Protein AF-0000000086189129 (afdb_homodimer)

InterPro domains:
  IPR004360 Glyoxalase/fosfomycin resistance/dioxygenase domain [PF00903] (143-251)
  IPR029068 Glyoxalase/Bleomycin resistance protein/Dihydroxybiphenyl dioxygenase [G3DSA:3.10.180.10] (2-100)
  IPR029068 Glyoxalase/Bleomycin resistance protein/Dihydroxybiphenyl dioxygenase [G3DSA:3.10.180.10] (140-277)
  IPR029068 Glyoxalase/Bleomycin resistance protein/Dihydroxybiphenyl dioxygenase [SSF54593] (1-83)
  IPR029068 Glyoxalase/Bleomycin resistance protein/Dihydroxybiphenyl dioxygenase [SSF54593] (138-283)
  IPR037523 Vicinal oxygen chelate (VOC), core domain [PS51819] (143-257)

Sequence (612 aa):
MSLHRLSHVIIGVPNVAETQSY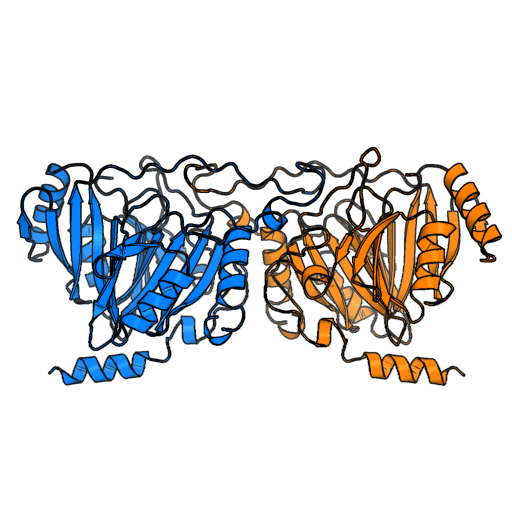YSDFGLSQGTNGGFSTRDGGEQLRVVAAPQRRLVELGVAVDHVDDLARVAANLQRLGIPADLDGDTLVATEPIGGFRARLTVLPRLHQERTPATPYNGPGRIERTGRAPGILRTEPVRPRRLGHAVAGTTDLAATMRFFVEGLGFKVSDYIGDKGAFLRCSNDHHNFLALQSPVNYLHHTSWQVDDIDDVGRGAYAMLEDNPERHVWGLGRHHAGSNFFWYLKDPAGNFSEYFSDMDCIPEEEIWEPEVLDGARGLFNWGPPPPPSFLHPEDLAGLMTGAHSKVMSLHRLSHVIIGVPNVAETQSYYSDFGLSQGTNGGFSTRDGGEQLRVVAAPQRRLVELGVAVDHVDDLARVAANLQRLGIPADLDGDTLVATEPIGGFRARLTVLPRLHQERTPATPYNGPGRIERTGRAPGILRTEPVRPRRLGHAVAGTTDLAATMRFFVEGLGFKVSDYIGDKGAFLRCSNDHHNFLALQSPVNYLHHTSWQVDDIDDVGRGAYAMLEDNPERHVWGLGRHHAGSNFFWYLKDPAGNFSEYFSDMDCIPEEEIWEPEVLDGARGLFNWGPPPPPSFLHPEDLAGLMTGAHSKV

Structure (mmCIF, N/CA/C/O backbone):
data_AF-0000000086189129-model_v1
#
loop_
_entity.id
_entity.type
_entity.pdbx_description
1 polymer Dioxygenase
#
loop_
_atom_site.group_PDB
_atom_site.id
_atom_site.type_symbol
_atom_site.label_atom_id
_atom_site.label_alt_id
_atom_site.label_comp_id
_atom_site.label_asym_id
_atom_site.label_entity_id
_atom_site.label_seq_id
_atom_site.pdbx_PDB_ins_code
_atom_site.Cartn_x
_atom_site.Cartn_y
_atom_site.Cartn_z
_atom_site.occupancy
_atom_site.B_iso_or_equiv
_atom_site.auth_seq_id
_atom_site.auth_comp_id
_atom_site.auth_asym_id
_atom_site.auth_atom_id
_atom_site.pdbx_PDB_model_num
ATOM 1 N N . MET A 1 1 ? 10.508 19.734 23.875 1 66.19 1 MET A N 1
ATOM 2 C CA . MET A 1 1 ? 9.859 20.812 23.156 1 66.19 1 MET A CA 1
ATOM 3 C C . MET A 1 1 ? 8.617 21.297 23.891 1 66.19 1 MET A C 1
ATOM 5 O O . MET A 1 1 ? 7.918 20.5 24.516 1 66.19 1 MET A O 1
ATOM 9 N N . SER A 1 2 ? 8.367 22.688 23.922 1 85.19 2 SER A N 1
ATOM 10 C CA . SER A 1 2 ? 7.242 23.281 24.641 1 85.19 2 SER A CA 1
ATOM 11 C C . SER A 1 2 ? 5.926 23.031 23.922 1 85.19 2 SER A C 1
ATOM 13 O O . SER A 1 2 ? 4.863 22.969 24.547 1 85.19 2 SER A O 1
ATOM 15 N N . LEU A 1 3 ? 5.988 22.859 22.594 1 95.5 3 LEU A N 1
ATOM 16 C CA . LEU A 1 3 ? 4.836 22.438 21.812 1 95.5 3 LEU A CA 1
ATOM 17 C C . LEU A 1 3 ? 4.727 20.922 21.766 1 95.5 3 LEU A C 1
ATOM 19 O O . LEU A 1 3 ? 5.727 20.219 21.953 1 95.5 3 LEU A O 1
ATOM 23 N N . HIS A 1 4 ? 3.48 20.406 21.547 1 96.94 4 HIS A N 1
ATOM 24 C CA . HIS A 1 4 ? 3.51 18.953 21.625 1 96.94 4 HIS A CA 1
ATOM 25 C C . HIS A 1 4 ? 2.467 18.328 20.703 1 96.94 4 HIS A C 1
ATOM 27 O O . HIS A 1 4 ? 2.383 17.109 20.594 1 96.94 4 HIS A O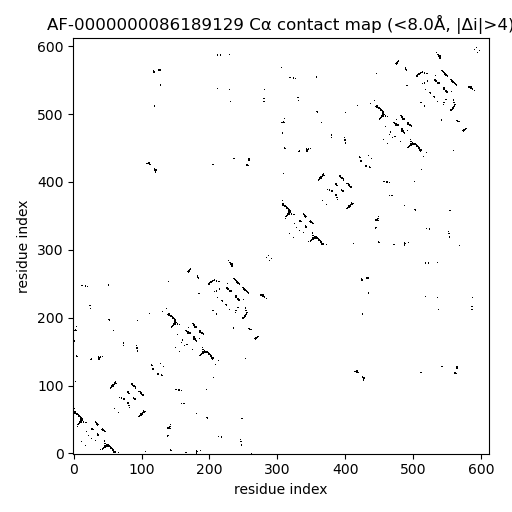 1
ATOM 33 N N . ARG A 1 5 ? 1.646 19.062 19.984 1 97.44 5 ARG A N 1
ATOM 34 C CA . ARG A 1 5 ? 0.773 18.531 18.953 1 97.44 5 ARG A CA 1
ATOM 35 C C . ARG A 1 5 ? 0.01 19.641 18.234 1 97.44 5 ARG A C 1
ATOM 37 O O . ARG A 1 5 ? -0.135 20.734 18.781 1 97.44 5 ARG A O 1
ATOM 44 N N . LEU A 1 6 ? -0.474 19.359 16.984 1 98.56 6 LEU A N 1
ATOM 45 C CA . LEU A 1 6 ? -1.582 20.141 16.453 1 98.56 6 LEU A CA 1
ATOM 46 C C . LEU A 1 6 ? -2.881 19.812 17.188 1 98.56 6 LEU A C 1
ATOM 48 O O . LEU A 1 6 ? -3.223 18.641 17.344 1 98.56 6 LEU A O 1
ATOM 52 N N . SER A 1 7 ? -3.521 20.844 17.625 1 98.62 7 SER A N 1
ATOM 53 C CA . SER A 1 7 ? -4.781 20.594 18.328 1 98.62 7 SER A CA 1
ATOM 54 C C . SER A 1 7 ? -5.953 20.578 17.344 1 98.62 7 SER A C 1
ATOM 56 O O . SER A 1 7 ? -6.902 19.812 17.531 1 98.62 7 SER A O 1
ATOM 58 N N . HIS A 1 8 ? -5.922 21.469 16.328 1 98.69 8 HIS A N 1
ATOM 59 C CA . HIS A 1 8 ? -7.027 21.516 15.383 1 98.69 8 HIS A CA 1
ATOM 60 C C . HIS A 1 8 ? -6.68 22.375 14.172 1 98.69 8 HIS A C 1
ATOM 62 O O . HIS A 1 8 ? -5.652 23.062 14.172 1 98.69 8 HIS A O 1
ATOM 68 N N . VAL A 1 9 ? -7.504 22.172 13.164 1 98.88 9 VAL A N 1
ATOM 69 C CA . VAL A 1 9 ? -7.508 23.094 12.023 1 98.88 9 VAL A CA 1
ATOM 70 C C . VAL A 1 9 ? -8.93 23.609 11.781 1 98.88 9 VAL A C 1
ATOM 72 O O . VAL A 1 9 ? -9.906 22.891 12.016 1 98.88 9 VAL A O 1
ATOM 75 N N . ILE A 1 10 ? -8.992 24.844 11.445 1 98.69 10 ILE A N 1
ATOM 76 C CA . ILE A 1 10 ? -10.219 25.406 10.891 1 98.69 10 ILE A CA 1
ATOM 77 C C . ILE A 1 10 ? -10.008 25.75 9.414 1 98.69 10 ILE A C 1
ATOM 79 O O . ILE A 1 10 ? -9.062 26.453 9.062 1 98.69 10 ILE A O 1
ATOM 83 N N . ILE A 1 11 ? -10.898 25.219 8.578 1 98.38 11 ILE A N 1
ATOM 84 C CA . ILE A 1 11 ? -10.773 25.469 7.145 1 98.38 11 ILE A CA 1
ATOM 85 C C . ILE A 1 11 ? -11.984 26.25 6.648 1 98.38 11 ILE A C 1
ATOM 87 O O . ILE A 1 11 ? -13.109 26.016 7.102 1 98.38 11 ILE A O 1
ATOM 91 N N . GLY A 1 12 ? -11.703 27.203 5.824 1 97.56 12 GLY A N 1
ATOM 92 C CA . GLY A 1 12 ? -12.742 27.984 5.172 1 97.56 12 GLY A CA 1
ATOM 93 C C . GLY A 1 12 ? -13.039 27.516 3.758 1 97.56 12 GLY A C 1
ATOM 94 O O . GLY A 1 12 ? -12.117 27.234 2.986 1 97.56 12 GLY A O 1
ATOM 95 N N . VAL A 1 13 ? -14.32 27.422 3.439 1 97.31 13 VAL A N 1
ATOM 96 C CA . VAL A 1 13 ? -14.703 26.969 2.105 1 97.31 13 VAL A CA 1
ATOM 97 C C . VAL A 1 13 ? -15.992 27.656 1.673 1 97.31 13 VAL A C 1
ATOM 99 O O . VAL A 1 13 ? -16.781 28.078 2.514 1 97.31 13 VAL A O 1
ATOM 102 N N . PRO A 1 14 ? -16.203 27.719 0.353 1 96.88 14 PRO A N 1
ATOM 103 C CA . PRO A 1 14 ? -17.453 28.312 -0.108 1 96.88 14 PRO A CA 1
ATOM 104 C C . PRO A 1 14 ? -18.641 27.359 0.018 1 96.88 14 PRO A C 1
ATOM 106 O O . PRO A 1 14 ? -19.797 27.812 0.117 1 96.88 14 PRO A O 1
ATOM 109 N N . ASN A 1 15 ? -18.469 26.109 -0.001 1 97.5 15 ASN A N 1
ATOM 110 C CA . ASN A 1 15 ? -19.516 25.094 0.033 1 97.5 15 ASN A CA 1
ATOM 111 C C . ASN A 1 15 ? -19.453 24.281 1.32 1 97.5 15 ASN A C 1
ATOM 113 O O . ASN A 1 15 ? -19.234 23.062 1.281 1 97.5 15 ASN A O 1
ATOM 117 N N . VAL A 1 16 ? -19.938 24.875 2.432 1 97.44 16 VAL A N 1
ATOM 118 C CA . VAL A 1 16 ? -19.734 24.359 3.779 1 97.44 16 VAL A CA 1
ATOM 119 C C . VAL A 1 16 ? -20.469 23.031 3.941 1 97.44 16 VAL A C 1
ATOM 121 O O . VAL A 1 16 ? -19.875 22.031 4.355 1 97.44 16 VAL A O 1
ATOM 124 N N . ALA A 1 17 ? -21.703 22.953 3.527 1 97.06 17 ALA A N 1
ATOM 125 C CA . ALA A 1 17 ? -22.531 21.766 3.736 1 97.06 17 ALA A CA 1
ATOM 126 C C . ALA A 1 17 ? -21.953 20.562 2.99 1 97.06 17 ALA A C 1
ATOM 128 O O . ALA A 1 17 ? -21.875 19.469 3.543 1 97.06 17 ALA A O 1
ATOM 129 N N . GLU A 1 18 ? -21.562 20.766 1.756 1 97.88 18 GLU A N 1
ATOM 130 C CA . GLU A 1 18 ? -20.969 19.703 0.952 1 97.88 18 GLU A CA 1
ATOM 131 C C . GLU A 1 18 ? -19.656 19.203 1.56 1 97.88 18 GLU A C 1
ATOM 133 O O . GLU A 1 18 ? -19.406 18 1.59 1 97.88 18 GLU A O 1
ATOM 138 N N . THR A 1 19 ? -18.875 20.125 1.987 1 97.88 19 THR A N 1
ATOM 139 C CA . THR A 1 19 ? -17.578 19.797 2.566 1 97.88 19 THR A CA 1
ATOM 140 C C . THR A 1 19 ? -17.766 19.047 3.885 1 97.88 19 THR A C 1
ATOM 142 O O . THR A 1 19 ? -17.031 18.078 4.164 1 97.88 19 THR A O 1
ATOM 145 N N . GLN A 1 20 ? -18.734 19.469 4.664 1 97.81 20 GLN A N 1
ATOM 146 C CA . GLN A 1 20 ? -19.031 18.766 5.914 1 97.81 20 GLN A CA 1
ATOM 147 C C . GLN A 1 20 ? -19.484 17.344 5.652 1 97.81 20 GLN A C 1
ATOM 149 O O . GLN A 1 20 ? -19.062 16.406 6.348 1 97.81 20 GLN A O 1
ATOM 154 N N . SER A 1 21 ? -20.312 17.156 4.668 1 97.69 21 SER A N 1
ATOM 155 C CA . SER A 1 21 ? -20.75 15.812 4.301 1 97.69 21 SER A CA 1
ATOM 156 C C . SER A 1 21 ? -19.578 14.93 3.908 1 97.69 21 SER A C 1
ATOM 158 O O . SER A 1 21 ? -19.516 13.758 4.277 1 97.69 21 SER A O 1
ATOM 160 N N . TYR A 1 22 ? -18.672 15.484 3.197 1 98.44 22 TYR A N 1
ATOM 161 C CA . TYR A 1 22 ? -17.469 14.773 2.777 1 98.44 22 TYR A CA 1
ATOM 162 C C . TYR A 1 22 ? -16.688 14.266 3.984 1 98.44 22 TYR A C 1
ATOM 164 O O . TYR A 1 22 ? -16.25 13.109 4.016 1 98.44 22 TYR A O 1
ATOM 172 N N . TYR A 1 23 ? -16.438 15.117 4.957 1 98.69 23 TYR A N 1
ATOM 173 C CA . TYR A 1 23 ? -15.586 14.727 6.078 1 98.69 23 TYR A CA 1
ATOM 174 C C . TYR A 1 23 ? -16.312 13.773 7.016 1 98.69 23 TYR A C 1
ATOM 176 O O . TYR A 1 23 ? -15.688 13.016 7.758 1 98.69 23 TYR A O 1
ATOM 184 N N . SER A 1 24 ? -17.656 13.805 6.957 1 98.19 24 SER A N 1
ATOM 185 C CA . SER A 1 24 ? -18.406 12.734 7.609 1 98.19 24 SER A CA 1
ATOM 186 C C . SER A 1 24 ? -18.156 11.391 6.941 1 98.19 24 SER A C 1
ATOM 188 O O . SER A 1 24 ? -17.891 10.398 7.625 1 98.19 24 SER A O 1
ATOM 190 N N . ASP A 1 25 ? -18.219 11.383 5.609 1 98.38 25 ASP A N 1
ATOM 191 C CA . ASP A 1 25 ? -17.891 10.172 4.859 1 98.38 25 ASP A CA 1
ATOM 192 C C . ASP A 1 25 ? -16.453 9.727 5.141 1 98.38 25 ASP A C 1
ATOM 194 O O . ASP A 1 25 ? -16.172 8.523 5.207 1 98.38 25 ASP A O 1
ATOM 198 N N . PHE A 1 26 ? -15.586 10.719 5.297 1 98.75 26 PHE A N 1
ATOM 199 C CA . PHE A 1 26 ? -14.156 10.508 5.512 1 98.75 26 PHE A CA 1
ATOM 200 C C . PHE A 1 26 ? -13.906 9.82 6.848 1 98.75 26 PHE A C 1
ATOM 202 O O . PHE A 1 26 ? -12.844 9.227 7.055 1 98.75 26 PHE A O 1
ATOM 209 N N . GLY A 1 27 ? -14.844 9.867 7.754 1 98.75 27 GLY A N 1
ATOM 210 C CA . GLY A 1 27 ? -14.805 9.078 8.977 1 98.75 27 GLY A CA 1
ATOM 211 C C . GLY A 1 27 ? -14.68 9.922 10.227 1 98.75 27 GLY A C 1
ATOM 212 O O . GLY A 1 27 ? -14.547 9.391 11.336 1 98.75 27 GLY A O 1
ATOM 213 N N . LEU A 1 28 ? -14.664 11.227 10.07 1 98.75 28 LEU A N 1
ATOM 214 C CA . LEU A 1 28 ? -14.672 12.086 11.25 1 98.75 28 LEU A CA 1
ATOM 215 C C . LEU A 1 28 ? -16.078 12.195 11.836 1 98.75 28 LEU A C 1
ATOM 217 O O . LEU A 1 28 ? -17.062 12.109 11.102 1 98.75 28 LEU A O 1
ATOM 221 N N . SER A 1 29 ? -16.078 12.336 13.117 1 98.19 29 SER A N 1
ATOM 222 C CA . SER A 1 29 ? -17.375 12.422 13.789 1 98.19 29 SER A CA 1
ATOM 223 C C . SER A 1 29 ? -17.875 13.859 13.844 1 98.19 29 SER A C 1
ATOM 225 O O . SER A 1 29 ? -17.234 14.719 14.445 1 98.19 29 SER A O 1
ATOM 227 N N . GLN A 1 30 ? -18.984 14.031 13.32 1 95.44 30 GLN A N 1
ATOM 228 C CA . GLN A 1 30 ? -19.547 15.383 13.266 1 95.44 30 GLN A CA 1
ATOM 229 C C . GLN A 1 30 ? -20.141 15.781 14.609 1 95.44 30 GLN A C 1
ATOM 231 O O . GLN A 1 30 ? -20.906 15.016 15.203 1 95.44 30 GLN A O 1
ATOM 236 N N . GLY A 1 31 ? -19.688 16.859 15.07 1 92.31 31 GLY A N 1
ATOM 237 C CA . GLY A 1 31 ? -20.281 17.469 16.266 1 92.31 31 GLY A CA 1
ATOM 238 C C . GLY A 1 31 ? -21.266 18.578 15.945 1 92.31 31 GLY A C 1
ATOM 239 O O . GLY A 1 31 ? -21.906 18.562 14.891 1 92.31 31 GLY A O 1
ATOM 240 N N . THR A 1 32 ? -21.359 19.391 16.984 1 82.12 32 THR A N 1
ATOM 241 C CA . THR A 1 32 ? -22.25 20.531 16.844 1 82.12 32 THR A CA 1
ATOM 242 C C . THR A 1 32 ? -21.547 21.703 16.188 1 82.12 32 THR A C 1
ATOM 244 O O . THR A 1 32 ? -20.312 21.812 16.25 1 82.12 32 THR A O 1
ATOM 247 N N . ASN A 1 33 ? -22.156 22.594 15.398 1 81.5 33 ASN A N 1
ATOM 248 C CA . ASN A 1 33 ? -21.672 23.859 14.867 1 81.5 33 ASN A CA 1
ATOM 249 C C . ASN A 1 33 ? -20.547 23.656 13.859 1 81.5 33 ASN A C 1
ATOM 251 O O . ASN A 1 33 ? -19.547 24.391 13.875 1 81.5 33 ASN A O 1
ATOM 255 N N . GLY A 1 34 ? -20.484 22.531 13.125 1 86.81 34 GLY A N 1
ATOM 256 C CA . GLY A 1 34 ? -19.516 22.328 12.047 1 86.81 34 GLY A CA 1
ATOM 257 C C . GLY A 1 34 ? -18.234 21.688 12.508 1 86.81 34 GLY A C 1
ATOM 258 O O . GLY A 1 34 ? -17.266 21.625 11.758 1 86.81 34 GLY A O 1
ATOM 259 N N . GLY A 1 35 ? -18.172 21.281 13.75 1 96.62 35 GLY A N 1
ATOM 260 C CA . GLY A 1 35 ? -16.984 20.641 14.305 1 96.62 35 GLY A CA 1
ATOM 261 C C . GLY A 1 35 ? -16.938 19.156 14.039 1 96.62 35 GLY A C 1
ATOM 262 O O . GLY A 1 35 ? -17.984 18.5 13.953 1 96.62 35 GLY A O 1
ATOM 263 N N . PHE A 1 36 ? -15.719 18.688 13.797 1 98.62 36 PHE A N 1
ATOM 264 C CA . PHE A 1 36 ? -15.5 17.266 13.586 1 98.62 36 PHE A CA 1
ATOM 265 C C . PHE A 1 36 ? -14.461 16.719 14.562 1 98.62 36 PHE A C 1
ATOM 267 O O . PHE A 1 36 ? -13.445 17.375 14.82 1 98.62 36 PHE A O 1
ATOM 274 N N . SER A 1 37 ? -14.727 15.5 15.102 1 98.62 37 SER A N 1
ATOM 275 C CA . SER A 1 37 ? -13.828 14.883 16.078 1 98.62 37 SER A CA 1
ATOM 276 C C . SER A 1 37 ? -13.188 13.617 15.508 1 98.62 37 SER A C 1
ATOM 278 O O . SER A 1 37 ? -13.781 12.938 14.664 1 98.62 37 SER A O 1
ATOM 280 N N . THR A 1 38 ? -11.984 13.406 15.953 1 98.56 38 THR A N 1
ATOM 281 C CA . THR A 1 38 ? -11.32 12.133 15.703 1 98.56 38 THR A CA 1
ATOM 282 C C . THR A 1 38 ? -11.492 11.188 16.891 1 98.56 38 THR A C 1
ATOM 284 O O . THR A 1 38 ? -12.055 11.57 17.922 1 98.56 38 THR A O 1
ATOM 287 N N . ARG A 1 39 ? -11.016 9.977 16.734 1 98.25 39 ARG A N 1
ATOM 288 C CA . ARG A 1 39 ? -11.203 8.969 17.766 1 98.25 39 ARG A CA 1
ATOM 289 C C . ARG A 1 39 ? -10.438 9.328 19.031 1 98.25 39 ARG A C 1
ATOM 291 O O . ARG A 1 39 ? -10.883 9.031 20.141 1 98.25 39 ARG A O 1
ATOM 298 N N . ASP A 1 40 ? -9.258 9.945 18.797 1 98.38 40 ASP A N 1
ATOM 299 C CA . ASP A 1 40 ? -8.391 10.125 19.953 1 98.38 40 ASP A CA 1
ATOM 300 C C . ASP A 1 40 ? -8.195 11.609 20.266 1 98.38 40 ASP A C 1
ATOM 302 O O . ASP A 1 40 ? -7.828 11.969 21.391 1 98.38 40 ASP A O 1
ATOM 306 N N . GLY A 1 41 ? -8.43 12.531 19.281 1 97.69 41 GLY A N 1
ATOM 307 C CA . GLY A 1 41 ? -7.957 13.898 19.406 1 97.69 41 GLY A CA 1
ATOM 308 C C . GLY A 1 41 ? -9.055 14.875 19.781 1 97.69 41 GLY A C 1
ATOM 309 O O . GLY A 1 41 ? -8.812 16.078 19.906 1 97.69 41 GLY A O 1
ATOM 310 N N . GLY A 1 42 ? -10.336 14.398 20.016 1 96.94 42 GLY A N 1
ATOM 311 C CA . GLY A 1 42 ? -11.445 15.32 20.203 1 96.94 42 GLY A CA 1
ATOM 312 C C . GLY A 1 42 ? -11.797 16.094 18.953 1 96.94 42 GLY A C 1
ATOM 313 O O . GLY A 1 42 ? -11.688 15.562 17.844 1 96.94 42 GLY A O 1
ATOM 314 N N . GLU A 1 43 ? -12.422 17.297 19.125 1 97.88 43 GLU A N 1
ATOM 315 C CA . GLU A 1 43 ? -12.703 18.125 17.969 1 97.88 43 GLU A CA 1
ATOM 316 C C . GLU A 1 43 ? -11.422 18.688 17.375 1 97.88 43 GLU A C 1
ATOM 318 O O . GLU A 1 43 ? -10.734 19.484 18.016 1 97.88 43 GLU A O 1
ATOM 323 N N . GLN A 1 44 ? -11.141 18.312 16.094 1 98.62 44 GLN A N 1
ATOM 324 C CA . GLN A 1 44 ? -9.867 18.734 15.508 1 98.62 44 GLN A CA 1
ATOM 325 C C . GLN A 1 44 ? -10.062 19.391 14.148 1 98.62 44 GLN A C 1
ATOM 327 O O . GLN A 1 44 ? -9.109 19.859 13.539 1 98.62 44 GLN A O 1
ATOM 332 N N . LEU A 1 45 ? -11.258 19.375 13.648 1 98.81 45 LEU A N 1
ATOM 333 C CA . LEU A 1 45 ? -11.57 20.047 12.391 1 98.81 45 LEU A CA 1
ATOM 334 C C . LEU A 1 45 ? -12.852 20.859 12.516 1 98.81 45 LEU A C 1
ATOM 336 O O . LEU A 1 45 ? -13.844 20.391 13.07 1 98.81 45 LEU A O 1
ATOM 340 N N . ARG A 1 46 ? -12.812 22.078 12.094 1 98.44 46 ARG A N 1
ATOM 341 C CA . ARG A 1 46 ? -14.016 22.875 11.867 1 98.44 46 ARG A CA 1
ATOM 342 C C . ARG A 1 46 ? -14.047 23.438 10.445 1 98.44 46 ARG A C 1
ATOM 344 O O . ARG A 1 46 ? -13.023 23.875 9.922 1 98.44 46 ARG A O 1
ATOM 351 N N . VAL A 1 47 ? -15.164 23.281 9.844 1 98.06 47 VAL A N 1
ATOM 352 C CA . VAL A 1 47 ? -15.391 23.812 8.5 1 98.06 47 VAL A CA 1
ATOM 353 C C . VAL A 1 47 ? -16.297 25.047 8.578 1 98.06 47 VAL A C 1
ATOM 355 O O . VAL A 1 47 ? -17.406 24.969 9.078 1 98.06 47 VAL A O 1
ATOM 358 N N . VAL A 1 48 ? -15.797 26.141 8.086 1 97.69 48 VAL A N 1
ATOM 359 C CA . VAL A 1 48 ? -16.547 27.391 8.18 1 97.69 48 VAL A CA 1
ATOM 360 C C . VAL A 1 48 ? -16.672 28.016 6.793 1 97.69 48 VAL A C 1
ATOM 362 O O . VAL A 1 48 ? -15.992 27.594 5.852 1 97.69 48 VAL A O 1
ATOM 365 N N . ALA A 1 49 ? -17.547 29.016 6.719 1 97.75 49 ALA A N 1
ATOM 366 C CA . ALA A 1 49 ? -17.797 29.688 5.441 1 97.75 49 ALA A CA 1
ATOM 367 C C . ALA A 1 49 ? -16.656 30.641 5.102 1 97.75 49 ALA A C 1
ATOM 369 O O . ALA A 1 49 ? -16.172 31.375 5.973 1 97.75 49 ALA A O 1
ATOM 370 N N . ALA A 1 50 ? -16.172 30.609 3.873 1 96.56 50 ALA A N 1
ATOM 371 C CA . ALA A 1 50 ? -15.227 31.547 3.275 1 96.56 50 ALA A CA 1
ATOM 372 C C . ALA A 1 50 ? -15.43 31.641 1.767 1 96.56 50 ALA A C 1
ATOM 374 O O . ALA A 1 50 ? -15.969 30.734 1.145 1 96.56 50 ALA A O 1
ATOM 375 N N . PRO A 1 51 ? -15.102 32.844 1.183 1 94.19 51 PRO A N 1
ATOM 376 C CA . PRO A 1 51 ? -15.305 33 -0.259 1 94.19 51 PRO A CA 1
ATOM 377 C C . PRO A 1 51 ? -14.469 32.031 -1.084 1 94.19 51 PRO A C 1
ATOM 379 O O . PRO A 1 51 ? -14.875 31.641 -2.186 1 94.19 51 PRO A O 1
ATOM 382 N N . GLN A 1 52 ? -13.297 31.625 -0.575 1 93.69 52 GLN A N 1
ATOM 383 C CA . GLN A 1 52 ? -12.406 30.656 -1.201 1 93.69 52 GLN A CA 1
ATOM 384 C C . GLN A 1 52 ? -11.812 29.719 -0.165 1 93.69 52 GLN A C 1
ATOM 386 O O . GLN A 1 52 ? -11.742 30.047 1.021 1 93.69 52 GLN A O 1
ATOM 391 N N . ARG A 1 53 ? -11.453 28.516 -0.677 1 95.94 53 ARG A N 1
ATOM 392 C CA . ARG A 1 53 ? -10.852 27.562 0.26 1 95.94 53 ARG A CA 1
ATOM 393 C C . ARG A 1 53 ? -9.555 28.125 0.843 1 95.94 53 ARG A C 1
ATOM 395 O O . ARG A 1 53 ? -8.742 28.703 0.121 1 95.94 53 ARG A O 1
ATOM 402 N N . ARG A 1 54 ? -9.367 27.953 2.125 1 96.62 54 ARG A N 1
ATOM 403 C CA . ARG A 1 54 ? -8.195 28.5 2.803 1 96.62 54 ARG A CA 1
ATOM 404 C C . ARG A 1 54 ? -8.039 27.891 4.191 1 96.62 54 ARG A C 1
ATOM 406 O O . ARG A 1 54 ? -9 27.359 4.758 1 96.62 54 ARG A O 1
ATOM 413 N N . LEU A 1 55 ? -6.84 27.953 4.699 1 98.5 55 LEU A N 1
ATOM 414 C CA . LEU A 1 55 ? -6.613 27.719 6.121 1 98.5 55 LEU A CA 1
ATOM 415 C C . LEU A 1 55 ? -7.02 28.938 6.945 1 98.5 55 LEU A C 1
ATOM 417 O O . LEU A 1 55 ? -6.57 30.047 6.684 1 98.5 55 LEU A O 1
ATOM 421 N N . VAL A 1 56 ? -7.871 28.719 7.875 1 98.56 56 VAL A N 1
ATOM 422 C CA . VAL A 1 56 ? -8.359 29.828 8.695 1 98.56 56 VAL A CA 1
ATOM 423 C C . VAL A 1 56 ? -7.594 29.859 10.023 1 98.56 56 VAL A C 1
ATOM 425 O O . VAL A 1 56 ? -7.238 30.938 10.508 1 98.56 56 VAL A O 1
ATOM 428 N N . GLU A 1 57 ? -7.355 28.75 10.555 1 98.88 57 GLU A N 1
ATOM 429 C CA . GLU A 1 57 ? -6.688 28.672 11.852 1 98.88 57 GLU A CA 1
ATOM 430 C C . GLU A 1 57 ? -5.945 27.344 12.016 1 98.88 57 GLU A C 1
ATOM 432 O O . GLU A 1 57 ? -6.438 26.297 11.594 1 98.88 57 GLU A O 1
ATOM 437 N N . LEU A 1 58 ? -4.785 27.422 12.555 1 98.88 58 LEU A N 1
ATOM 438 C CA . LEU A 1 58 ? -3.98 26.281 12.977 1 98.88 58 LEU A CA 1
ATOM 439 C C . LEU A 1 58 ? -3.82 26.266 14.492 1 98.88 58 LEU A C 1
ATOM 441 O O . LEU A 1 58 ? -3.283 27.203 15.078 1 98.88 58 LEU A O 1
ATOM 445 N N . GLY A 1 59 ? -4.328 25.219 15.078 1 98.88 59 GLY A N 1
ATOM 446 C CA . GLY A 1 59 ? -4.203 25.078 16.516 1 98.88 59 GLY A CA 1
ATOM 447 C C . GLY A 1 59 ? -2.979 24.281 16.938 1 98.88 59 GLY A C 1
ATOM 448 O O . GLY A 1 59 ? -2.684 23.234 16.344 1 98.88 59 GLY A O 1
ATOM 449 N N . VAL A 1 60 ? -2.279 24.766 17.938 1 98.81 60 VAL A N 1
ATOM 450 C CA . VAL A 1 60 ? -1.098 24.109 18.484 1 98.81 60 VAL A CA 1
ATOM 451 C C . VAL A 1 60 ? -1.223 24 20 1 98.81 60 VAL A C 1
ATOM 453 O O . VAL A 1 60 ? -1.616 24.969 20.672 1 98.81 60 VAL A O 1
ATOM 456 N N . ALA A 1 61 ? -0.881 22.859 20.516 1 98.69 61 ALA A N 1
ATOM 457 C CA . ALA A 1 61 ? -0.964 22.656 21.953 1 98.69 61 ALA A CA 1
ATOM 458 C C . ALA A 1 61 ? 0.403 22.828 22.609 1 98.69 61 ALA A C 1
ATOM 460 O O . ALA A 1 61 ? 1.421 22.406 22.062 1 98.69 61 ALA A O 1
ATOM 461 N N . VAL A 1 62 ? 0.376 23.438 23.812 1 98.19 62 VAL A N 1
ATOM 462 C CA . VAL A 1 62 ? 1.588 23.641 24.594 1 98.19 62 VAL A CA 1
ATOM 463 C C . VAL A 1 62 ? 1.38 23.078 26 1 98.19 62 VAL A C 1
ATOM 465 O O . VAL A 1 62 ? 0.247 22.812 26.422 1 98.19 62 VAL A O 1
ATOM 468 N N . ASP A 1 63 ? 2.475 22.922 26.75 1 96.81 63 ASP A N 1
ATOM 469 C CA . ASP A 1 63 ? 2.422 22.281 28.062 1 96.81 63 ASP A CA 1
ATOM 470 C C . ASP A 1 63 ? 2.039 23.281 29.156 1 96.81 63 ASP A C 1
ATOM 472 O O . ASP A 1 63 ? 1.321 22.938 30.094 1 96.81 63 ASP A O 1
ATOM 476 N N . HIS A 1 64 ? 2.59 24.516 29.047 1 96.44 64 HIS A N 1
ATOM 477 C CA . HIS A 1 64 ? 2.49 25.438 30.172 1 96.44 64 HIS A CA 1
ATOM 478 C C . HIS A 1 64 ? 2.314 26.875 29.703 1 96.44 64 HIS A C 1
ATOM 480 O O . HIS A 1 64 ? 2.729 27.219 28.594 1 96.44 64 HIS A O 1
ATOM 486 N N . VAL A 1 65 ? 1.736 27.703 30.594 1 97.06 65 VAL A N 1
ATOM 487 C CA . VAL A 1 65 ? 1.546 29.109 30.281 1 97.06 65 VAL A CA 1
ATOM 488 C C . VAL A 1 65 ? 2.9 29.781 30.047 1 97.06 65 VAL A C 1
ATOM 490 O O . VAL A 1 65 ? 3.008 30.734 29.281 1 97.06 65 VAL A O 1
ATOM 493 N N . ASP A 1 66 ? 3.951 29.219 30.703 1 97.06 66 ASP A N 1
ATOM 494 C CA . ASP A 1 66 ? 5.293 29.75 30.484 1 97.06 66 ASP A CA 1
ATOM 495 C C . ASP A 1 66 ? 5.723 29.578 29.031 1 97.06 66 ASP A C 1
ATOM 497 O O . ASP A 1 66 ? 6.492 30.391 28.516 1 97.06 66 ASP A O 1
ATOM 501 N N . ASP A 1 67 ? 5.285 28.547 28.406 1 97.56 67 ASP A N 1
ATOM 502 C CA . ASP A 1 67 ? 5.57 28.344 26.984 1 97.56 67 ASP A CA 1
ATOM 503 C C . ASP A 1 67 ? 4.922 29.438 26.125 1 97.56 67 ASP A C 1
ATOM 505 O O . ASP A 1 67 ? 5.52 29.906 25.156 1 97.56 67 ASP A O 1
ATOM 509 N N . LEU A 1 68 ? 3.701 29.812 26.453 1 98.19 68 LEU A N 1
ATOM 510 C CA . LEU A 1 68 ? 3 30.875 25.734 1 98.19 68 LEU A CA 1
ATOM 511 C C . LEU A 1 68 ? 3.738 32.188 25.891 1 98.19 68 LEU A C 1
ATOM 513 O O . LEU A 1 68 ? 3.848 32.969 24.922 1 98.19 68 LEU A O 1
ATOM 517 N N . ALA A 1 69 ? 4.207 32.438 27.094 1 97.5 69 ALA A N 1
ATOM 518 C CA . ALA A 1 69 ? 4.961 33.656 27.344 1 97.5 69 ALA A CA 1
ATOM 519 C C . ALA A 1 69 ? 6.227 33.688 26.5 1 97.5 69 ALA A C 1
ATOM 521 O O . ALA A 1 69 ? 6.59 34.75 25.969 1 97.5 69 ALA A O 1
ATOM 522 N N . ARG A 1 70 ? 6.879 32.625 26.469 1 97.44 70 ARG A N 1
ATOM 523 C CA . ARG A 1 70 ? 8.078 32.531 25.641 1 97.44 70 ARG A CA 1
ATOM 524 C C . ARG A 1 70 ? 7.762 32.781 24.172 1 97.44 70 ARG A C 1
ATOM 526 O O . ARG A 1 70 ? 8.492 33.5 23.5 1 97.44 70 ARG A O 1
ATOM 533 N N . VAL A 1 71 ? 6.699 32.188 23.641 1 98.31 71 VAL A N 1
ATOM 534 C CA . VAL A 1 71 ? 6.285 32.406 22.25 1 98.31 71 VAL A CA 1
ATOM 535 C C . VAL A 1 71 ? 5.938 33.875 22.031 1 98.31 71 VAL A C 1
ATOM 537 O O . VAL A 1 71 ? 6.309 34.438 21 1 98.31 71 VAL A O 1
ATOM 540 N N . ALA A 1 72 ? 5.227 34.438 22.969 1 98.19 72 ALA A N 1
ATOM 541 C CA . ALA A 1 72 ? 4.875 35.844 22.859 1 98.19 72 ALA A CA 1
ATOM 542 C C . ALA A 1 72 ? 6.125 36.719 22.734 1 98.19 72 ALA A C 1
ATOM 544 O O . ALA A 1 72 ? 6.164 37.625 21.922 1 98.19 72 ALA A O 1
ATOM 545 N N . ALA A 1 73 ? 7.074 36.438 23.578 1 98.12 73 ALA A N 1
ATOM 546 C CA . ALA A 1 73 ? 8.328 37.188 23.547 1 98.12 73 ALA A CA 1
ATOM 547 C C . ALA A 1 73 ? 9.031 37.031 22.203 1 98.12 73 ALA A C 1
ATOM 549 O O . ALA A 1 73 ? 9.578 37.969 21.641 1 98.12 73 ALA A O 1
ATOM 550 N N . ASN A 1 74 ? 9.109 35.812 21.688 1 98.38 74 ASN A N 1
ATOM 551 C CA . ASN A 1 74 ? 9.711 35.531 20.391 1 98.38 74 ASN A CA 1
ATOM 552 C C . ASN A 1 74 ? 9.031 36.344 19.281 1 98.38 74 ASN A C 1
ATOM 554 O O . ASN A 1 74 ? 9.703 36.938 18.438 1 98.38 74 ASN A O 1
ATOM 558 N N . LEU A 1 75 ? 7.656 36.25 19.266 1 98.62 75 LEU A N 1
ATOM 559 C CA . LEU A 1 75 ? 6.883 36.969 18.25 1 98.62 75 LEU A CA 1
ATOM 560 C C . LEU A 1 75 ? 7.09 38.469 18.328 1 98.62 75 LEU A C 1
ATOM 562 O O . LEU A 1 75 ? 7.168 39.156 17.312 1 98.62 75 LEU A O 1
ATOM 566 N N . GLN A 1 76 ? 7.164 38.938 19.516 1 98.25 76 GLN A N 1
ATOM 567 C CA . GLN A 1 76 ? 7.441 40.375 19.719 1 98.25 76 GLN A CA 1
ATOM 568 C C . GLN A 1 76 ? 8.781 40.75 19.094 1 98.25 76 GLN A C 1
ATOM 570 O O . GLN A 1 76 ? 8.883 41.812 18.438 1 98.25 76 GLN A O 1
ATOM 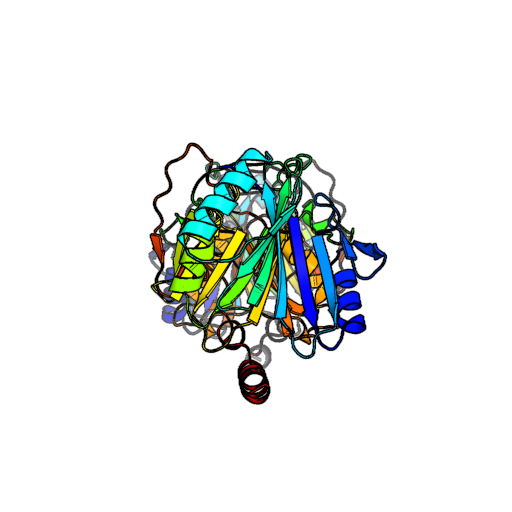575 N N . ARG A 1 77 ? 9.773 40 19.328 1 98.19 77 ARG A N 1
ATOM 576 C CA . ARG A 1 77 ? 11.102 40.25 18.766 1 98.19 77 ARG A CA 1
ATOM 577 C C . ARG A 1 77 ? 11.055 40.281 17.25 1 98.19 77 ARG A C 1
ATOM 579 O O . ARG A 1 77 ? 11.836 41 16.609 1 98.19 77 ARG A O 1
ATOM 586 N N . LEU A 1 78 ? 10.148 39.531 16.672 1 98.12 78 LEU A N 1
ATOM 587 C CA . LEU A 1 78 ? 10.016 39.469 15.219 1 98.12 78 LEU A CA 1
ATOM 588 C C . LEU A 1 78 ? 9.109 40.562 14.703 1 98.12 78 LEU A C 1
ATOM 590 O O . LEU A 1 78 ? 8.898 40.688 13.492 1 98.12 78 LEU A O 1
ATOM 594 N N . GLY A 1 79 ? 8.508 41.281 15.617 1 98.06 79 GLY A N 1
ATOM 595 C CA . GLY A 1 79 ? 7.586 42.344 15.234 1 98.06 79 GLY A CA 1
ATOM 596 C C . GLY A 1 79 ? 6.211 41.812 14.844 1 98.06 79 GLY A C 1
ATOM 597 O O . GLY A 1 79 ? 5.484 42.469 14.094 1 98.06 79 GLY A O 1
ATOM 598 N N . ILE A 1 80 ? 5.875 40.656 15.266 1 97.94 80 ILE A N 1
ATOM 599 C CA . ILE A 1 80 ? 4.582 40.031 14.953 1 97.94 80 ILE A CA 1
ATOM 600 C C . ILE A 1 80 ? 3.648 40.188 16.156 1 97.94 80 ILE A C 1
ATOM 602 O O . ILE A 1 80 ? 3.93 39.625 17.234 1 97.94 80 ILE A O 1
ATOM 606 N N . PRO A 1 81 ? 2.535 40.875 15.961 1 97.69 81 PRO A N 1
ATOM 607 C CA . PRO A 1 81 ? 1.595 41.031 17.078 1 97.69 81 PRO A CA 1
ATOM 608 C C . PRO A 1 81 ? 1.005 39.688 17.516 1 97.69 81 PRO A C 1
ATOM 610 O O . PRO A 1 81 ? 0.719 38.844 16.688 1 97.69 81 PRO A O 1
ATOM 613 N N . ALA A 1 82 ? 0.913 39.531 18.812 1 98.19 82 ALA A N 1
ATOM 614 C CA . ALA A 1 82 ? 0.301 38.344 19.438 1 98.19 82 ALA A CA 1
ATOM 615 C C . ALA A 1 82 ? -0.595 38.75 20.609 1 98.19 82 ALA A C 1
ATOM 617 O O . ALA A 1 82 ? -0.284 39.688 21.344 1 98.19 82 ALA A O 1
ATOM 618 N N . ASP A 1 83 ? -1.697 38.125 20.703 1 98.38 83 ASP A N 1
ATOM 619 C CA . ASP A 1 83 ? -2.625 38.312 21.812 1 98.38 83 ASP A CA 1
ATOM 620 C C . ASP A 1 83 ? -2.57 37.156 22.797 1 98.38 83 ASP A C 1
ATOM 622 O O . ASP A 1 83 ? -2.975 36.031 22.469 1 98.38 83 ASP A O 1
ATOM 626 N N . LEU A 1 84 ? -2.068 37.406 23.953 1 97.88 84 LEU A N 1
ATOM 627 C CA . LEU A 1 84 ? -2.004 36.406 25.031 1 97.88 84 LEU A CA 1
ATOM 628 C C . LEU A 1 84 ? -3.133 36.625 26.031 1 97.88 84 LEU A C 1
ATOM 630 O O . LEU A 1 84 ? -3.26 37.688 26.609 1 97.88 84 LEU A O 1
ATOM 634 N N . ASP A 1 85 ? -3.984 35.688 26.109 1 97.06 85 ASP A N 1
ATOM 635 C CA . ASP A 1 85 ? -5.105 35.719 27.047 1 97.06 85 ASP A CA 1
ATOM 636 C C . ASP A 1 85 ? -5.199 34.438 27.859 1 97.06 85 ASP A C 1
ATOM 638 O O . ASP A 1 85 ? -5.855 33.469 27.438 1 97.06 85 ASP A O 1
ATOM 642 N N . GLY A 1 86 ? -4.633 34.531 29.078 1 96.38 86 GLY A N 1
ATOM 643 C CA . GLY A 1 86 ? -4.66 33.344 29.938 1 96.38 86 GLY A CA 1
ATOM 644 C C . GLY A 1 86 ? -3.865 32.188 29.359 1 96.38 86 GLY A C 1
ATOM 645 O O . GLY A 1 86 ? -2.637 32.25 29.266 1 96.38 86 GLY A O 1
ATOM 646 N N . ASP A 1 87 ? -4.633 31.203 28.984 1 98.06 87 ASP A N 1
ATOM 647 C CA . ASP A 1 87 ? -3.994 29.969 28.531 1 98.06 87 ASP A CA 1
ATOM 648 C C . ASP A 1 87 ? -4.027 29.859 27.016 1 98.06 87 ASP A C 1
ATOM 650 O O . ASP A 1 87 ? -3.949 28.766 26.469 1 98.06 87 ASP A O 1
ATOM 654 N N . THR A 1 88 ? -4.18 30.984 26.359 1 98.62 88 THR A N 1
ATOM 655 C CA . THR A 1 88 ? -4.254 31 24.906 1 98.62 88 THR A CA 1
ATOM 656 C C . THR A 1 88 ? -3.453 32.156 24.344 1 98.62 88 THR A C 1
ATOM 658 O O . THR A 1 88 ? -3.484 33.281 24.875 1 98.62 88 THR A O 1
ATOM 661 N N . LEU A 1 89 ? -2.719 31.906 23.312 1 98.69 89 LEU A N 1
ATOM 662 C CA . LEU A 1 89 ? -2.027 32.938 22.531 1 98.69 89 LEU A CA 1
ATOM 663 C C . LEU A 1 89 ? -2.434 32.844 21.062 1 98.69 89 LEU A C 1
ATOM 665 O O . LEU A 1 89 ? -2.482 31.75 20.484 1 98.69 89 LEU A O 1
ATOM 669 N N . VAL A 1 90 ? -2.828 33.938 20.469 1 98.81 90 VAL A N 1
ATOM 670 C CA . VAL A 1 90 ? -3.211 33.938 19.062 1 98.81 90 VAL A CA 1
ATOM 671 C C . VAL A 1 90 ? -2.332 34.938 18.312 1 98.81 90 VAL A C 1
ATOM 673 O O . VAL A 1 90 ? -2.088 36.062 18.781 1 98.81 90 VAL A O 1
ATOM 676 N N . ALA A 1 91 ? -1.82 34.531 17.234 1 98.75 91 ALA A N 1
ATOM 677 C CA . ALA A 1 91 ? -1.086 35.406 16.312 1 98.75 91 ALA A CA 1
ATOM 678 C C . ALA A 1 91 ? -1.461 35.094 14.867 1 98.75 91 ALA A C 1
ATOM 680 O O . ALA A 1 91 ? -1.931 33.969 14.562 1 98.75 91 ALA A O 1
ATOM 681 N N . THR A 1 92 ? -1.337 36 14.016 1 98.69 92 THR A N 1
ATOM 682 C CA . THR A 1 92 ? -1.631 35.812 12.602 1 98.69 92 THR A CA 1
ATOM 683 C C . THR A 1 92 ? -0.348 35.562 11.812 1 98.69 92 THR A C 1
ATOM 685 O O . THR A 1 92 ? 0.618 36.344 11.938 1 98.69 92 THR A O 1
ATOM 688 N N . GLU A 1 93 ? -0.277 34.469 11.094 1 98.25 93 GLU A N 1
ATOM 689 C CA . GLU A 1 93 ? 0.828 34.25 10.164 1 98.25 93 GLU A CA 1
ATOM 690 C C . GLU A 1 93 ? 0.889 35.375 9.117 1 98.25 93 GLU A C 1
ATOM 692 O O . GLU A 1 93 ? -0.117 35.656 8.477 1 98.25 93 GLU A O 1
ATOM 697 N N . PRO A 1 94 ? 1.993 35.969 8.891 1 97.25 94 PRO A N 1
ATOM 698 C CA . PRO A 1 94 ? 2.033 37.25 8.211 1 97.25 94 PRO A CA 1
ATOM 699 C C . PRO A 1 94 ? 1.85 37.125 6.699 1 97.25 94 PRO A C 1
ATOM 701 O O . PRO A 1 94 ? 1.598 38.125 6.023 1 97.25 94 PRO A O 1
ATOM 704 N N . ILE A 1 95 ? 2.027 36.031 6.094 1 97.12 95 ILE A N 1
ATOM 705 C CA . ILE A 1 95 ? 1.981 35.875 4.645 1 97.12 95 ILE A CA 1
ATOM 706 C C . ILE A 1 95 ? 0.647 35.25 4.23 1 97.12 95 ILE A C 1
ATOM 708 O O . ILE A 1 95 ? -0.107 35.844 3.455 1 97.12 95 ILE A O 1
ATOM 712 N N . GLY A 1 96 ? 0.322 34.125 4.82 1 95 96 GLY A N 1
ATOM 713 C CA . GLY A 1 96 ? -0.896 33.406 4.484 1 95 96 GLY A CA 1
ATOM 714 C C . GLY A 1 96 ? -2.127 33.969 5.172 1 95 96 GLY A C 1
ATOM 715 O O . GLY A 1 96 ? -3.256 33.688 4.754 1 95 96 GLY A O 1
ATOM 716 N N . GLY A 1 97 ? -1.957 34.625 6.273 1 97 97 GLY A N 1
ATOM 717 C CA . GLY A 1 97 ? -3.037 35.344 6.93 1 97 97 GLY A CA 1
ATOM 718 C C . GLY A 1 97 ? -3.873 34.469 7.844 1 97 97 GLY A C 1
ATOM 719 O O . GLY A 1 97 ? -4.898 34.906 8.367 1 97 97 GLY A O 1
ATOM 720 N N . PHE A 1 98 ? -3.51 33.219 8.031 1 98.19 98 PHE A N 1
ATOM 721 C CA . PHE A 1 98 ? -4.27 32.375 8.945 1 98.19 98 PHE A CA 1
ATOM 722 C C . PHE A 1 98 ? -3.828 32.594 10.383 1 98.19 98 PHE A C 1
ATOM 724 O O . PHE A 1 98 ? -2.709 33.062 10.633 1 98.19 98 PHE A O 1
ATOM 731 N N . ARG A 1 99 ? -4.723 32.281 11.32 1 98.69 99 ARG A N 1
ATOM 732 C CA . ARG A 1 99 ? -4.418 32.406 12.742 1 98.69 99 ARG A CA 1
ATOM 733 C C . ARG A 1 99 ? -3.709 31.172 13.258 1 98.69 99 ARG A C 1
ATOM 735 O O . ARG A 1 99 ? -4.074 30.047 12.906 1 98.69 99 ARG A O 1
ATOM 742 N N . ALA A 1 100 ? -2.678 31.375 14.023 1 98.8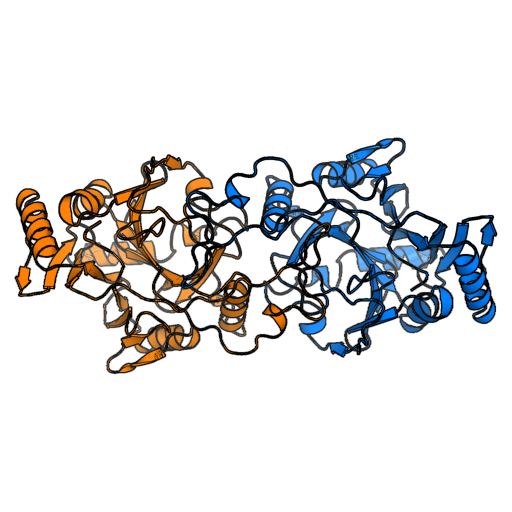1 100 ALA A N 1
ATOM 743 C CA . ALA A 1 100 ? -2.109 30.328 14.875 1 98.81 100 ALA A CA 1
ATOM 744 C C . ALA A 1 100 ? -2.598 30.469 16.312 1 98.81 100 ALA A C 1
ATOM 746 O O . ALA A 1 100 ? -2.379 31.516 16.953 1 98.81 100 ALA A O 1
ATOM 747 N N . ARG A 1 101 ? -3.299 29.531 16.75 1 98.88 101 ARG A N 1
ATOM 748 C CA . ARG A 1 101 ? -3.812 29.531 18.125 1 98.88 101 ARG A CA 1
ATOM 749 C C . ARG A 1 101 ? -3.084 28.516 18.984 1 98.88 101 ARG A C 1
ATOM 751 O O . ARG A 1 101 ? -3.248 27.297 18.797 1 98.88 101 ARG A O 1
ATOM 758 N N . LEU A 1 102 ? -2.254 28.969 19.906 1 98.81 102 LEU A N 1
ATOM 759 C CA . LEU A 1 102 ? -1.568 28.109 20.859 1 98.81 102 LEU A CA 1
ATOM 760 C C . LEU A 1 102 ? -2.334 28.047 22.172 1 98.81 102 LEU A C 1
ATOM 762 O O . LEU A 1 102 ? -2.719 29.078 22.719 1 98.81 102 LEU A O 1
ATOM 766 N N . THR A 1 103 ? -2.633 26.906 22.625 1 98.75 103 THR A N 1
ATOM 767 C CA . THR A 1 103 ? -3.42 26.734 23.828 1 98.75 103 THR A CA 1
ATOM 768 C C . THR A 1 103 ? -2.771 25.688 24.75 1 98.75 103 THR A C 1
ATOM 770 O O . THR A 1 103 ? -2.24 24.688 24.281 1 98.75 103 THR A O 1
ATOM 773 N N . VAL A 1 104 ? -2.797 25.938 26.078 1 98.44 104 VAL A N 1
ATOM 774 C CA . VAL A 1 104 ? -2.395 24.922 27.047 1 98.44 104 VAL A CA 1
ATOM 775 C C . VAL A 1 104 ? -3.408 23.781 27.047 1 98.44 104 VAL A C 1
ATOM 777 O O . VAL A 1 104 ? -4.566 23.969 27.406 1 98.44 104 VAL A O 1
ATOM 780 N N . LEU A 1 105 ? -2.959 22.641 26.562 1 97.88 105 LEU A N 1
ATOM 781 C CA . LEU A 1 105 ? -3.779 21.438 26.5 1 97.88 105 LEU A CA 1
ATOM 782 C C . LEU A 1 105 ? -2.994 20.219 27 1 97.88 105 LEU A C 1
ATOM 784 O O . LEU A 1 105 ? -1.766 20.188 26.891 1 97.88 105 LEU A O 1
ATOM 788 N N . PRO A 1 106 ? -3.727 19.266 27.594 1 96 106 PRO A N 1
ATOM 789 C CA . PRO A 1 106 ? -3.012 18.016 27.922 1 96 106 PRO A CA 1
ATOM 790 C C . PRO A 1 106 ? -2.406 17.344 26.688 1 96 106 PRO A C 1
ATOM 792 O O . PRO A 1 106 ? -2.957 17.453 25.594 1 96 106 PRO A O 1
ATOM 795 N N . ARG A 1 107 ? -1.298 16.719 26.891 1 95.88 107 ARG A N 1
ATOM 796 C CA . ARG A 1 107 ? -0.722 15.914 25.828 1 95.88 107 ARG A CA 1
ATOM 797 C C . ARG A 1 107 ? -1.675 14.797 25.391 1 95.88 107 ARG A C 1
ATOM 799 O O . ARG A 1 107 ? -2.416 14.258 26.219 1 95.88 107 ARG A O 1
ATOM 806 N N . LEU A 1 108 ? -1.634 14.516 24.094 1 95.56 108 LEU A N 1
ATOM 807 C CA . LEU A 1 108 ? -2.521 13.492 23.547 1 95.56 108 LEU A CA 1
ATOM 808 C C . LEU A 1 108 ? -2.104 12.109 24.016 1 95.56 108 LEU A C 1
ATOM 810 O O . LEU A 1 108 ? -0.93 11.742 23.906 1 95.56 108 LEU A O 1
ATOM 814 N N . HIS A 1 109 ? -3.021 11.414 24.594 1 94.44 109 HIS A N 1
ATOM 815 C CA . HIS A 1 109 ? -2.826 10.008 24.938 1 94.44 109 HIS A CA 1
ATOM 816 C C . HIS A 1 109 ? -3.619 9.094 24.016 1 94.44 109 HIS A C 1
ATOM 818 O O . HIS A 1 109 ? -4.852 9.164 23.969 1 94.44 109 HIS A O 1
ATOM 824 N N . GLN A 1 110 ? -2.908 8.297 23.234 1 97 110 GLN A N 1
ATOM 825 C CA . GLN A 1 110 ? -3.559 7.301 22.406 1 97 110 GLN A CA 1
ATOM 826 C C . GLN A 1 110 ? -3.406 5.902 22.984 1 97 110 GLN A C 1
ATOM 828 O O . GLN A 1 110 ? -2.297 5.48 23.328 1 97 110 GLN A O 1
ATOM 833 N N . GLU A 1 111 ? -4.543 5.227 23.109 1 96.62 111 GLU A N 1
ATOM 834 C CA . GLU A 1 111 ? -4.445 3.818 23.484 1 96.62 111 GLU A CA 1
ATOM 835 C C . GLU A 1 111 ? -3.645 3.027 22.453 1 96.62 111 GLU A C 1
ATOM 837 O O . GLU A 1 111 ? -3.846 3.188 21.25 1 96.62 111 GLU A O 1
ATOM 842 N N . ARG A 1 112 ? -2.762 2.199 23.031 1 96.25 112 ARG A N 1
ATOM 843 C CA . ARG A 1 112 ? -1.905 1.408 22.156 1 96.25 112 ARG A CA 1
ATOM 844 C C . ARG A 1 112 ? -2.734 0.506 21.25 1 96.25 112 ARG A C 1
ATOM 846 O O . ARG A 1 112 ? -3.531 -0.302 21.719 1 96.25 112 ARG A O 1
ATOM 853 N N . THR A 1 113 ? -2.574 0.629 19.953 1 95.06 113 THR A N 1
ATOM 854 C CA . THR A 1 113 ? -3.109 -0.31 18.969 1 95.06 113 THR A CA 1
ATOM 855 C C . THR A 1 113 ? -2.07 -1.368 18.609 1 95.06 113 THR A C 1
ATOM 857 O O . THR A 1 113 ? -0.96 -1.036 18.188 1 95.06 113 THR A O 1
ATOM 860 N N . PRO A 1 114 ? -2.377 -2.65 18.828 1 94.81 114 PRO A N 1
ATOM 861 C CA . PRO A 1 114 ? -1.399 -3.682 18.469 1 94.81 114 PRO A CA 1
ATOM 862 C C . PRO A 1 114 ? -1.014 -3.645 16.984 1 94.81 114 PRO A C 1
ATOM 864 O O . PRO A 1 114 ? -1.851 -3.34 16.141 1 94.81 114 PRO A O 1
ATOM 867 N N . ALA A 1 115 ? 0.261 -3.941 16.719 1 95.19 115 ALA A N 1
ATOM 868 C CA . ALA A 1 115 ? 0.708 -4.035 15.336 1 95.19 115 ALA A CA 1
ATOM 869 C C . ALA A 1 115 ? -0.02 -5.152 14.594 1 95.19 115 ALA A C 1
ATOM 871 O O . ALA A 1 115 ? -0.243 -6.23 15.156 1 95.19 115 ALA A O 1
ATOM 872 N N . THR A 1 116 ? -0.412 -4.914 13.367 1 94.38 116 THR A N 1
ATOM 873 C CA . THR A 1 116 ? -0.996 -5.961 12.539 1 94.38 116 THR A CA 1
ATOM 874 C C . THR A 1 116 ? 0.048 -7.016 12.18 1 94.38 116 THR A C 1
ATOM 876 O O . THR A 1 116 ? 1.14 -6.684 11.719 1 94.38 116 THR A O 1
ATOM 879 N N . PRO A 1 117 ? -0.235 -8.273 12.406 1 95.94 117 PRO A N 1
ATOM 880 C CA . PRO A 1 117 ? 0.717 -9.305 11.984 1 95.94 117 PRO A CA 1
ATOM 881 C C . PRO A 1 117 ? 0.695 -9.555 10.477 1 95.94 117 PRO A C 1
ATOM 883 O O . PRO A 1 117 ? -0.38 -9.68 9.883 1 95.94 117 PRO A O 1
ATOM 886 N N . TYR A 1 118 ? 1.809 -9.562 9.844 1 96.62 118 TYR A N 1
ATOM 887 C CA . TYR A 1 118 ? 1.997 -9.922 8.445 1 96.62 118 TYR A CA 1
ATOM 888 C C . TYR A 1 118 ? 2.939 -11.109 8.312 1 96.62 118 TYR A C 1
ATOM 890 O O . TYR A 1 118 ? 3.969 -11.18 8.984 1 96.62 118 TYR A O 1
ATOM 898 N N . ASN A 1 119 ? 2.564 -12.062 7.457 1 97.94 119 ASN A N 1
ATOM 899 C CA . ASN A 1 119 ? 3.475 -13.156 7.148 1 97.94 119 ASN A CA 1
ATOM 900 C C . ASN A 1 119 ? 4.578 -12.719 6.195 1 97.94 119 ASN A C 1
ATOM 902 O O . ASN A 1 119 ? 4.367 -11.836 5.355 1 97.94 119 ASN A O 1
ATOM 906 N N . GLY A 1 120 ? 5.805 -13.195 6.43 1 97 120 GLY A N 1
ATOM 907 C CA . GLY A 1 120 ? 6.957 -12.914 5.586 1 97 120 GLY A CA 1
ATOM 908 C C . GLY A 1 120 ? 7.863 -14.109 5.387 1 97 120 GLY A C 1
ATOM 909 O O . GLY A 1 120 ? 7.555 -15.211 5.848 1 97 120 GLY A O 1
ATOM 910 N N . PRO A 1 121 ? 8.945 -13.969 4.562 1 97.31 121 PRO A N 1
ATOM 911 C CA . PRO A 1 121 ? 9.852 -15.086 4.301 1 97.31 121 PRO A CA 1
ATOM 912 C C . PRO A 1 121 ? 10.391 -15.719 5.582 1 97.31 121 PRO A C 1
ATOM 914 O O . PRO A 1 121 ? 11.039 -15.047 6.383 1 97.31 121 PRO A O 1
ATOM 917 N N . GLY A 1 122 ? 10.055 -17.016 5.758 1 96.06 122 GLY A N 1
ATOM 918 C CA . GLY A 1 122 ? 10.531 -17.781 6.906 1 96.06 122 GLY A CA 1
ATOM 919 C C . GLY A 1 122 ? 9.805 -17.422 8.195 1 96.06 122 GLY A C 1
ATOM 920 O O . GLY A 1 122 ? 10.273 -17.75 9.281 1 96.06 122 GLY A O 1
ATOM 921 N N . ARG A 1 123 ? 8.742 -16.719 8.031 1 95 123 ARG A N 1
ATOM 922 C CA . ARG A 1 123 ? 8.062 -16.188 9.211 1 95 123 ARG A CA 1
ATOM 923 C C . ARG A 1 123 ? 6.551 -16.234 9.031 1 95 123 ARG A C 1
ATOM 925 O O . ARG A 1 123 ? 5.996 -15.492 8.211 1 95 123 ARG A O 1
ATOM 932 N N . ILE A 1 124 ? 5.879 -17.078 9.773 1 95.31 124 ILE A N 1
ATOM 933 C CA . ILE A 1 124 ? 4.422 -17.141 9.828 1 95.31 124 ILE A CA 1
ATOM 934 C C . ILE A 1 124 ? 3.93 -16.578 11.156 1 95.31 124 ILE A C 1
ATOM 936 O O . ILE A 1 124 ? 4.027 -17.25 12.195 1 95.31 124 ILE A O 1
ATOM 940 N N . GLU A 1 125 ? 3.412 -15.398 11.141 1 96.19 125 GLU A N 1
ATOM 941 C CA . GLU A 1 125 ? 2.988 -14.711 12.359 1 96.19 125 GLU A CA 1
ATOM 942 C C . GLU A 1 125 ? 1.481 -14.836 12.562 1 96.19 125 GLU A C 1
ATOM 944 O O . GLU A 1 125 ? 0.969 -14.523 13.641 1 96.19 125 GLU A O 1
ATOM 949 N N . ARG A 1 126 ? 0.876 -15.312 11.531 1 95.69 126 ARG A N 1
ATOM 950 C CA . ARG A 1 126 ? -0.564 -15.531 11.602 1 95.69 126 ARG A CA 1
ATOM 951 C C . ARG A 1 126 ? -0.986 -16.688 10.703 1 95.69 126 ARG A C 1
ATOM 953 O O . ARG A 1 126 ? -0.314 -16.984 9.711 1 95.69 126 ARG A O 1
ATOM 960 N N . THR A 1 127 ? -2.076 -17.297 11.078 1 96.31 127 THR A N 1
ATOM 961 C CA . THR A 1 127 ? -2.738 -18.297 10.242 1 96.31 127 THR A CA 1
ATOM 962 C C . THR A 1 127 ? -4.168 -17.859 9.922 1 96.31 127 THR A C 1
ATOM 964 O O . THR A 1 127 ? -4.734 -17 10.609 1 96.31 127 THR A O 1
ATOM 967 N N . GLY A 1 128 ? -4.699 -18.391 8.883 1 95.12 128 GLY A N 1
ATOM 968 C CA . GLY A 1 128 ? -6.047 -18.031 8.492 1 95.12 128 GLY A CA 1
ATOM 969 C C . GLY A 1 128 ? -6.109 -16.703 7.754 1 95.12 128 GLY A C 1
ATOM 970 O O . GLY A 1 128 ? -5.105 -16.234 7.207 1 95.12 128 GLY A O 1
ATOM 971 N N . ARG A 1 129 ? -7.293 -16.203 7.652 1 94.75 129 ARG A N 1
ATOM 972 C CA . ARG A 1 129 ? -7.496 -14.945 6.926 1 94.75 129 ARG A CA 1
ATOM 973 C C . ARG A 1 129 ? -6.859 -13.773 7.664 1 94.75 129 ARG A C 1
ATOM 975 O O . ARG A 1 129 ? -6.957 -13.68 8.891 1 94.75 129 ARG A O 1
ATOM 982 N N . ALA A 1 130 ? -6.227 -12.906 6.973 1 96.06 130 ALA A N 1
ATOM 983 C CA . ALA A 1 130 ? -5.543 -11.758 7.559 1 96.06 130 ALA A CA 1
ATOM 984 C C . ALA A 1 130 ? -6.531 -10.836 8.266 1 96.06 130 ALA A C 1
ATOM 986 O O . ALA A 1 130 ? -7.637 -10.602 7.773 1 96.06 130 ALA A O 1
ATOM 987 N N . PRO A 1 131 ? -6.082 -10.234 9.352 1 94.31 131 PRO A N 1
ATOM 988 C CA . PRO A 1 131 ? -6.961 -9.32 10.086 1 94.31 131 PRO A CA 1
ATOM 989 C C . PRO A 1 131 ? -7.434 -8.148 9.234 1 94.31 131 PRO A C 1
ATOM 991 O O . PRO A 1 131 ? -8.57 -7.691 9.383 1 94.31 131 PRO A O 1
ATOM 994 N N . GLY A 1 132 ? -6.594 -7.641 8.438 1 91.12 132 GLY A N 1
ATOM 995 C CA . GLY A 1 132 ? -6.945 -6.504 7.605 1 91.12 132 GLY A CA 1
ATOM 996 C C . GLY A 1 132 ? -8.148 -6.762 6.715 1 91.12 132 GLY A C 1
ATOM 997 O O . GLY A 1 132 ? -8.875 -5.836 6.363 1 91.12 132 GLY A O 1
ATOM 998 N N . ILE A 1 133 ? -8.328 -7.996 6.375 1 92.38 133 ILE A N 1
ATOM 999 C CA . ILE A 1 133 ? -9.43 -8.375 5.496 1 92.38 133 ILE A CA 1
ATOM 1000 C C . ILE A 1 133 ? -10.695 -8.586 6.32 1 92.38 133 ILE A C 1
ATOM 1002 O O . ILE A 1 133 ? -11.812 -8.414 5.809 1 92.38 133 ILE A O 1
ATOM 1006 N N . LEU A 1 134 ? -10.531 -8.922 7.508 1 94.12 134 LEU A N 1
ATOM 1007 C CA . LEU A 1 134 ? -11.664 -9.281 8.359 1 94.12 134 LEU A CA 1
ATOM 1008 C C . LEU A 1 134 ? -12.297 -8.039 8.977 1 94.12 134 LEU A C 1
ATOM 1010 O O . LEU A 1 134 ? -13.422 -8.086 9.477 1 94.12 134 LEU A O 1
ATOM 1014 N N . ARG A 1 135 ? -11.594 -6.902 8.938 1 94.38 135 ARG A N 1
ATOM 1015 C CA . ARG A 1 135 ? -12.141 -5.645 9.445 1 94.38 135 ARG A CA 1
ATOM 1016 C C . ARG A 1 135 ? -13.234 -5.113 8.523 1 94.38 135 ARG A C 1
ATOM 1018 O O . ARG A 1 135 ? -13 -4.91 7.332 1 94.38 135 ARG A O 1
ATOM 1025 N N . THR A 1 136 ? -14.383 -4.934 9.062 1 92.69 136 THR A N 1
ATOM 1026 C CA . THR A 1 136 ? -15.492 -4.496 8.219 1 92.69 136 THR A CA 1
ATOM 1027 C C . THR A 1 136 ? -16.016 -3.135 8.672 1 92.69 136 THR A C 1
ATOM 1029 O O . THR A 1 136 ? -16.797 -2.5 7.965 1 92.69 136 THR A O 1
ATOM 1032 N N . GLU A 1 137 ? -15.617 -2.725 9.852 1 96.06 137 GLU A N 1
ATOM 1033 C CA . GLU A 1 137 ? -16.062 -1.432 10.359 1 96.06 137 GLU A CA 1
ATOM 1034 C C . GLU A 1 137 ? -15.477 -0.284 9.547 1 96.06 137 GLU A C 1
ATOM 1036 O O . GLU A 1 137 ? -14.352 -0.388 9.039 1 96.06 137 GLU A O 1
ATOM 1041 N N . PRO A 1 138 ? -16.219 0.779 9.398 1 96.88 138 PRO A N 1
ATOM 1042 C CA . PRO A 1 138 ? -15.664 1.935 8.688 1 96.88 138 PRO A CA 1
ATOM 1043 C C . PRO A 1 138 ? -14.375 2.451 9.305 1 96.88 138 PRO A C 1
ATOM 1045 O O . PRO A 1 138 ? -14.211 2.42 10.531 1 96.88 138 PRO A O 1
ATOM 1048 N N . VAL A 1 139 ? -13.531 2.885 8.453 1 98.25 139 VAL A N 1
ATOM 1049 C CA . VAL A 1 139 ? -12.281 3.484 8.922 1 98.25 139 VAL A CA 1
ATOM 1050 C C . VAL A 1 139 ? -12.57 4.836 9.562 1 98.25 139 VAL A C 1
ATOM 1052 O O . VAL A 1 139 ? -13.266 5.676 8.984 1 98.25 139 VAL A O 1
ATOM 1055 N N . ARG A 1 140 ? -12.102 5.078 10.742 1 98.38 140 ARG A N 1
ATOM 1056 C CA . ARG A 1 140 ? -12.234 6.328 11.484 1 98.38 140 ARG A CA 1
ATOM 1057 C C . ARG A 1 140 ? -10.867 6.871 11.891 1 98.38 140 ARG A C 1
ATOM 1059 O O . ARG A 1 140 ? -10.133 6.227 12.641 1 98.38 140 ARG A O 1
ATOM 1066 N N . PRO A 1 141 ? -10.516 8.062 11.438 1 98.81 141 PRO A N 1
ATOM 1067 C CA . PRO A 1 141 ? -9.203 8.617 11.75 1 98.81 141 PRO A CA 1
ATOM 1068 C C . PRO A 1 141 ? -8.953 8.742 13.258 1 98.81 141 PRO A C 1
ATOM 1070 O O . PRO A 1 141 ? -9.875 9.055 14.016 1 98.81 141 PRO A O 1
ATOM 1073 N N . ARG A 1 142 ? -7.727 8.523 13.648 1 98.81 142 ARG A N 1
ATOM 1074 C CA . ARG A 1 142 ? -7.309 8.508 15.047 1 98.81 142 ARG A CA 1
ATOM 1075 C C . ARG A 1 142 ? -6.984 9.906 15.547 1 98.81 142 ARG A C 1
ATOM 1077 O O . ARG A 1 142 ? -7.27 10.25 16.688 1 98.81 142 ARG A O 1
ATOM 1084 N N . ARG A 1 143 ? -6.387 10.734 14.688 1 98.75 143 ARG A N 1
ATOM 1085 C CA . ARG A 1 143 ? -6 12.102 15.047 1 98.75 143 ARG A CA 1
ATOM 1086 C C . ARG A 1 143 ? -5.559 12.883 13.82 1 98.75 143 ARG A C 1
ATOM 1088 O O . ARG A 1 143 ? -5.215 12.297 12.789 1 98.75 143 ARG A O 1
ATOM 1095 N N . LEU A 1 144 ? -5.551 14.203 13.961 1 98.88 144 LEU A N 1
ATOM 1096 C CA . LEU A 1 144 ? -4.914 15.102 13 1 98.88 144 LEU A CA 1
ATOM 1097 C C . LEU A 1 144 ? -3.396 14.953 13.047 1 98.88 144 LEU A C 1
ATOM 1099 O O . LEU A 1 144 ? -2.793 15.047 14.117 1 98.88 144 LEU A O 1
ATOM 1103 N N . GLY A 1 145 ? -2.791 14.688 11.898 1 98.75 145 GLY A N 1
ATOM 1104 C CA . GLY A 1 145 ? -1.346 14.555 11.828 1 98.75 145 GLY A CA 1
ATOM 1105 C C . GLY A 1 145 ? -0.646 15.844 11.438 1 98.75 145 GLY A C 1
ATOM 1106 O O . GLY A 1 145 ? 0.203 16.344 12.18 1 98.75 145 GLY A O 1
ATOM 1107 N N . HIS A 1 146 ? -1.01 16.328 10.281 1 98.88 146 HIS A N 1
ATOM 1108 C CA . HIS A 1 146 ? -0.35 17.547 9.82 1 98.88 146 HIS A CA 1
ATOM 1109 C C . HIS A 1 146 ? -1.231 18.312 8.836 1 98.88 146 HIS A C 1
ATOM 1111 O O . HIS A 1 146 ? -2.275 17.812 8.414 1 98.88 146 HIS A O 1
ATOM 1117 N N . ALA A 1 147 ? -0.837 19.516 8.594 1 98.88 147 ALA A N 1
ATOM 1118 C CA . ALA A 1 147 ? -1.408 20.359 7.555 1 98.88 147 ALA A CA 1
ATOM 1119 C C . ALA A 1 147 ? -0.318 20.938 6.648 1 98.88 147 ALA A C 1
ATOM 1121 O O . ALA A 1 147 ? 0.832 21.078 7.066 1 98.88 147 ALA A O 1
ATOM 1122 N N . VAL A 1 148 ? -0.685 21.172 5.445 1 98.62 148 VAL A N 1
ATOM 1123 C CA . VAL A 1 148 ? 0.252 21.719 4.465 1 98.62 148 VAL A CA 1
ATOM 1124 C C . VAL A 1 148 ? -0.352 22.953 3.799 1 98.62 148 VAL A C 1
ATOM 1126 O O . VAL A 1 148 ? -1.505 22.922 3.363 1 98.62 148 VAL A O 1
ATOM 1129 N N . ALA A 1 149 ? 0.41 23.984 3.688 1 97.75 149 ALA A N 1
ATOM 1130 C CA . ALA A 1 149 ? -0.055 25.203 3.047 1 97.75 149 ALA A CA 1
ATOM 1131 C C . ALA A 1 149 ? 0.977 25.734 2.055 1 97.75 149 ALA A C 1
ATOM 1133 O O . ALA A 1 149 ? 2.182 25.641 2.297 1 97.75 149 ALA A O 1
ATOM 1134 N N . GLY A 1 150 ? 0.455 26.266 1.03 1 96.56 150 GLY A N 1
ATOM 1135 C CA . GLY A 1 150 ? 1.278 27.078 0.149 1 96.56 150 GLY A CA 1
ATOM 1136 C C . GLY A 1 150 ? 1.474 28.484 0.655 1 96.56 150 GLY A C 1
ATOM 1137 O O . GLY A 1 150 ? 0.553 29.094 1.216 1 96.56 150 GLY A O 1
ATOM 1138 N N . THR A 1 151 ? 2.631 29.016 0.433 1 97.5 151 THR A N 1
ATOM 1139 C CA . THR A 1 151 ? 2.947 30.375 0.854 1 97.5 151 THR A CA 1
ATOM 1140 C C . THR A 1 151 ? 3.732 31.109 -0.229 1 97.5 151 THR A C 1
ATOM 1142 O O . THR A 1 151 ? 4.586 30.516 -0.894 1 97.5 151 THR A O 1
ATOM 1145 N N . THR A 1 152 ? 3.508 32.375 -0.406 1 97 152 THR A N 1
ATOM 1146 C CA . THR A 1 152 ? 4.191 33.188 -1.41 1 97 152 THR A CA 1
ATOM 1147 C C . THR A 1 152 ? 5.547 33.656 -0.894 1 97 152 THR A C 1
ATOM 1149 O O . THR A 1 152 ? 6.348 34.219 -1.65 1 97 152 THR A O 1
ATOM 1152 N N . ASP A 1 153 ? 5.805 33.469 0.308 1 98.5 153 ASP A N 1
ATOM 1153 C CA . ASP A 1 153 ? 7.07 33.844 0.931 1 98.5 153 ASP A CA 1
ATOM 1154 C C . ASP A 1 153 ? 7.484 32.812 1.991 1 98.5 153 ASP A C 1
ATOM 1156 O O . ASP A 1 153 ? 7.223 33 3.18 1 98.5 153 ASP A O 1
ATOM 1160 N N . LEU A 1 154 ? 8.195 31.797 1.546 1 98.5 154 LEU A N 1
ATOM 1161 C CA . LEU A 1 154 ? 8.562 30.672 2.393 1 98.5 154 LEU A CA 1
ATOM 1162 C C . LEU A 1 154 ? 9.43 31.125 3.561 1 98.5 154 LEU A C 1
ATOM 1164 O O . LEU A 1 154 ? 9.234 30.688 4.695 1 98.5 154 LEU A O 1
ATOM 1168 N N . ALA A 1 155 ? 10.367 31.969 3.316 1 98.38 155 ALA A N 1
ATOM 1169 C CA . ALA A 1 155 ? 11.281 32.438 4.355 1 98.38 155 ALA A CA 1
ATOM 1170 C C . ALA A 1 155 ? 10.531 33.094 5.504 1 98.38 155 ALA A C 1
ATOM 1172 O O . ALA A 1 155 ? 10.812 32.812 6.676 1 98.38 155 ALA A O 1
ATOM 1173 N N . ALA A 1 156 ? 9.586 33.938 5.172 1 98.5 156 ALA A N 1
ATOM 1174 C CA . ALA A 1 156 ? 8.797 34.625 6.188 1 98.5 156 ALA A CA 1
ATOM 1175 C C . ALA A 1 156 ? 7.949 33.656 6.984 1 98.5 156 ALA A C 1
ATOM 1177 O O . ALA A 1 156 ? 7.844 33.781 8.211 1 98.5 156 ALA A O 1
ATOM 1178 N N . THR A 1 157 ? 7.316 32.719 6.266 1 98.62 157 THR A N 1
ATOM 1179 C CA . THR A 1 157 ? 6.508 31.719 6.938 1 98.62 157 THR A CA 1
ATOM 1180 C C . THR A 1 157 ? 7.367 30.875 7.875 1 98.62 157 THR A C 1
ATOM 1182 O O . THR A 1 157 ? 6.965 30.594 9.008 1 98.62 157 THR A O 1
ATOM 1185 N N . MET A 1 158 ? 8.547 30.531 7.461 1 98.5 158 MET A N 1
ATOM 1186 C CA . MET A 1 158 ? 9.453 29.75 8.289 1 98.5 158 MET A CA 1
ATOM 1187 C C . MET A 1 158 ? 9.875 30.531 9.531 1 98.5 158 MET A C 1
ATOM 1189 O O . MET A 1 158 ? 9.945 29.969 10.625 1 98.5 158 MET A O 1
ATOM 1193 N N . ARG A 1 159 ? 10.203 31.781 9.305 1 98.5 159 ARG A N 1
ATOM 1194 C CA . ARG A 1 159 ? 10.57 32.625 10.445 1 98.5 159 ARG A CA 1
ATOM 1195 C C . ARG A 1 159 ? 9.469 32.625 11.492 1 98.5 159 ARG A C 1
ATOM 1197 O O . ARG A 1 159 ? 9.742 32.562 12.695 1 98.5 159 ARG A O 1
ATOM 1204 N N . PHE A 1 160 ? 8.234 32.781 11.07 1 98.75 160 PHE A N 1
ATOM 1205 C CA . PHE A 1 160 ? 7.074 32.75 11.961 1 98.75 160 PHE A CA 1
ATOM 1206 C C . PHE A 1 160 ? 7.016 31.453 12.75 1 98.75 160 PHE A C 1
ATOM 1208 O O . PHE A 1 160 ? 6.855 31.469 13.977 1 98.75 160 PHE A O 1
ATOM 1215 N N . PHE A 1 161 ? 7.16 30.312 12.109 1 98.81 161 PHE A N 1
ATOM 1216 C CA . PHE A 1 161 ? 6.977 29.016 12.75 1 98.81 161 PHE A CA 1
ATOM 1217 C C . PHE A 1 161 ? 8.188 28.656 13.594 1 98.81 161 PHE A C 1
ATOM 1219 O O . PHE A 1 161 ? 8.047 28.188 14.727 1 98.81 161 PHE A O 1
ATOM 1226 N N . VAL A 1 162 ? 9.391 28.875 13.086 1 98.44 162 VAL A N 1
ATOM 1227 C CA . VAL A 1 162 ? 10.609 28.359 13.727 1 98.44 162 VAL A CA 1
ATOM 1228 C C . VAL A 1 162 ? 11.07 29.344 14.805 1 98.44 162 VAL A C 1
ATOM 1230 O O . VAL A 1 162 ? 11.156 28.984 15.977 1 98.44 162 VAL A O 1
ATOM 1233 N N . GLU A 1 163 ? 11.289 30.578 14.453 1 98.44 163 GLU A N 1
ATOM 1234 C CA . GLU A 1 163 ? 11.758 31.562 15.414 1 98.44 163 GLU A CA 1
ATOM 1235 C C . GLU A 1 163 ? 10.609 32.062 16.281 1 98.44 163 GLU A C 1
ATOM 1237 O O . GLU A 1 163 ? 10.805 32.406 17.453 1 98.44 163 GLU A O 1
ATOM 1242 N N . GLY A 1 164 ? 9.453 32.188 15.68 1 98.44 164 GLY A N 1
ATOM 1243 C CA . GLY A 1 164 ? 8.305 32.719 16.406 1 98.44 164 GLY A CA 1
ATOM 1244 C C . GLY A 1 164 ? 7.656 31.688 17.312 1 98.44 164 GLY A C 1
ATOM 1245 O O . GLY A 1 164 ? 7.75 31.781 18.531 1 98.44 164 GLY A O 1
ATOM 1246 N N . LEU A 1 165 ? 7.066 30.656 16.734 1 98.44 165 LEU A N 1
ATOM 1247 C CA . LEU A 1 165 ? 6.238 29.703 17.469 1 98.44 165 LEU A CA 1
ATOM 1248 C C . LEU A 1 165 ? 7.102 28.656 18.156 1 98.44 165 LEU A C 1
ATOM 1250 O O . LEU A 1 165 ? 6.691 28.062 19.172 1 98.44 165 LEU A O 1
ATOM 1254 N N . GLY A 1 166 ? 8.258 28.359 17.594 1 97.5 166 GLY A N 1
ATOM 1255 C CA . GLY A 1 166 ? 9.148 27.391 18.219 1 97.5 166 GLY A CA 1
ATOM 1256 C C . GLY A 1 166 ? 9.125 26.031 17.547 1 97.5 166 GLY A C 1
ATOM 1257 O O . GLY A 1 166 ? 9.594 25.047 18.125 1 97.5 166 GLY A O 1
ATOM 1258 N N . PHE A 1 167 ? 8.539 25.891 16.344 1 98.06 167 PHE A N 1
ATOM 1259 C CA . PHE A 1 167 ? 8.633 24.656 15.578 1 98.06 167 PHE A CA 1
ATOM 1260 C C . PHE A 1 167 ? 10.086 24.344 15.234 1 98.06 167 PHE A C 1
ATOM 1262 O O . PHE A 1 167 ? 10.938 25.234 15.227 1 98.06 167 PHE A O 1
ATOM 1269 N N . LYS A 1 168 ? 10.336 23.094 15.008 1 97.56 168 LYS A N 1
ATOM 1270 C CA . LYS A 1 168 ? 11.648 22.656 14.523 1 97.56 168 LYS A CA 1
ATOM 1271 C C . LYS A 1 168 ? 11.562 22.156 13.078 1 97.56 168 LYS A C 1
ATOM 1273 O O . LYS A 1 168 ? 10.523 21.656 12.656 1 97.56 168 LYS A O 1
ATOM 1278 N N . VAL A 1 169 ? 12.641 22.297 12.359 1 97.94 169 VAL A N 1
ATOM 1279 C CA . VAL A 1 169 ? 12.703 21.812 10.984 1 97.94 169 VAL A CA 1
ATOM 1280 C C . VAL A 1 169 ? 13.102 20.328 10.984 1 97.94 169 VAL A C 1
ATOM 1282 O O . VAL A 1 169 ? 14.086 19.953 11.609 1 97.94 169 VAL A O 1
ATOM 1285 N N . SER A 1 170 ? 12.352 19.516 10.297 1 98.12 170 SER A N 1
ATOM 1286 C CA . SER A 1 170 ? 12.695 18.109 10.156 1 98.12 170 SER A CA 1
ATOM 1287 C C . SER A 1 170 ? 13.461 17.844 8.859 1 98.12 170 SER A C 1
ATOM 1289 O O . SER A 1 170 ? 14.422 17.078 8.844 1 98.12 170 SER A O 1
ATOM 1291 N N . ASP A 1 171 ? 13.008 18.406 7.73 1 98.56 171 ASP A N 1
ATOM 1292 C CA . ASP A 1 171 ? 13.656 18.312 6.426 1 98.56 171 ASP A CA 1
ATOM 1293 C C . ASP A 1 171 ? 13.227 19.453 5.516 1 98.56 171 ASP A C 1
ATOM 1295 O O . ASP A 1 171 ? 12.281 20.188 5.824 1 98.56 171 ASP A O 1
ATOM 1299 N N . TYR A 1 172 ? 13.977 19.594 4.492 1 98.5 172 TYR A N 1
ATOM 1300 C CA . TYR A 1 172 ? 13.656 20.578 3.457 1 98.5 172 TYR A CA 1
ATOM 1301 C C . TYR A 1 172 ? 13.336 19.891 2.137 1 98.5 172 TYR A C 1
ATOM 1303 O O . TYR A 1 172 ? 13.82 18.781 1.872 1 98.5 172 TYR A O 1
ATOM 1311 N N . ILE A 1 173 ? 12.422 20.5 1.398 1 97.44 173 ILE A N 1
ATOM 1312 C CA . ILE A 1 173 ? 12.266 20.156 -0.011 1 97.44 173 ILE A CA 1
ATOM 1313 C C . ILE A 1 173 ? 13.023 21.156 -0.874 1 97.44 173 ILE A C 1
ATOM 1315 O O . ILE A 1 173 ? 12.484 22.219 -1.231 1 97.44 173 ILE A O 1
ATOM 1319 N N . GLY A 1 174 ? 14.211 20.812 -1.216 1 96.62 174 GLY A N 1
ATOM 1320 C CA . GLY A 1 174 ? 15.039 21.828 -1.839 1 96.62 174 GLY A CA 1
ATOM 1321 C C . GLY A 1 174 ? 14.984 23.172 -1.117 1 96.62 174 GLY A C 1
ATOM 1322 O O . GLY A 1 174 ? 15.195 23.234 0.097 1 96.62 174 GLY A O 1
ATOM 1323 N N . ASP A 1 175 ? 14.781 24.172 -1.902 1 96.12 175 ASP A N 1
ATOM 1324 C CA . ASP A 1 175 ? 14.578 25.5 -1.342 1 96.12 175 ASP A CA 1
ATOM 1325 C C . ASP A 1 175 ? 13.109 25.922 -1.441 1 96.12 175 ASP A C 1
ATOM 1327 O O . ASP A 1 175 ? 12.789 27.109 -1.367 1 96.12 175 ASP A O 1
ATOM 1331 N N . LYS A 1 176 ? 12.234 24.875 -1.609 1 96.38 176 LYS A N 1
ATOM 1332 C CA . LYS A 1 176 ? 10.852 25.188 -1.938 1 96.38 176 LYS A CA 1
ATOM 1333 C C . LYS A 1 176 ? 9.898 24.703 -0.847 1 96.38 176 LYS A C 1
ATOM 1335 O O . LYS A 1 176 ? 8.688 24.906 -0.935 1 96.38 176 LYS A O 1
ATOM 1340 N N . GLY A 1 177 ? 10.43 24.078 0.112 1 97.69 177 GLY A N 1
ATOM 1341 C CA . GLY A 1 177 ? 9.547 23.594 1.171 1 97.69 177 GLY A CA 1
ATOM 1342 C C . GLY A 1 177 ? 10.289 23.25 2.447 1 97.69 177 GLY A C 1
ATOM 1343 O O . GLY A 1 177 ? 11.5 23 2.42 1 97.69 177 GLY A O 1
ATOM 1344 N N . ALA A 1 178 ? 9.555 23.25 3.525 1 98.62 178 ALA A N 1
ATOM 1345 C CA . ALA A 1 178 ? 10.109 22.875 4.824 1 98.62 178 ALA A CA 1
ATOM 1346 C C . ALA A 1 178 ? 9.102 22.062 5.637 1 98.62 178 ALA A C 1
ATOM 1348 O O . ALA A 1 178 ? 7.965 22.484 5.836 1 98.62 178 ALA A O 1
ATOM 1349 N N . PHE A 1 179 ? 9.586 20.891 6.039 1 98.69 179 PHE A N 1
ATOM 1350 C CA . PHE A 1 179 ? 8.836 20.094 6.996 1 98.69 179 PHE A CA 1
ATOM 1351 C C . PHE A 1 179 ? 9.086 20.562 8.422 1 98.69 179 PHE A C 1
ATOM 1353 O O . PHE A 1 179 ? 10.219 20.531 8.898 1 98.69 179 PHE A O 1
ATOM 1360 N N . LEU A 1 180 ? 7.992 20.969 9.086 1 98.75 180 LEU A N 1
ATOM 1361 C CA . LEU A 1 180 ? 8.109 21.547 10.422 1 98.75 180 LEU A CA 1
ATOM 1362 C C . LEU A 1 180 ? 7.379 20.703 11.453 1 98.75 180 LEU A C 1
ATOM 1364 O O . LEU A 1 180 ? 6.301 20.172 11.172 1 98.75 180 LEU A O 1
ATOM 1368 N N . ARG A 1 181 ? 7.973 20.609 12.648 1 98.19 181 ARG A N 1
ATOM 1369 C CA . ARG A 1 181 ? 7.359 19.766 13.664 1 98.19 181 ARG A CA 1
ATOM 1370 C C . ARG A 1 181 ? 7.227 20.516 14.992 1 98.19 181 ARG A C 1
ATOM 1372 O O . ARG A 1 181 ? 8.094 21.312 15.352 1 98.19 181 ARG A O 1
ATOM 1379 N N . CYS A 1 182 ? 6.148 20.266 15.672 1 97.94 182 CYS A N 1
ATOM 1380 C CA . CYS A 1 182 ? 5.938 20.719 17.031 1 97.94 182 CYS A CA 1
ATOM 1381 C C . CYS A 1 182 ? 5.812 19.547 18 1 97.94 182 CYS A C 1
ATOM 1383 O O . CYS A 1 182 ? 5.492 19.734 19.172 1 97.94 182 CYS A O 1
ATOM 1385 N N . SER A 1 183 ? 5.934 18.328 17.547 1 96.88 183 SER A N 1
ATOM 1386 C CA . SER A 1 183 ? 5.852 17.078 18.281 1 96.88 183 SER A CA 1
ATOM 1387 C C . SER A 1 183 ? 6.957 16.125 17.875 1 96.88 183 SER A C 1
ATOM 1389 O O . SER A 1 183 ? 7.914 16.516 17.203 1 96.88 183 SER A O 1
ATOM 1391 N N . ASN A 1 184 ? 6.844 14.859 18.328 1 96.06 184 ASN A N 1
ATOM 1392 C CA . ASN A 1 184 ? 7.84 13.852 17.953 1 96.06 184 ASN A CA 1
ATOM 1393 C C . ASN A 1 184 ? 7.602 13.312 16.547 1 96.06 184 ASN A C 1
ATOM 1395 O O . ASN A 1 184 ? 8.438 12.586 16.016 1 96.06 184 ASN A O 1
ATOM 1399 N N . ASP A 1 185 ? 6.461 13.656 15.977 1 97.38 185 ASP A N 1
ATOM 1400 C CA . ASP A 1 185 ? 6.262 13.312 14.57 1 97.38 185 ASP A CA 1
ATOM 1401 C C . ASP A 1 185 ? 7.273 14.023 13.68 1 97.38 185 ASP A C 1
ATOM 1403 O O . ASP A 1 185 ? 7.691 15.148 13.984 1 97.38 185 ASP A O 1
ATOM 1407 N N . HIS A 1 186 ? 7.605 13.414 12.617 1 98.19 186 HIS A N 1
ATOM 1408 C CA . HIS A 1 186 ? 8.5 14.039 11.656 1 98.19 186 HIS A CA 1
ATOM 1409 C C . HIS A 1 186 ? 7.996 15.422 11.25 1 98.19 186 HIS A C 1
ATOM 1411 O O . HIS A 1 186 ? 8.781 16.359 11.125 1 98.19 186 HIS A O 1
ATOM 1417 N N . HIS A 1 187 ? 6.691 15.539 11.031 1 98.5 187 HIS A N 1
ATOM 1418 C CA . HIS A 1 187 ? 6.191 16.875 10.703 1 98.5 187 HIS A CA 1
ATOM 1419 C C . HIS A 1 187 ? 4.727 17.016 11.102 1 98.5 187 HIS A C 1
ATOM 1421 O O . HIS A 1 187 ? 3.969 16.047 11.07 1 98.5 187 HIS A O 1
ATOM 1427 N N . ASN A 1 188 ? 4.434 18.219 11.461 1 98.81 188 ASN A N 1
ATOM 1428 C CA . ASN A 1 188 ? 3.074 18.641 11.797 1 98.81 188 ASN A CA 1
ATOM 1429 C C . ASN A 1 188 ? 2.57 19.719 10.859 1 98.81 188 ASN A C 1
ATOM 1431 O O . ASN A 1 188 ? 1.363 19.953 10.75 1 98.81 188 ASN A O 1
ATOM 1435 N N . PHE A 1 189 ? 3.457 20.406 10.25 1 98.88 189 PHE A N 1
ATOM 1436 C CA . PHE A 1 189 ? 3.137 21.422 9.258 1 98.88 189 PHE A CA 1
ATOM 1437 C C . PHE A 1 189 ? 4.168 21.422 8.133 1 98.88 189 PHE A C 1
ATOM 1439 O O . PHE A 1 189 ? 5.367 21.281 8.391 1 98.88 189 PHE A O 1
ATOM 1446 N N . LEU A 1 190 ? 3.744 21.547 6.941 1 98.69 190 LEU A N 1
ATOM 1447 C CA . LEU A 1 190 ? 4.617 21.719 5.785 1 98.69 190 LEU A CA 1
ATOM 1448 C C . LEU A 1 190 ? 4.312 23.031 5.062 1 98.69 190 LEU A C 1
ATOM 1450 O O . LEU A 1 190 ? 3.176 23.266 4.656 1 98.69 190 LEU A O 1
ATOM 1454 N N . ALA A 1 191 ? 5.27 23.875 4.969 1 98.5 191 ALA A N 1
ATOM 1455 C CA . ALA A 1 191 ? 5.18 25.094 4.168 1 98.5 191 ALA A CA 1
ATOM 1456 C C . ALA A 1 191 ? 5.797 24.891 2.787 1 98.5 191 ALA A C 1
ATOM 1458 O O . ALA A 1 191 ? 6.941 24.438 2.67 1 98.5 191 ALA A O 1
ATOM 1459 N N . LEU A 1 192 ? 5.035 25.203 1.788 1 97.06 192 LEU A N 1
ATOM 1460 C CA . LEU A 1 192 ? 5.477 25.047 0.407 1 97.06 192 LEU A CA 1
ATOM 1461 C C . LEU A 1 192 ? 5.508 26.391 -0.307 1 97.06 192 LEU A C 1
ATOM 1463 O O . LEU A 1 192 ? 4.527 27.141 -0.264 1 97.06 192 LEU A O 1
ATOM 1467 N N . GLN A 1 193 ? 6.617 26.656 -0.941 1 96.88 193 GLN A N 1
ATOM 1468 C CA . GLN A 1 193 ? 6.652 27.844 -1.785 1 96.88 193 GLN A CA 1
ATOM 1469 C C . GLN A 1 193 ? 5.648 27.734 -2.928 1 96.88 193 GLN A C 1
ATOM 1471 O O . GLN A 1 193 ? 5.613 26.734 -3.641 1 96.88 193 GLN A O 1
ATOM 1476 N N . SER A 1 194 ? 4.832 28.75 -3.055 1 95.12 194 SER A N 1
ATOM 1477 C CA . SER A 1 194 ? 3.766 28.766 -4.055 1 95.12 194 SER A CA 1
ATOM 1478 C C . SER A 1 194 ? 3.463 30.188 -4.512 1 95.12 194 SER A C 1
ATOM 1480 O O . SER A 1 194 ? 3.787 31.156 -3.816 1 95.12 194 SER A O 1
ATOM 1482 N N . PRO A 1 195 ? 2.855 30.328 -5.758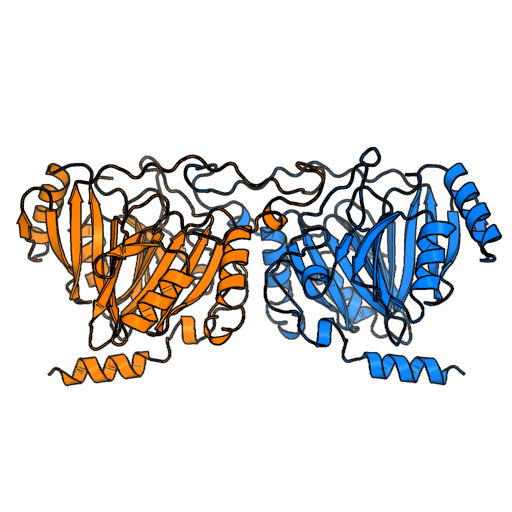 1 92.06 195 PRO A N 1
ATOM 1483 C CA . PRO A 1 195 ? 2.48 31.672 -6.219 1 92.06 195 PRO A CA 1
ATOM 1484 C C . PRO A 1 195 ? 1.296 32.25 -5.449 1 92.06 195 PRO A C 1
ATOM 1486 O O . PRO A 1 195 ? 1.031 33.438 -5.527 1 92.06 195 PRO A O 1
ATOM 1489 N N . VAL A 1 196 ? 0.603 31.406 -4.758 1 92.38 196 VAL A N 1
ATOM 1490 C CA . VAL A 1 196 ? -0.542 31.859 -3.975 1 92.38 196 VAL A CA 1
ATOM 1491 C C . VAL A 1 196 ? -0.556 31.156 -2.619 1 92.38 196 VAL A C 1
ATOM 1493 O O . VAL A 1 196 ? 0.011 30.078 -2.467 1 92.38 196 VAL A O 1
ATOM 1496 N N . ASN A 1 197 ? -1.154 31.859 -1.653 1 93.94 197 ASN A N 1
ATOM 1497 C CA . ASN A 1 197 ? -1.402 31.234 -0.359 1 93.94 197 ASN A CA 1
ATOM 1498 C C . ASN A 1 197 ? -2.656 30.359 -0.388 1 93.94 197 ASN A C 1
ATOM 1500 O O . ASN A 1 197 ? -3.697 30.781 -0.894 1 93.94 197 ASN A O 1
ATOM 1504 N N . TYR A 1 198 ? -2.586 29.141 0.077 1 94.12 198 TYR A N 1
ATOM 1505 C CA . TYR A 1 198 ? -3.732 28.25 0.094 1 94.12 198 TYR A CA 1
ATOM 1506 C C . TYR A 1 198 ? -3.484 27.062 1.021 1 94.12 198 TYR A C 1
ATOM 1508 O O . TYR A 1 198 ? -2.346 26.812 1.427 1 94.12 198 TYR A O 1
ATOM 1516 N N . LEU A 1 199 ? -4.523 26.453 1.476 1 97.5 199 LEU A N 1
ATOM 1517 C CA . LEU A 1 199 ? -4.43 25.172 2.156 1 97.5 199 LEU A CA 1
ATOM 1518 C C . LEU A 1 199 ? -4.277 24.031 1.152 1 97.5 199 LEU A C 1
ATOM 1520 O O . LEU A 1 199 ? -5.141 23.844 0.292 1 97.5 199 LEU A O 1
ATOM 1524 N N . HIS A 1 200 ? -3.186 23.344 1.216 1 97.62 200 HIS A N 1
ATOM 1525 C CA . HIS A 1 200 ? -2.975 22.234 0.306 1 97.62 200 HIS A CA 1
ATOM 1526 C C . HIS A 1 200 ? -3.707 20.984 0.79 1 97.62 200 HIS A C 1
ATOM 1528 O O . HIS A 1 200 ? -4.59 20.469 0.1 1 97.62 200 HIS A O 1
ATOM 1534 N N . HIS A 1 201 ? -3.344 20.484 1.98 1 98.56 201 HIS A N 1
ATOM 1535 C CA . HIS A 1 201 ? -4.07 19.328 2.5 1 98.56 201 HIS A CA 1
ATOM 1536 C C . HIS A 1 201 ? -3.947 19.234 4.02 1 98.56 201 HIS A C 1
ATOM 1538 O O . HIS A 1 201 ? -3.125 19.938 4.621 1 98.56 201 HIS A O 1
ATOM 1544 N N . THR A 1 202 ? -4.852 18.5 4.582 1 98.88 202 THR A N 1
ATOM 1545 C CA . THR A 1 202 ? -4.773 18 5.949 1 98.88 202 THR A CA 1
ATOM 1546 C C . THR A 1 202 ? -4.594 16.484 5.965 1 98.88 202 THR A C 1
ATOM 1548 O O . THR A 1 202 ? -5.059 15.797 5.059 1 98.88 202 THR A O 1
ATOM 1551 N N . SER A 1 203 ? -3.924 16.047 6.973 1 98.88 203 SER A N 1
ATOM 1552 C CA . SER A 1 203 ? -3.57 14.625 7.051 1 98.88 203 SER A CA 1
ATOM 1553 C C . SER A 1 203 ? -4.062 14.008 8.352 1 98.88 203 SER A C 1
ATOM 1555 O O . SER A 1 203 ? -3.916 14.594 9.422 1 98.88 203 SER A O 1
ATOM 1557 N N . TRP A 1 204 ? -4.578 12.82 8.258 1 98.94 204 TRP A N 1
ATOM 1558 C CA . TRP A 1 204 ? -5.297 12.188 9.359 1 98.94 204 TRP A CA 1
ATOM 1559 C C . TRP A 1 204 ? -4.816 10.75 9.57 1 98.94 204 TRP A C 1
ATOM 1561 O O . TRP A 1 204 ? -4.824 9.945 8.633 1 98.94 204 TRP A O 1
ATOM 1571 N N . GLN A 1 205 ? -4.438 10.391 10.766 1 98.88 205 GLN A N 1
ATOM 1572 C CA . GLN A 1 205 ? -3.832 9.102 11.102 1 98.88 205 GLN A CA 1
ATOM 1573 C C . GLN A 1 205 ? -4.879 7.992 11.133 1 98.88 205 GLN A C 1
ATOM 1575 O O . GLN A 1 205 ? -5.965 8.172 11.688 1 98.88 205 GLN A O 1
ATOM 1580 N N . VAL A 1 206 ? -4.555 6.914 10.523 1 98.69 206 VAL A N 1
ATOM 1581 C CA . VAL A 1 206 ? -5.328 5.688 10.695 1 98.69 206 VAL A CA 1
ATOM 1582 C C . VAL A 1 206 ? -4.418 4.574 11.211 1 98.69 206 VAL A C 1
ATOM 1584 O O . VAL A 1 206 ? -3.229 4.797 11.445 1 98.69 206 VAL A O 1
ATOM 1587 N N . ASP A 1 207 ? -4.902 3.426 11.469 1 97.44 207 ASP A N 1
ATOM 1588 C CA . ASP A 1 207 ? -4.242 2.418 12.297 1 97.44 207 ASP A CA 1
ATOM 1589 C C . ASP A 1 207 ? -3.041 1.818 11.57 1 97.44 207 ASP A C 1
ATOM 1591 O O . ASP A 1 207 ? -2.02 1.518 12.195 1 97.44 207 ASP A O 1
ATOM 1595 N N . ASP A 1 208 ? -3.205 1.523 10.32 1 97.56 208 ASP A N 1
ATOM 1596 C CA . ASP A 1 208 ? -2.182 0.827 9.547 1 97.56 208 ASP A CA 1
ATOM 1597 C C . ASP A 1 208 ? -2.447 0.948 8.047 1 97.56 208 ASP A C 1
ATOM 1599 O O . ASP A 1 208 ? -3.352 1.673 7.629 1 97.56 208 ASP A O 1
ATOM 1603 N N . ILE A 1 209 ? -1.649 0.342 7.266 1 97.88 209 ILE A N 1
ATOM 1604 C CA . ILE A 1 209 ? -1.722 0.483 5.816 1 97.88 209 ILE A CA 1
ATOM 1605 C C . ILE A 1 209 ? -3.049 -0.076 5.309 1 97.88 209 ILE A C 1
ATOM 1607 O O . ILE A 1 209 ? -3.609 0.428 4.332 1 97.88 209 ILE A O 1
ATOM 1611 N N . ASP A 1 210 ? -3.574 -1.151 5.938 1 98.06 210 ASP A N 1
ATOM 1612 C CA . ASP A 1 210 ? -4.879 -1.677 5.555 1 98.06 210 ASP A CA 1
ATOM 1613 C C . ASP A 1 210 ? -5.969 -0.62 5.727 1 98.06 210 ASP A C 1
ATOM 1615 O O . ASP A 1 210 ? -6.844 -0.477 4.867 1 98.06 210 ASP A O 1
ATOM 1619 N N . ASP A 1 211 ? -5.906 0.147 6.785 1 98.38 211 ASP A N 1
ATOM 1620 C CA . ASP A 1 211 ? -6.902 1.188 7.016 1 98.38 211 ASP A CA 1
ATOM 1621 C C . ASP A 1 211 ? -6.738 2.338 6.023 1 98.38 211 ASP A C 1
ATOM 1623 O O . ASP A 1 211 ? -7.719 2.971 5.625 1 98.38 211 ASP A O 1
ATOM 1627 N N . VAL A 1 212 ? -5.484 2.633 5.625 1 98.56 212 VAL A N 1
ATOM 1628 C CA . VAL A 1 212 ? -5.293 3.598 4.547 1 98.56 212 VAL A CA 1
ATOM 1629 C C . VAL A 1 212 ? -6.035 3.127 3.297 1 98.56 212 VAL A C 1
ATOM 1631 O O . VAL A 1 212 ? -6.82 3.879 2.713 1 98.56 212 VAL A O 1
ATOM 1634 N N . GLY A 1 213 ? -5.797 1.889 2.953 1 98.12 213 GLY A N 1
ATOM 1635 C CA . GLY A 1 213 ? -6.441 1.324 1.775 1 98.12 213 GLY A CA 1
ATOM 1636 C C . GLY A 1 213 ? -7.949 1.235 1.902 1 98.12 213 GLY A C 1
ATOM 1637 O O . GLY A 1 213 ? -8.68 1.646 0.998 1 98.12 213 GLY A O 1
ATOM 1638 N N . ARG A 1 214 ? -8.43 0.689 3.006 1 98.06 214 ARG A N 1
ATOM 1639 C CA . ARG A 1 214 ? -9.867 0.521 3.242 1 98.06 214 ARG A CA 1
ATOM 1640 C C . ARG A 1 214 ? -10.586 1.865 3.221 1 98.06 214 ARG A C 1
ATOM 1642 O O . ARG A 1 214 ? -11.672 1.984 2.648 1 98.06 214 ARG A O 1
ATOM 1649 N N . GLY A 1 215 ? -9.953 2.844 3.883 1 98.5 215 GLY A N 1
ATOM 1650 C CA . GLY A 1 215 ? -10.547 4.168 3.896 1 98.5 215 GLY A CA 1
ATOM 1651 C C . GLY A 1 215 ? -10.688 4.773 2.514 1 98.5 215 GLY A C 1
ATOM 1652 O O . GLY A 1 215 ? -11.766 5.254 2.148 1 98.5 215 GLY A O 1
ATOM 1653 N N . ALA A 1 216 ? -9.617 4.746 1.794 1 98.31 216 ALA A N 1
ATOM 1654 C CA . ALA A 1 216 ? -9.641 5.281 0.435 1 98.31 216 ALA A CA 1
ATOM 1655 C C . ALA A 1 216 ? -10.656 4.531 -0.428 1 98.31 216 ALA A C 1
ATOM 1657 O O . ALA A 1 216 ? -11.422 5.148 -1.169 1 98.31 216 ALA A O 1
ATOM 1658 N N . TYR A 1 217 ? -10.609 3.213 -0.292 1 96.88 217 TYR A N 1
ATOM 1659 C CA . TYR A 1 217 ? -11.523 2.387 -1.072 1 96.88 217 TYR A CA 1
ATOM 1660 C C . TYR A 1 217 ? -12.969 2.785 -0.813 1 96.88 217 TYR A C 1
ATOM 1662 O O . TYR A 1 217 ? -13.742 2.986 -1.754 1 96.88 217 TYR A O 1
ATOM 1670 N N . ALA A 1 218 ? -13.344 2.918 0.38 1 97.5 218 ALA A N 1
ATOM 1671 C CA . ALA A 1 218 ? -14.711 3.283 0.753 1 97.5 218 ALA A CA 1
ATOM 1672 C C . ALA A 1 218 ? -15.07 4.672 0.234 1 97.5 218 ALA A C 1
ATOM 1674 O O . ALA A 1 218 ? -16.172 4.891 -0.256 1 97.5 218 ALA A O 1
ATOM 1675 N N . MET A 1 219 ? -14.141 5.57 0.326 1 98.38 219 MET A N 1
ATOM 1676 C CA . MET A 1 219 ? -14.383 6.949 -0.084 1 98.38 219 MET A CA 1
ATOM 1677 C C . MET A 1 219 ? -14.555 7.047 -1.597 1 98.38 219 MET A C 1
ATOM 1679 O O . MET A 1 219 ? -15.203 7.969 -2.096 1 98.38 219 MET A O 1
ATOM 1683 N N . LEU A 1 220 ? -14 6.109 -2.291 1 97.56 220 LEU A N 1
ATOM 1684 C CA . LEU A 1 220 ? -13.977 6.195 -3.746 1 97.56 220 LEU A CA 1
ATOM 1685 C C . LEU A 1 220 ? -15.117 5.395 -4.359 1 97.56 220 LEU A C 1
ATOM 1687 O O . LEU A 1 220 ? -15.445 5.57 -5.535 1 97.56 220 LEU A O 1
ATOM 1691 N N . GLU A 1 221 ? -15.656 4.441 -3.564 1 94.5 221 GLU A N 1
ATOM 1692 C CA . GLU A 1 221 ? -16.812 3.684 -4.047 1 94.5 221 GLU A CA 1
ATOM 1693 C C . GLU A 1 221 ? -17.938 4.613 -4.461 1 94.5 221 GLU A C 1
ATOM 1695 O O . GLU A 1 221 ? -18.453 5.375 -3.639 1 94.5 221 GLU A O 1
ATOM 1700 N N . ASP A 1 222 ? -18.266 4.668 -5.766 1 94.44 222 ASP A N 1
ATOM 1701 C CA . ASP A 1 222 ? -19.328 5.469 -6.367 1 94.44 222 ASP A CA 1
ATOM 1702 C C . ASP A 1 222 ? -18.922 6.938 -6.469 1 94.44 222 ASP A C 1
ATOM 1704 O O . ASP A 1 222 ? -19.734 7.785 -6.848 1 94.44 222 ASP A O 1
ATOM 1708 N N . ASN A 1 223 ? -17.641 7.273 -6 1 97.12 223 ASN A N 1
ATOM 1709 C CA . ASN A 1 223 ? -17.125 8.633 -6.066 1 97.12 223 ASN A CA 1
ATOM 1710 C C . ASN A 1 223 ? -15.672 8.648 -6.543 1 97.12 223 ASN A C 1
ATOM 1712 O O . ASN A 1 223 ? -14.781 9.133 -5.836 1 97.12 223 ASN A O 1
ATOM 1716 N N . PRO A 1 224 ? -15.461 8.156 -7.73 1 95.5 224 PRO A N 1
ATOM 1717 C CA . PRO A 1 224 ? -14.086 8.07 -8.227 1 95.5 224 PRO A CA 1
ATOM 1718 C C . PRO A 1 224 ? -13.43 9.445 -8.383 1 95.5 224 PRO A C 1
ATOM 1720 O O . PRO A 1 224 ? -12.203 9.547 -8.383 1 95.5 224 PRO A O 1
ATOM 1723 N N . GLU A 1 225 ? -14.203 10.469 -8.492 1 94.81 225 GLU A N 1
ATOM 1724 C CA . GLU A 1 225 ? -13.695 11.82 -8.695 1 94.81 225 GLU A CA 1
ATOM 1725 C C . GLU A 1 225 ? -12.945 12.32 -7.461 1 94.81 225 GLU A C 1
ATOM 1727 O O . GLU A 1 225 ? -12.219 13.312 -7.527 1 94.81 225 GLU A O 1
ATOM 1732 N N . ARG A 1 226 ? -13.039 11.641 -6.312 1 97.81 226 ARG A N 1
ATOM 1733 C CA . ARG A 1 226 ? -12.383 12.031 -5.07 1 97.81 226 ARG A CA 1
ATOM 1734 C C . ARG A 1 226 ? -10.906 11.641 -5.09 1 97.81 226 ARG A C 1
ATOM 1736 O O . ARG A 1 226 ? -10.125 12.102 -4.258 1 97.81 226 ARG A O 1
ATOM 1743 N N . HIS A 1 227 ? -10.492 10.766 -6 1 97.25 227 HIS A N 1
ATOM 1744 C CA . HIS A 1 227 ? -9.125 10.242 -6.004 1 97.25 227 HIS A CA 1
ATOM 1745 C C . HIS A 1 227 ? -8.125 11.328 -6.402 1 97.25 227 HIS A C 1
ATOM 1747 O O . HIS A 1 227 ? -8.359 12.07 -7.359 1 97.25 227 HIS A O 1
ATOM 1753 N N . VAL A 1 228 ? -7.004 11.344 -5.707 1 96.69 228 VAL A N 1
ATOM 1754 C CA . VAL A 1 228 ? -5.938 12.258 -6.105 1 96.69 228 VAL A CA 1
ATOM 1755 C C . VAL A 1 228 ? -4.641 11.477 -6.32 1 96.69 228 VAL A C 1
ATOM 1757 O O . VAL A 1 228 ? -4.086 11.477 -7.422 1 96.69 228 VAL A O 1
ATOM 1760 N N . TRP A 1 229 ? -4.164 10.844 -5.281 1 96.75 229 TRP A N 1
ATOM 1761 C CA . TRP A 1 229 ? -2.832 10.25 -5.348 1 96.75 229 TRP A CA 1
ATOM 1762 C C . TRP A 1 229 ? -2.672 9.156 -4.301 1 96.75 229 TRP A C 1
ATOM 1764 O O . TRP A 1 229 ? -3.021 9.344 -3.135 1 96.75 229 TRP A O 1
ATOM 1774 N N . GLY A 1 230 ? -2.088 7.988 -4.629 1 94.69 230 GLY A N 1
ATOM 1775 C CA . GLY A 1 230 ? -1.863 6.852 -3.754 1 94.69 230 GLY A CA 1
ATOM 1776 C C . GLY A 1 230 ? -2.361 5.543 -4.336 1 94.69 230 GLY A C 1
ATOM 1777 O O . GLY A 1 230 ? -2.957 5.523 -5.414 1 94.69 230 GLY A O 1
ATOM 1778 N N . LEU A 1 231 ? -2.02 4.59 -3.631 1 96 231 LEU A N 1
ATOM 1779 C CA . LEU A 1 231 ? -1.247 4.383 -2.41 1 96 231 LEU A CA 1
ATOM 1780 C C . LEU A 1 231 ? 0.249 4.484 -2.688 1 96 231 LEU A C 1
ATOM 1782 O O . LEU A 1 231 ? 0.727 4.012 -3.721 1 96 231 LEU A O 1
ATOM 1786 N N . GLY A 1 232 ? 1.003 5.031 -1.79 1 96.62 232 GLY A N 1
ATOM 1787 C CA . GLY A 1 232 ? 2.455 5.074 -1.825 1 96.62 232 GLY A CA 1
ATOM 1788 C C . GLY A 1 232 ? 3.078 5.332 -0.465 1 96.62 232 GLY A C 1
ATOM 1789 O O . GLY A 1 232 ? 2.391 5.277 0.557 1 96.62 232 GLY A O 1
ATOM 1790 N N . ARG A 1 233 ? 4.371 5.445 -0.452 1 97.75 233 ARG A N 1
ATOM 1791 C CA . ARG A 1 233 ? 5.121 5.789 0.751 1 97.75 233 ARG A CA 1
ATOM 1792 C C . ARG A 1 233 ? 5.965 7.039 0.534 1 97.75 233 ARG A C 1
ATOM 1794 O O . ARG A 1 233 ? 6.684 7.145 -0.463 1 97.75 233 ARG A O 1
ATOM 1801 N N . HIS A 1 234 ? 5.832 7.961 1.444 1 97.75 234 HIS A N 1
ATOM 1802 C CA . HIS A 1 234 ? 6.66 9.156 1.397 1 97.75 234 HIS A CA 1
ATOM 1803 C C . HIS A 1 234 ? 8.117 8.836 1.732 1 97.75 234 HIS A C 1
ATOM 1805 O O . HIS A 1 234 ? 8.391 7.926 2.512 1 97.75 234 HIS A O 1
ATOM 1811 N N . HIS A 1 235 ? 9.039 9.602 1.114 1 96.56 235 HIS A N 1
ATOM 1812 C CA . HIS A 1 235 ? 10.43 9.539 1.564 1 96.56 235 HIS A CA 1
ATOM 1813 C C . HIS A 1 235 ? 10.617 10.305 2.869 1 96.56 235 HIS A C 1
ATOM 1815 O O . HIS A 1 235 ? 11.055 9.742 3.871 1 96.56 235 HIS A O 1
ATOM 1821 N N . ALA A 1 236 ? 10.219 11.617 2.822 1 96.44 236 ALA A N 1
ATOM 1822 C CA . ALA A 1 236 ? 10.242 12.422 4.035 1 96.44 236 ALA A CA 1
ATOM 1823 C C . ALA A 1 236 ? 9.117 12.016 4.988 1 96.44 236 ALA A C 1
ATOM 1825 O O . ALA A 1 236 ? 7.961 11.906 4.582 1 96.44 236 ALA A O 1
ATOM 1826 N N . GLY A 1 237 ? 9.422 11.719 6.223 1 97.38 237 GLY A N 1
ATOM 1827 C CA . GLY A 1 237 ? 8.43 11.297 7.203 1 97.38 237 GLY A CA 1
ATOM 1828 C C . GLY A 1 237 ? 8.062 9.836 7.082 1 97.38 237 GLY A C 1
ATOM 1829 O O . GLY A 1 237 ? 7.504 9.25 8.016 1 97.38 237 GLY A O 1
ATOM 1830 N N . SER A 1 238 ? 8.227 9.266 5.891 1 97.81 238 SER A N 1
ATOM 1831 C CA . SER A 1 238 ? 8.164 7.844 5.578 1 97.81 238 SER A CA 1
ATOM 1832 C C . SER A 1 238 ? 6.77 7.285 5.82 1 97.81 238 SER A C 1
ATOM 1834 O O . SER A 1 238 ? 6.609 6.09 6.07 1 97.81 238 SER A O 1
ATOM 1836 N N . ASN A 1 239 ? 5.762 8.078 5.91 1 98.38 239 ASN A N 1
ATOM 1837 C CA . ASN A 1 239 ? 4.418 7.543 6.109 1 98.38 239 ASN A CA 1
ATOM 1838 C C . ASN A 1 239 ? 3.83 7 4.809 1 98.38 239 ASN A C 1
ATOM 1840 O O . ASN A 1 239 ? 4.129 7.512 3.729 1 98.38 239 ASN A O 1
ATOM 1844 N N . PHE A 1 240 ? 2.996 5.965 4.891 1 98.38 240 PHE A N 1
ATOM 1845 C CA . PHE A 1 240 ? 2.096 5.578 3.811 1 98.38 240 PHE A CA 1
ATOM 1846 C C . PHE A 1 240 ? 0.998 6.617 3.623 1 98.38 240 PHE A C 1
ATOM 1848 O O . PHE A 1 240 ? 0.572 7.258 4.586 1 98.38 240 PHE A O 1
ATOM 1855 N N . PHE A 1 241 ? 0.555 6.668 2.361 1 98.44 241 PHE A N 1
ATOM 1856 C CA . PHE A 1 241 ? -0.427 7.727 2.148 1 98.44 241 PHE A CA 1
ATOM 1857 C C . PHE A 1 241 ? -1.439 7.32 1.084 1 98.44 241 PHE A C 1
ATOM 1859 O O . PHE A 1 241 ? -1.133 6.508 0.206 1 98.44 241 PHE A O 1
ATOM 1866 N N . TRP A 1 242 ? -2.631 7.852 1.219 1 98.62 242 TRP A N 1
ATOM 1867 C CA . TRP A 1 242 ? -3.611 8.016 0.15 1 98.62 242 TRP A CA 1
ATOM 1868 C C . TRP A 1 242 ? -4.301 9.367 0.243 1 98.62 242 TRP A C 1
ATOM 1870 O O . TRP A 1 242 ? -4.91 9.695 1.264 1 98.62 242 TRP A O 1
ATOM 1880 N N . TYR A 1 243 ? -4.219 10.148 -0.869 1 98.56 243 TYR A N 1
ATOM 1881 C CA . TYR A 1 243 ? -4.809 11.484 -0.929 1 98.56 243 TYR A CA 1
ATOM 1882 C C . TYR A 1 243 ? -6.141 11.453 -1.673 1 98.56 243 TYR A C 1
ATOM 1884 O O . TYR A 1 243 ? -6.246 10.859 -2.75 1 98.56 243 TYR A O 1
ATOM 1892 N N . LEU A 1 244 ? -7.055 12.125 -1.088 1 98.56 244 LEU A N 1
ATOM 1893 C CA . LEU A 1 244 ? -8.367 12.383 -1.68 1 98.56 244 LEU A CA 1
ATOM 1894 C C . LEU A 1 244 ? -8.633 13.875 -1.786 1 98.56 244 LEU A C 1
ATOM 1896 O O . LEU A 1 244 ? -7.836 14.688 -1.315 1 98.56 244 LEU A O 1
ATOM 1900 N N . LYS A 1 245 ? -9.695 14.211 -2.426 1 98.12 245 LYS A N 1
ATOM 1901 C CA . LYS A 1 245 ? -10.055 15.617 -2.607 1 98.12 245 LYS A CA 1
ATOM 1902 C C . LYS A 1 245 ? -11.469 15.891 -2.102 1 98.12 245 LYS A C 1
ATOM 1904 O O . LYS A 1 245 ? -12.414 15.172 -2.449 1 98.12 245 LYS A O 1
ATOM 1909 N N . ASP A 1 246 ? -11.555 16.922 -1.272 1 98.06 246 ASP A N 1
ATOM 1910 C CA . ASP A 1 246 ? -12.883 17.312 -0.812 1 98.06 246 ASP A CA 1
ATOM 1911 C C . ASP A 1 246 ? -13.578 18.203 -1.837 1 98.06 246 ASP A C 1
ATOM 1913 O O . ASP A 1 246 ? -12.961 18.625 -2.824 1 98.06 246 ASP A O 1
ATOM 1917 N N . PRO A 1 247 ? -14.836 18.5 -1.705 1 97.25 247 PRO A N 1
ATOM 1918 C CA . PRO A 1 247 ? -15.609 19.234 -2.711 1 97.25 247 PRO A CA 1
ATOM 1919 C C . PRO A 1 247 ? -15.125 20.672 -2.902 1 97.25 247 PRO A C 1
ATOM 1921 O O . PRO A 1 247 ? -15.445 21.312 -3.912 1 97.25 247 PRO A O 1
ATOM 1924 N N . ALA A 1 248 ? -14.391 21.219 -1.925 1 96.06 248 ALA A N 1
ATOM 1925 C CA . ALA A 1 248 ? -13.898 22.594 -2.027 1 96.06 248 ALA A CA 1
ATOM 1926 C C . ALA A 1 248 ? -12.547 22.641 -2.738 1 96.06 248 ALA A C 1
ATOM 1928 O O . ALA A 1 248 ? -12.055 23.719 -3.082 1 96.06 248 ALA A O 1
ATOM 1929 N N . GLY A 1 249 ? -11.922 21.469 -2.885 1 95.56 249 GLY A N 1
ATOM 1930 C CA . GLY A 1 249 ? -10.656 21.406 -3.598 1 95.56 249 GLY A CA 1
ATOM 1931 C C . GLY A 1 249 ? -9.469 21.156 -2.686 1 95.56 249 GLY A C 1
ATOM 1932 O O . GLY A 1 249 ? -8.336 21.031 -3.154 1 95.56 249 GLY A O 1
ATOM 1933 N N . ASN A 1 250 ? -9.664 21.094 -1.391 1 97.25 250 ASN A N 1
ATOM 1934 C CA . ASN A 1 250 ? -8.594 20.672 -0.486 1 97.25 250 ASN A CA 1
ATOM 1935 C C . ASN A 1 250 ? -8.312 19.188 -0.592 1 97.25 250 ASN A C 1
ATOM 1937 O O . ASN A 1 250 ? -9.227 18.391 -0.794 1 97.25 250 ASN A O 1
ATOM 1941 N N . PHE A 1 251 ? -7.117 18.859 -0.385 1 98.38 251 PHE A N 1
ATOM 1942 C CA . PHE A 1 251 ? -6.812 17.422 -0.301 1 98.38 251 PHE A CA 1
ATOM 1943 C C . PHE A 1 251 ? -6.875 16.953 1.143 1 98.38 251 PHE A C 1
ATOM 1945 O O . PHE A 1 251 ? -6.695 17.734 2.074 1 98.38 251 PHE A O 1
ATOM 1952 N N . SER A 1 252 ? -7.223 15.758 1.311 1 98.81 252 SER A N 1
ATOM 1953 C CA . SER A 1 252 ? -7.211 15.047 2.584 1 98.81 252 SER A CA 1
ATOM 1954 C C . SER A 1 252 ? -6.434 13.742 2.48 1 98.81 252 SER A C 1
ATOM 1956 O O . SER A 1 252 ? -6.637 12.961 1.545 1 98.81 252 SER A O 1
ATOM 1958 N N . GLU A 1 253 ? -5.594 13.547 3.432 1 98.88 253 GLU A N 1
ATOM 1959 C CA . GLU A 1 253 ? -4.711 12.383 3.41 1 98.88 253 GLU A CA 1
ATOM 1960 C C . GLU A 1 253 ? -5.055 11.406 4.527 1 98.88 253 GLU A C 1
ATOM 1962 O O . GLU A 1 253 ? -5.137 11.789 5.695 1 98.88 253 GLU A O 1
ATOM 1967 N N . TYR A 1 254 ? -5.316 10.125 4.203 1 98.94 254 TYR A N 1
ATOM 1968 C CA . TYR A 1 254 ? -5.113 9.047 5.172 1 98.94 254 TYR A CA 1
ATOM 1969 C C . TYR A 1 254 ? -3.637 8.672 5.266 1 98.94 254 TYR A C 1
ATOM 1971 O O . TYR A 1 254 ? -2.986 8.43 4.246 1 98.94 254 TYR A O 1
ATOM 1979 N N . PHE A 1 255 ? -3.111 8.656 6.512 1 98.81 255 PHE A N 1
ATOM 1980 C CA . PHE A 1 255 ? -1.724 8.227 6.617 1 98.81 255 PHE A CA 1
ATOM 1981 C C . PHE A 1 255 ? -1.56 7.203 7.738 1 98.81 255 PHE A C 1
ATOM 1983 O O . PHE A 1 255 ? -2.373 7.156 8.664 1 98.81 255 PHE A O 1
ATOM 1990 N N . SER A 1 256 ? -0.607 6.406 7.574 1 98.38 256 SER A N 1
ATOM 1991 C CA . SER A 1 256 ? -0.112 5.555 8.648 1 98.38 256 SER A CA 1
ATOM 1992 C C . SER A 1 256 ? 1.411 5.473 8.633 1 98.38 256 SER A C 1
ATOM 1994 O O . SER A 1 256 ? 2.047 5.82 7.637 1 98.38 256 SER A O 1
ATOM 1996 N N . ASP A 1 257 ? 1.88 5.223 9.664 1 97.25 257 ASP A N 1
ATOM 1997 C CA . ASP A 1 257 ? 3.326 5.156 9.852 1 97.25 257 ASP A CA 1
ATOM 1998 C C . ASP A 1 257 ? 3.965 6.531 9.664 1 97.25 257 ASP A C 1
ATOM 2000 O O . ASP A 1 257 ? 3.67 7.234 8.703 1 97.25 257 ASP A O 1
ATOM 2004 N N . MET A 1 258 ? 4.629 7.043 10.562 1 97.44 258 MET A N 1
ATOM 2005 C CA . MET A 1 258 ? 5.348 8.312 10.531 1 97.44 258 MET A CA 1
ATOM 2006 C C . MET A 1 258 ? 6.676 8.203 11.273 1 97.44 258 MET A C 1
ATOM 2008 O O . MET A 1 258 ? 6.738 7.621 12.359 1 97.44 258 MET A O 1
ATOM 2012 N N . ASP A 1 259 ? 7.699 8.742 10.648 1 97.94 259 ASP A N 1
ATOM 2013 C CA . ASP A 1 259 ? 8.961 8.812 11.383 1 97.94 259 ASP A CA 1
ATOM 2014 C C . ASP A 1 259 ? 8.789 9.578 12.688 1 97.94 259 ASP A C 1
ATOM 2016 O O . ASP A 1 259 ? 8.094 10.594 12.734 1 97.94 259 ASP A O 1
ATOM 2020 N N . CYS A 1 260 ? 9.336 9.078 13.703 1 97.75 260 CYS A N 1
ATOM 2021 C CA . CYS A 1 260 ? 9.328 9.695 15.023 1 97.75 260 CYS A CA 1
ATOM 2022 C C . CYS A 1 260 ? 10.703 10.242 15.383 1 97.75 260 CYS A C 1
ATOM 2024 O O . CYS A 1 260 ? 11.703 9.539 15.258 1 97.75 260 CYS A O 1
ATOM 2026 N N . ILE A 1 261 ? 10.727 11.453 15.727 1 97.06 261 ILE A N 1
ATOM 2027 C CA . ILE A 1 261 ? 11.945 12.125 16.188 1 97.06 261 ILE A CA 1
ATOM 2028 C C . ILE A 1 261 ? 11.82 12.461 17.672 1 97.06 261 ILE A C 1
ATOM 2030 O O . ILE A 1 261 ? 11.273 13.508 18.031 1 97.06 261 ILE A O 1
ATOM 2034 N N . PRO A 1 262 ? 12.414 11.641 18.5 1 93.19 262 PRO A N 1
ATOM 2035 C CA . PRO A 1 262 ? 12.305 11.922 19.922 1 93.19 262 PRO A CA 1
ATOM 2036 C C . PRO A 1 262 ? 12.969 13.242 20.312 1 93.19 262 PRO A C 1
ATOM 2038 O O . PRO A 1 262 ? 13.953 13.648 19.703 1 93.19 262 PRO A O 1
ATOM 2041 N N . GLU A 1 263 ? 12.445 13.859 21.359 1 87.25 263 GLU A N 1
ATOM 2042 C CA . GLU A 1 263 ? 12.883 15.18 21.797 1 87.25 263 GLU A CA 1
ATOM 2043 C C . GLU A 1 263 ? 14.375 15.195 22.109 1 87.25 263 GLU A C 1
ATOM 2045 O O . GLU A 1 263 ? 15.062 16.188 21.828 1 87.25 263 GLU A O 1
ATOM 2050 N N . GLU A 1 264 ? 14.836 14.117 22.625 1 87.12 264 GLU A N 1
ATOM 2051 C CA . GLU A 1 264 ? 16.219 14.086 23.094 1 87.12 264 GLU A CA 1
ATOM 2052 C C . GLU A 1 264 ? 17.172 13.664 21.984 1 87.12 264 GLU A C 1
ATOM 2054 O O . GLU A 1 264 ? 18.391 13.688 22.156 1 87.12 264 GLU A O 1
ATOM 2059 N N . GLU A 1 265 ? 16.641 13.281 20.859 1 87.12 265 GLU A N 1
ATOM 2060 C CA . GLU A 1 265 ? 17.484 12.797 19.781 1 87.12 265 GLU A CA 1
ATOM 2061 C C . GLU A 1 265 ? 17.938 13.938 18.875 1 87.12 265 GLU A C 1
ATOM 2063 O O . GLU A 1 265 ? 17.172 14.867 18.609 1 87.12 265 GLU A O 1
ATOM 2068 N N . ILE A 1 266 ? 19.141 13.82 18.5 1 89.38 266 ILE A N 1
ATOM 2069 C CA . ILE A 1 266 ? 19.656 14.766 17.531 1 89.38 266 ILE A CA 1
ATOM 2070 C C . ILE A 1 266 ? 19.141 14.414 16.141 1 89.38 266 ILE A C 1
ATOM 2072 O O . ILE A 1 266 ? 19.25 13.266 15.695 1 89.38 266 ILE A O 1
ATOM 2076 N N . TRP A 1 267 ? 18.469 15.32 15.516 1 94.62 267 TRP A N 1
ATOM 2077 C CA . TRP A 1 267 ? 17.969 15.172 14.148 1 94.62 267 TRP A CA 1
ATOM 2078 C C . TRP A 1 267 ? 18.656 16.156 13.211 1 94.62 267 TRP A C 1
ATOM 2080 O O . TRP A 1 267 ? 18.688 17.359 13.477 1 94.62 267 TRP A O 1
ATOM 2090 N N . GLU A 1 268 ? 19.281 15.641 12.227 1 95.06 268 GLU A N 1
ATOM 2091 C CA . GLU A 1 268 ? 19.891 16.484 11.203 1 95.06 268 GLU A CA 1
ATOM 2092 C C . GLU A 1 268 ? 18.984 16.609 9.977 1 95.06 268 GLU A C 1
ATOM 2094 O O . GLU A 1 268 ? 18.906 15.68 9.172 1 95.06 268 GLU A O 1
ATOM 2099 N N . PRO A 1 269 ? 18.344 17.766 9.852 1 96.81 269 PRO A N 1
ATOM 2100 C CA . PRO A 1 269 ? 17.5 17.953 8.672 1 96.81 269 PRO A CA 1
ATOM 2101 C C . PRO A 1 269 ? 18.25 17.703 7.359 1 96.81 269 PRO A C 1
ATOM 2103 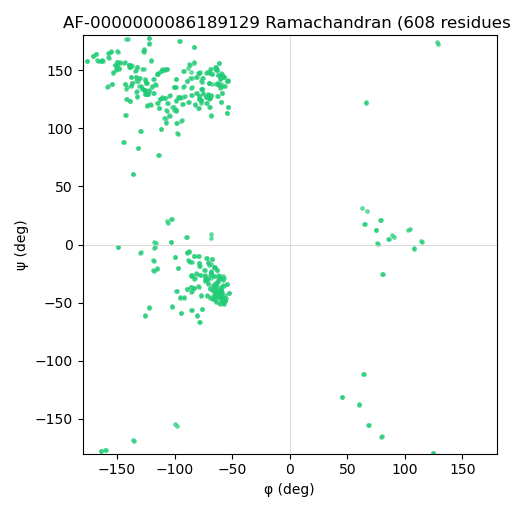O O . PRO A 1 269 ? 19.422 18.078 7.238 1 96.81 269 PRO A O 1
ATOM 2106 N N . GLU A 1 270 ? 17.641 17.094 6.426 1 96.88 270 GLU A N 1
ATOM 2107 C CA . GLU A 1 270 ? 18.188 16.906 5.082 1 96.88 270 GLU A CA 1
ATOM 2108 C C . GLU A 1 270 ? 17.5 17.812 4.074 1 96.88 270 GLU A C 1
ATOM 2110 O O . GLU A 1 270 ? 16.375 18.25 4.297 1 96.88 270 GLU A O 1
ATOM 2115 N N . VAL A 1 271 ? 18.234 18.156 3.07 1 97.75 271 VAL A N 1
ATOM 2116 C CA . VAL A 1 271 ? 17.641 18.781 1.893 1 97.75 271 VAL A CA 1
ATOM 2117 C C . VAL A 1 271 ? 17.312 17.719 0.847 1 97.75 271 VAL A C 1
ATOM 2119 O O . VAL A 1 271 ? 18.219 17.172 0.205 1 97.75 271 VAL A O 1
ATOM 2122 N N . LEU A 1 272 ? 16.047 17.484 0.73 1 95.69 272 LEU A N 1
ATOM 2123 C CA . LEU A 1 272 ? 15.586 16.438 -0.18 1 95.69 272 LEU A CA 1
ATOM 2124 C C . LEU A 1 272 ? 15.281 17.016 -1.558 1 95.69 272 LEU A C 1
ATOM 2126 O O . LEU A 1 272 ? 14.484 17.953 -1.682 1 95.69 272 LEU A O 1
ATOM 2130 N N . ASP A 1 273 ? 15.867 16.422 -2.52 1 91.56 273 ASP A N 1
ATOM 2131 C CA . ASP A 1 273 ? 15.727 16.938 -3.879 1 91.56 273 ASP A CA 1
ATOM 2132 C C . ASP A 1 273 ? 14.844 16.016 -4.723 1 91.56 273 ASP A C 1
ATOM 2134 O O . ASP A 1 273 ? 14.766 14.812 -4.473 1 91.56 273 ASP A O 1
ATOM 2138 N N . GLY A 1 274 ? 14.18 16.625 -5.684 1 85.56 274 GLY A N 1
ATOM 2139 C CA . GLY A 1 274 ? 13.391 15.867 -6.641 1 85.56 274 GLY A CA 1
ATOM 2140 C C . GLY A 1 274 ? 12.289 15.047 -5.988 1 85.56 274 GLY A C 1
ATOM 2141 O O . GLY A 1 274 ? 11.539 15.562 -5.156 1 85.56 274 GLY A O 1
ATOM 2142 N N . ALA A 1 275 ? 12.156 13.867 -6.469 1 81.44 275 ALA A N 1
ATOM 2143 C CA . ALA A 1 275 ? 11.078 12.984 -6.051 1 81.44 275 ALA A CA 1
ATOM 2144 C C . ALA A 1 275 ? 11.156 12.688 -4.555 1 81.44 275 ALA A C 1
ATOM 2146 O O . ALA A 1 275 ? 10.133 12.477 -3.9 1 81.44 275 ALA A O 1
ATOM 2147 N N . ARG A 1 276 ? 12.312 12.742 -4.008 1 86.19 276 ARG A N 1
ATOM 2148 C CA . ARG A 1 276 ? 12.516 12.375 -2.611 1 86.19 276 ARG A CA 1
ATOM 2149 C C . ARG A 1 276 ? 11.859 13.391 -1.677 1 86.19 276 ARG A C 1
ATOM 2151 O O . ARG A 1 276 ? 11.648 13.102 -0.497 1 86.19 276 ARG A O 1
ATOM 2158 N N . GLY A 1 277 ? 11.562 14.508 -2.207 1 85.19 277 GLY A N 1
ATOM 2159 C CA . GLY A 1 277 ? 10.781 15.461 -1.438 1 85.19 277 GLY A CA 1
ATOM 2160 C C . GLY A 1 277 ? 9.328 15.062 -1.294 1 85.19 277 GLY A C 1
ATOM 2161 O O . GLY A 1 277 ? 8.602 15.617 -0.464 1 85.19 277 GLY A O 1
ATOM 2162 N N . LEU A 1 278 ? 8.992 14.062 -2.096 1 87.62 278 LEU A N 1
ATOM 2163 C CA . LEU A 1 278 ? 7.574 13.727 -2.146 1 87.62 278 LEU A CA 1
ATOM 2164 C C . LEU A 1 278 ? 7.348 12.266 -1.762 1 87.62 278 LEU A C 1
ATOM 2166 O O . LEU A 1 278 ? 6.559 11.977 -0.858 1 87.62 278 LEU A O 1
ATOM 2170 N N . PHE A 1 279 ? 7.98 11.391 -2.396 1 89.75 279 PHE A N 1
ATOM 2171 C CA . PHE A 1 279 ? 7.652 9.984 -2.16 1 89.75 279 PHE A CA 1
ATOM 2172 C C . PHE A 1 279 ? 8.859 9.094 -2.402 1 89.75 279 PHE A C 1
ATOM 2174 O O . PHE A 1 279 ? 9.812 9.5 -3.082 1 89.75 279 PHE A O 1
ATOM 2181 N N . ASN A 1 280 ? 8.883 7.961 -1.763 1 92.5 280 ASN A N 1
ATOM 2182 C CA . ASN A 1 280 ? 9.898 6.934 -1.939 1 92.5 280 ASN A CA 1
ATOM 2183 C C . ASN A 1 280 ? 9.492 5.918 -3.004 1 92.5 280 ASN A C 1
ATOM 2185 O O . ASN A 1 280 ? 10.305 5.543 -3.854 1 92.5 280 ASN A O 1
ATOM 2189 N N . TRP A 1 281 ? 8.273 5.441 -2.988 1 94 281 TRP A N 1
ATOM 2190 C CA . TRP A 1 281 ? 7.715 4.602 -4.043 1 94 281 TRP A CA 1
ATOM 2191 C C . TRP A 1 281 ? 6.211 4.809 -4.164 1 94 281 TRP A C 1
ATOM 2193 O O . TRP A 1 281 ? 5.582 5.367 -3.262 1 94 281 TRP A O 1
ATOM 2203 N N . GLY A 1 282 ? 5.57 4.398 -5.145 1 91.56 282 GLY A N 1
ATOM 2204 C CA . GLY A 1 282 ? 4.188 4.621 -5.527 1 91.56 282 GLY A CA 1
ATOM 2205 C C . GLY A 1 282 ? 4.039 5.195 -6.926 1 91.56 282 GLY A C 1
ATOM 2206 O O . GLY A 1 282 ? 5.027 5.34 -7.648 1 91.56 282 GLY A O 1
ATOM 2207 N N . PRO A 1 283 ? 2.814 5.434 -7.336 1 89.69 283 PRO A N 1
ATOM 2208 C CA . PRO A 1 283 ? 2.67 6.141 -8.609 1 89.69 283 PRO A CA 1
ATOM 2209 C C . PRO A 1 283 ? 3.23 7.559 -8.57 1 89.69 283 PRO A C 1
ATOM 2211 O O . PRO A 1 283 ? 3.312 8.164 -7.496 1 89.69 283 PRO A O 1
ATOM 2214 N N . PRO A 1 284 ? 3.648 8.055 -9.68 1 89.81 284 PRO A N 1
ATOM 2215 C CA . PRO A 1 284 ? 4.035 9.469 -9.68 1 89.81 284 PRO A CA 1
ATOM 2216 C C . PRO A 1 284 ? 2.883 10.391 -9.297 1 89.81 284 PRO A C 1
ATOM 2218 O O . PRO A 1 284 ? 1.728 10.117 -9.633 1 89.81 284 PRO A O 1
ATOM 2221 N N . PRO A 1 285 ? 3.227 11.438 -8.539 1 92.44 285 PRO A N 1
ATOM 2222 C CA . PRO A 1 285 ? 2.148 12.375 -8.219 1 92.44 285 PRO A CA 1
ATOM 2223 C C . PRO A 1 285 ? 1.55 13.031 -9.461 1 92.44 285 PRO A C 1
ATOM 2225 O O . PRO A 1 285 ? 2.281 13.398 -10.391 1 92.44 285 PRO A O 1
ATOM 2228 N N . PRO A 1 286 ? 0.247 13.141 -9.5 1 91.81 286 PRO A N 1
ATOM 2229 C CA . PRO A 1 286 ? -0.341 13.883 -10.609 1 91.81 286 PRO A CA 1
ATOM 2230 C C . PRO A 1 286 ? 0.045 15.359 -10.609 1 91.81 286 PRO A C 1
ATOM 2232 O O . PRO A 1 286 ? 0.283 15.93 -9.539 1 91.81 286 PRO A O 1
ATOM 2235 N N . PRO A 1 287 ? 0.066 15.945 -11.805 1 89.56 287 PRO A N 1
ATOM 2236 C CA . PRO A 1 287 ? 0.404 17.375 -11.867 1 89.56 287 PRO A CA 1
ATOM 2237 C C . PRO A 1 287 ? -0.478 18.234 -10.969 1 89.56 287 PRO A C 1
ATOM 2239 O O . PRO A 1 287 ? -0.005 19.219 -10.398 1 89.56 287 PRO A O 1
ATOM 2242 N N . SER A 1 288 ? -1.695 17.875 -10.812 1 89.69 288 SER A N 1
ATOM 2243 C CA . SER A 1 288 ? -2.641 18.656 -10.031 1 89.69 288 SER A CA 1
ATOM 2244 C C . SER A 1 288 ? -2.293 18.625 -8.547 1 89.69 288 SER A C 1
ATOM 2246 O O . SER A 1 288 ? -2.758 19.453 -7.77 1 89.69 288 SER A O 1
ATOM 2248 N N . PHE A 1 289 ? -1.58 17.594 -8.18 1 92.75 289 PHE A N 1
ATOM 2249 C CA . PHE A 1 289 ? -1.142 17.531 -6.789 1 92.75 289 PHE A CA 1
ATOM 2250 C C . PHE A 1 289 ? -0.094 18.594 -6.5 1 92.75 289 PHE A C 1
ATOM 2252 O O . PHE A 1 289 ? -0.084 19.188 -5.414 1 92.75 289 PHE A O 1
ATOM 2259 N N . LEU A 1 290 ? 0.715 18.797 -7.449 1 85.31 290 LEU A N 1
ATOM 2260 C CA . LEU A 1 290 ? 1.814 19.75 -7.32 1 85.31 290 LEU A CA 1
ATOM 2261 C C . LEU A 1 290 ? 1.341 21.172 -7.613 1 85.31 290 LEU A C 1
ATOM 2263 O O . LEU A 1 290 ? 1.794 22.125 -6.973 1 85.31 290 LEU A O 1
ATOM 2267 N N . HIS A 1 291 ? 0.466 21.234 -8.562 1 86.44 291 HIS A N 1
ATOM 2268 C CA . HIS A 1 291 ? -0.126 22.5 -8.992 1 86.44 291 HIS A CA 1
ATOM 2269 C C . HIS A 1 291 ? -1.643 22.391 -9.102 1 86.44 291 HIS A C 1
ATOM 2271 O O . HIS A 1 291 ? -2.178 22.266 -10.211 1 86.44 291 HIS A O 1
ATOM 2277 N N . PRO A 1 292 ? -2.242 22.562 -7.945 1 84.06 292 PRO A N 1
ATOM 2278 C CA . PRO A 1 292 ? -3.701 22.438 -7.992 1 84.06 292 PRO A CA 1
ATOM 2279 C C . PRO A 1 292 ? -4.332 23.359 -9.047 1 84.06 292 PRO A C 1
ATOM 2281 O O . PRO A 1 292 ? -3.881 24.484 -9.234 1 84.06 292 PRO A O 1
ATOM 2284 N N . GLU A 1 293 ? -5.324 22.844 -9.703 1 79.56 293 GLU A N 1
ATOM 2285 C CA . GLU A 1 293 ? -5.891 23.438 -10.906 1 79.56 293 GLU A CA 1
ATOM 2286 C C . GLU A 1 293 ? -6.559 24.781 -10.602 1 79.56 293 GLU A C 1
ATOM 2288 O O . GLU A 1 293 ? -6.66 25.641 -11.469 1 79.56 293 GLU A O 1
ATOM 2293 N N . ASP A 1 294 ? -6.988 24.891 -9.422 1 83.56 294 ASP A N 1
ATOM 2294 C CA . ASP A 1 294 ? -7.785 26.062 -9.109 1 83.56 294 ASP A CA 1
ATOM 2295 C C . ASP A 1 294 ? -6.902 27.219 -8.633 1 83.56 294 ASP A C 1
ATOM 2297 O O . ASP A 1 294 ? -7.406 28.266 -8.234 1 83.56 294 ASP A O 1
ATOM 2301 N N . LEU A 1 295 ? -5.66 27.062 -8.695 1 81.12 295 LEU A N 1
ATOM 2302 C CA . LEU A 1 295 ? -4.762 28.078 -8.156 1 81.12 295 LEU A CA 1
ATOM 2303 C C . LEU A 1 295 ? -4.898 29.391 -8.922 1 81.12 295 LEU A C 1
ATOM 2305 O O . LEU A 1 295 ? -4.812 30.469 -8.336 1 81.12 295 LEU A O 1
ATOM 2309 N N . ALA A 1 296 ? -5.09 29.172 -10.172 1 75.5 296 ALA A N 1
ATOM 2310 C CA . ALA A 1 296 ? -5.281 30.359 -10.984 1 75.5 296 ALA A CA 1
ATOM 2311 C C . ALA A 1 296 ? -6.496 31.156 -10.516 1 75.5 296 ALA A C 1
ATOM 2313 O O . ALA A 1 296 ? -6.461 32.406 -10.477 1 75.5 296 ALA A O 1
ATOM 2314 N N . GLY A 1 297 ? -7.523 30.453 -10.227 1 76.56 297 GLY A N 1
ATOM 2315 C CA . GLY A 1 297 ? -8.719 31.109 -9.711 1 76.56 297 GLY A CA 1
ATOM 2316 C C . GLY A 1 297 ? -8.5 31.766 -8.359 1 76.56 297 GLY A C 1
ATOM 2317 O O . GLY A 1 297 ? -9.031 32.844 -8.094 1 76.56 297 GLY A O 1
ATOM 2318 N N . LEU A 1 298 ? -7.668 31.172 -7.59 1 78.06 298 LEU A N 1
ATOM 2319 C CA . LEU A 1 298 ? -7.355 31.719 -6.273 1 78.06 298 LEU A CA 1
ATOM 2320 C C . LEU A 1 298 ? -6.523 32.969 -6.395 1 78.06 298 LEU A C 1
ATOM 2322 O O . LEU A 1 298 ? -6.617 33.875 -5.547 1 78.06 298 LEU A O 1
ATOM 2326 N N . MET A 1 299 ? -5.73 33.094 -7.418 1 71.62 299 MET A N 1
ATOM 2327 C CA . MET A 1 299 ? -4.891 34.25 -7.668 1 71.62 299 MET A CA 1
ATOM 2328 C C . MET A 1 299 ? -5.742 35.469 -8.023 1 71.62 299 MET A C 1
ATOM 2330 O O . MET A 1 299 ? -5.453 36.594 -7.586 1 71.62 299 MET A O 1
ATOM 2334 N N . THR A 1 300 ? -6.684 35.219 -8.883 1 64.94 300 THR A N 1
ATOM 2335 C CA . THR A 1 300 ? -7.535 36.312 -9.336 1 64.94 300 THR A CA 1
ATOM 2336 C C . THR A 1 300 ? -8.383 36.875 -8.18 1 64.94 300 THR A C 1
ATOM 2338 O O . THR A 1 300 ? -8.609 38.062 -8.086 1 64.94 300 THR A O 1
ATOM 2341 N N . GLY A 1 301 ? -8.812 36.031 -7.348 1 50.88 301 GLY A N 1
ATOM 2342 C CA . GLY A 1 301 ? -9.562 36.469 -6.188 1 50.88 301 GLY A CA 1
ATOM 2343 C C . GLY A 1 301 ? -8.711 37.25 -5.188 1 50.88 301 GLY A C 1
ATOM 2344 O O . GLY A 1 301 ? -9.195 38.125 -4.504 1 50.88 301 GLY A O 1
ATOM 2345 N N . ALA A 1 302 ? -7.504 37 -5.109 1 54.66 302 ALA A N 1
ATOM 2346 C CA . ALA A 1 302 ? -6.562 37.656 -4.203 1 54.66 302 ALA A CA 1
ATOM 2347 C C . ALA A 1 302 ? -6.238 39.062 -4.668 1 54.66 302 ALA A C 1
ATOM 2349 O O . ALA A 1 302 ? -6.008 39.969 -3.85 1 54.66 302 ALA A O 1
ATOM 2350 N N . HIS A 1 303 ? -6.277 39.25 -5.941 1 46.41 303 HIS A N 1
ATOM 2351 C CA . HIS A 1 303 ? -5.977 40.562 -6.492 1 46.41 303 HIS A CA 1
ATOM 2352 C C . HIS A 1 303 ? -7.219 41.438 -6.512 1 46.41 303 HIS A C 1
ATOM 2354 O O . HIS A 1 303 ? -7.113 42.656 -6.652 1 46.41 303 HIS A O 1
ATOM 2360 N N . SER A 1 304 ? -8.297 40.781 -6.59 1 39.88 304 SER A N 1
ATOM 2361 C CA . SER A 1 304 ? -9.461 41.656 -6.676 1 39.88 304 SER A CA 1
ATOM 2362 C C . SER A 1 304 ? -9.742 42.344 -5.336 1 39.88 304 SER A C 1
ATOM 2364 O O . SER A 1 304 ? -10.562 43.25 -5.258 1 39.88 304 SER A O 1
ATOM 2366 N N . LYS A 1 305 ? -9.477 41.844 -4.223 1 41.69 305 LYS A N 1
ATOM 2367 C CA . LYS A 1 305 ? -9.766 42.562 -2.996 1 41.69 305 LYS A CA 1
ATOM 2368 C C . LYS A 1 305 ? -8.867 43.781 -2.863 1 41.69 305 LYS A C 1
ATOM 2370 O O . LYS A 1 305 ? -8.828 44.438 -1.809 1 41.69 305 LYS A O 1
ATOM 2375 N N . VAL A 1 306 ? -7.969 44.188 -3.895 1 33.84 306 VAL A N 1
ATOM 2376 C CA . VAL A 1 306 ? -7.406 45.531 -3.715 1 33.84 306 VAL A CA 1
ATOM 2377 C C . VAL A 1 306 ? -8.406 46.562 -4.207 1 33.84 306 VAL A C 1
ATOM 2379 O O . VAL A 1 306 ? -8.938 46.469 -5.312 1 33.84 306 VAL A O 1
ATOM 2382 N N . MET B 1 1 ? 0.077 -32.812 3.971 1 66 1 MET B N 1
ATOM 2383 C CA . MET B 1 1 ? -0.041 -32.906 2.52 1 66 1 MET B CA 1
ATOM 2384 C C . MET B 1 1 ? 1.248 -33.438 1.908 1 66 1 MET B C 1
ATOM 2386 O O . MET B 1 1 ? 2.34 -33.156 2.398 1 66 1 MET B O 1
ATOM 2390 N N . SER B 1 2 ? 1.139 -34.375 0.845 1 84.81 2 SER B N 1
ATOM 2391 C CA . SER B 1 2 ? 2.301 -35 0.221 1 84.81 2 SER B CA 1
ATOM 2392 C C . SER B 1 2 ? 3.043 -34.031 -0.676 1 84.81 2 SER B C 1
ATOM 2394 O O . SER B 1 2 ? 4.254 -34.156 -0.88 1 84.81 2 SER B O 1
ATOM 2396 N N . LEU B 1 3 ? 2.316 -33.031 -1.2 1 95.44 3 LEU B N 1
ATOM 2397 C CA . LEU B 1 3 ? 2.932 -31.906 -1.929 1 95.44 3 LEU B CA 1
ATOM 2398 C C . LEU B 1 3 ? 3.357 -30.797 -0.975 1 95.44 3 LEU B C 1
ATOM 2400 O O . LEU B 1 3 ? 2.812 -30.672 0.124 1 95.44 3 LEU B O 1
ATOM 2404 N N . HIS B 1 4 ? 4.359 -30 -1.4 1 96.94 4 HIS B N 1
ATOM 2405 C CA . HIS B 1 4 ? 4.719 -29.047 -0.357 1 96.94 4 HIS B CA 1
ATOM 2406 C C . HIS B 1 4 ? 5.219 -27.734 -0.956 1 96.94 4 HIS B C 1
ATOM 2408 O O . HIS B 1 4 ? 5.504 -26.781 -0.226 1 96.94 4 HIS B O 1
ATOM 2414 N N . ARG B 1 5 ? 5.332 -27.562 -2.256 1 97.44 5 ARG B N 1
ATOM 2415 C CA . ARG B 1 5 ? 5.613 -26.281 -2.881 1 97.44 5 ARG B CA 1
ATOM 2416 C C . ARG B 1 5 ? 5.598 -26.391 -4.402 1 97.44 5 ARG B C 1
ATOM 2418 O O . ARG B 1 5 ? 5.75 -27.484 -4.949 1 97.44 5 ARG B O 1
ATOM 2425 N N . LEU B 1 6 ? 5.391 -25.234 -5.102 1 98.56 6 LEU B N 1
ATOM 2426 C CA . LEU B 1 6 ? 5.82 -25.156 -6.492 1 98.56 6 LEU B CA 1
ATOM 2427 C C . LEU B 1 6 ? 7.344 -25.109 -6.59 1 98.56 6 LEU B C 1
ATOM 2429 O O . LEU B 1 6 ? 7.992 -24.328 -5.883 1 98.56 6 LEU B O 1
ATOM 2433 N N . SER B 1 7 ? 7.859 -25.969 -7.414 1 98.62 7 SER B N 1
ATOM 2434 C CA . SER B 1 7 ? 9.312 -25.969 -7.566 1 98.62 7 SER B CA 1
ATOM 2435 C C . SER B 1 7 ? 9.75 -25.016 -8.672 1 98.62 7 SER B C 1
ATOM 2437 O O . SER B 1 7 ? 10.797 -24.375 -8.562 1 98.62 7 SER B O 1
ATOM 2439 N N . HIS B 1 8 ? 8.984 -24.953 -9.766 1 98.69 8 HIS B N 1
ATOM 2440 C CA . HIS B 1 8 ? 9.359 -24.078 -10.867 1 98.69 8 HIS B CA 1
ATOM 2441 C C . HIS B 1 8 ? 8.227 -23.938 -11.883 1 98.69 8 HIS B C 1
ATOM 2443 O O . HIS B 1 8 ? 7.234 -24.656 -11.805 1 98.69 8 HIS B O 1
ATOM 2449 N N . VAL B 1 9 ? 8.406 -22.906 -12.695 1 98.88 9 VAL B N 1
ATOM 2450 C CA . VAL B 1 9 ? 7.586 -22.781 -13.891 1 98.88 9 VAL B CA 1
ATOM 2451 C C . VAL B 1 9 ? 8.484 -22.641 -15.117 1 98.88 9 VAL B C 1
ATOM 2453 O O . VAL B 1 9 ? 9.57 -22.062 -15.031 1 98.88 9 VAL B O 1
ATOM 2456 N N . ILE B 1 10 ? 8.062 -23.25 -16.172 1 98.69 10 ILE B N 1
ATOM 2457 C CA . ILE B 1 10 ? 8.625 -22.969 -17.484 1 98.69 10 ILE B CA 1
ATOM 2458 C C . ILE B 1 10 ? 7.586 -22.25 -18.344 1 98.69 10 ILE B C 1
ATOM 2460 O O . ILE B 1 10 ? 6.461 -22.734 -18.516 1 98.69 10 ILE B O 1
ATOM 2464 N N . ILE B 1 11 ? 7.988 -21.109 -18.891 1 98.38 11 ILE B N 1
ATOM 2465 C CA . ILE B 1 11 ? 7.059 -20.344 -19.719 1 98.38 11 ILE B CA 1
ATOM 2466 C C . ILE B 1 11 ? 7.594 -20.266 -21.156 1 98.38 11 ILE B C 1
ATOM 2468 O O . ILE B 1 11 ? 8.805 -20.141 -21.359 1 98.38 11 ILE B O 1
ATOM 2472 N N . GLY B 1 12 ? 6.691 -20.422 -22.062 1 97.56 12 GLY B N 1
ATOM 2473 C CA . GLY B 1 12 ? 7 -20.281 -23.469 1 97.56 12 GLY B CA 1
ATOM 2474 C C . GLY B 1 12 ? 6.602 -18.922 -24.031 1 97.56 12 GLY B C 1
ATOM 2475 O O . GLY B 1 12 ? 5.512 -18.422 -23.734 1 97.56 12 GLY B O 1
ATOM 2476 N N . VAL B 1 13 ? 7.496 -18.344 -24.812 1 97.38 13 VAL B N 1
ATOM 2477 C CA . VAL B 1 13 ? 7.207 -17.031 -25.375 1 97.38 13 VAL B CA 1
ATOM 2478 C C . VAL B 1 13 ? 7.855 -16.906 -26.766 1 97.38 13 VAL B C 1
ATOM 2480 O O . VAL B 1 13 ? 8.844 -17.594 -27.047 1 97.38 13 VAL B O 1
ATOM 2483 N N . PRO B 1 14 ? 7.305 -16.016 -27.594 1 96.88 14 PRO B N 1
ATOM 2484 C CA . PRO B 1 14 ? 7.934 -15.812 -28.891 1 96.88 14 PRO B CA 1
ATOM 2485 C C . PRO B 1 14 ? 9.195 -14.953 -28.812 1 96.88 14 PRO B C 1
ATOM 2487 O O . PRO B 1 14 ? 10.07 -15.055 -29.688 1 96.88 14 PRO B O 1
ATOM 2490 N N . ASN B 1 15 ? 9.336 -14.109 -27.875 1 97.5 15 ASN B N 1
ATOM 2491 C CA . ASN B 1 15 ? 10.445 -13.18 -27.734 1 97.5 15 ASN B CA 1
ATOM 2492 C C . ASN B 1 15 ? 11.289 -13.5 -26.5 1 97.5 15 ASN B C 1
ATOM 2494 O O . ASN B 1 15 ? 11.375 -12.68 -25.578 1 97.5 15 ASN B O 1
ATOM 2498 N N . VAL B 1 16 ? 12.133 -14.547 -26.594 1 97.5 16 VAL B N 1
ATOM 2499 C CA . VAL B 1 16 ? 12.805 -15.148 -25.453 1 97.5 16 VAL B CA 1
ATOM 2500 C C . VAL B 1 16 ? 13.805 -14.156 -24.859 1 97.5 16 VAL B C 1
ATOM 2502 O O . VAL B 1 16 ? 13.781 -13.883 -23.656 1 97.5 16 VAL B O 1
ATOM 2505 N N . ALA B 1 17 ? 14.609 -13.531 -25.688 1 97.12 17 ALA B N 1
ATOM 2506 C CA . ALA B 1 17 ? 15.68 -12.648 -25.203 1 97.12 17 ALA B CA 1
ATOM 2507 C C . ALA B 1 17 ? 15.102 -11.445 -24.469 1 97.12 17 ALA B C 1
ATOM 2509 O O . ALA B 1 17 ? 15.594 -11.07 -23.391 1 97.12 17 ALA B O 1
ATOM 2510 N N . GLU B 1 18 ? 14.07 -10.844 -25.016 1 97.88 18 GLU B N 1
ATOM 2511 C CA . GLU B 1 18 ? 13.422 -9.695 -24.391 1 97.88 18 GLU B CA 1
ATOM 2512 C C . GLU B 1 18 ? 12.797 -10.078 -23.047 1 97.88 18 GLU B C 1
ATOM 2514 O O . GLU B 1 18 ? 12.883 -9.32 -22.078 1 97.88 18 GLU B O 1
ATOM 2519 N N . THR B 1 19 ? 12.172 -11.195 -23.047 1 97.94 19 THR B N 1
ATOM 2520 C CA . THR B 1 19 ? 11.508 -11.664 -21.828 1 97.94 19 THR B CA 1
ATOM 2521 C C . THR B 1 19 ? 12.531 -11.992 -20.75 1 97.94 19 THR B C 1
ATOM 2523 O O . THR B 1 19 ? 12.32 -11.68 -19.578 1 97.94 19 THR B O 1
ATOM 2526 N N . GLN B 1 20 ? 13.641 -12.586 -21.156 1 97.88 20 GLN B N 1
ATOM 2527 C CA . GLN B 1 20 ? 14.703 -12.875 -20.203 1 97.88 20 GLN B CA 1
ATOM 2528 C C . GLN B 1 20 ? 15.266 -11.594 -19.609 1 97.88 20 GLN B C 1
ATOM 2530 O O . GLN B 1 20 ? 15.516 -11.523 -18.406 1 97.88 20 GLN B O 1
ATOM 2535 N N . SER B 1 21 ? 15.469 -10.594 -20.422 1 97.75 21 SER B N 1
ATOM 2536 C CA . SER B 1 21 ? 15.953 -9.305 -19.938 1 97.75 21 SER B CA 1
ATOM 2537 C C . SER B 1 21 ? 14.992 -8.711 -18.906 1 97.75 21 SER B C 1
ATOM 2539 O O . SER B 1 21 ? 15.43 -8.156 -17.891 1 97.75 21 SER B O 1
ATOM 2541 N N . TYR B 1 22 ? 13.75 -8.836 -19.172 1 98.44 22 TYR B N 1
ATOM 2542 C CA . TYR B 1 22 ? 12.711 -8.344 -18.266 1 98.44 22 TYR B CA 1
ATOM 2543 C C . TYR B 1 22 ? 12.844 -9 -16.891 1 98.44 22 TYR B C 1
ATOM 2545 O O . TYR B 1 22 ? 12.789 -8.312 -15.867 1 98.44 22 TYR B O 1
ATOM 2553 N N . TYR B 1 23 ? 12.969 -10.305 -16.844 1 98.69 23 TYR B N 1
ATOM 2554 C CA . TYR B 1 23 ? 12.969 -11 -15.555 1 98.69 23 TYR B CA 1
ATOM 2555 C C . TYR B 1 23 ? 14.289 -10.789 -14.82 1 98.69 23 TYR B C 1
ATOM 2557 O O . TYR B 1 23 ? 14.352 -10.914 -13.602 1 98.69 23 TYR B O 1
ATOM 2565 N N . SER B 1 24 ? 15.344 -10.445 -15.586 1 98.25 24 SER B N 1
ATOM 2566 C CA . SER B 1 24 ? 16.547 -9.961 -14.93 1 98.25 24 SER B CA 1
ATOM 2567 C C . SER B 1 24 ? 16.297 -8.641 -14.219 1 98.25 24 SER B C 1
ATOM 2569 O O . SER B 1 24 ? 16.688 -8.469 -13.062 1 98.25 24 SER B O 1
ATOM 2571 N N . ASP B 1 25 ? 15.641 -7.715 -14.922 1 98.38 25 ASP B N 1
ATOM 2572 C CA . ASP B 1 25 ? 15.266 -6.445 -14.305 1 98.38 25 ASP B CA 1
ATOM 2573 C C . ASP B 1 25 ? 14.359 -6.668 -13.102 1 98.38 25 ASP B C 1
ATOM 2575 O O . ASP B 1 25 ? 14.453 -5.949 -12.102 1 98.38 25 ASP B O 1
ATOM 2579 N N . PHE B 1 26 ? 13.492 -7.68 -13.227 1 98.75 26 PHE B N 1
ATOM 2580 C CA . PHE B 1 26 ? 12.5 -8.016 -12.219 1 98.75 26 PHE B CA 1
ATOM 2581 C C . PHE B 1 26 ? 13.172 -8.5 -10.938 1 98.75 26 PHE B C 1
ATOM 2583 O O . PHE B 1 26 ? 12.562 -8.484 -9.867 1 98.75 26 PHE B O 1
ATOM 2590 N N . GLY B 1 27 ? 14.406 -8.914 -11.008 1 98.75 27 GLY B N 1
ATOM 2591 C CA . GLY B 1 27 ? 15.211 -9.211 -9.836 1 98.75 27 GLY B CA 1
ATOM 2592 C C . GLY B 1 27 ? 15.57 -10.672 -9.703 1 98.75 27 GLY B C 1
ATOM 2593 O O . GLY B 1 27 ? 16.172 -11.086 -8.711 1 98.75 27 GLY B O 1
ATOM 2594 N N . LEU B 1 28 ? 15.172 -11.469 -10.664 1 98.75 28 LEU B N 1
ATOM 2595 C CA . LEU B 1 28 ? 15.602 -12.867 -10.648 1 98.75 28 LEU B CA 1
ATOM 2596 C C . LEU B 1 28 ? 17.031 -13.008 -11.172 1 98.75 28 LEU B C 1
ATOM 2598 O O . LEU B 1 28 ? 17.469 -12.219 -12.016 1 98.75 28 LEU B O 1
ATOM 2602 N N . SER B 1 29 ? 17.672 -13.969 -10.617 1 98.19 29 SER B N 1
ATOM 2603 C CA . SER B 1 29 ? 19.062 -14.172 -11.016 1 98.19 29 SER B CA 1
ATOM 2604 C C . SER B 1 29 ? 19.156 -15.086 -12.227 1 98.19 29 SER B C 1
ATOM 2606 O O . SER B 1 29 ? 18.766 -16.25 -12.164 1 98.19 29 SER B O 1
ATOM 2608 N N . GLN B 1 30 ? 19.75 -14.586 -13.203 1 95.56 30 GLN B N 1
ATOM 2609 C CA . GLN B 1 30 ? 19.859 -15.352 -14.438 1 95.56 30 GLN B CA 1
ATOM 2610 C C . GLN B 1 30 ? 20.953 -16.406 -14.344 1 95.56 30 GLN B C 1
ATOM 2612 O O . GLN B 1 30 ? 22.078 -16.109 -13.914 1 95.56 30 GLN B O 1
ATOM 2617 N N . GLY B 1 31 ? 20.562 -17.578 -14.602 1 92.62 31 GLY B N 1
ATOM 2618 C CA . GLY B 1 31 ? 21.516 -18.656 -14.711 1 92.62 31 GLY B CA 1
ATOM 2619 C C . GLY B 1 31 ? 21.875 -19 -16.141 1 92.62 31 GLY B C 1
ATOM 2620 O O . GLY B 1 31 ? 21.906 -18.125 -17 1 92.62 31 GLY B O 1
ATOM 2621 N N . THR B 1 32 ? 22.266 -20.25 -16.219 1 83.38 32 THR B N 1
ATOM 2622 C CA . THR B 1 32 ? 22.641 -20.734 -17.547 1 83.38 32 THR B CA 1
ATOM 2623 C C . THR B 1 32 ? 21.422 -21.281 -18.281 1 83.38 32 THR B C 1
ATOM 2625 O O . THR B 1 32 ? 20.422 -21.656 -17.672 1 83.38 32 THR B O 1
ATOM 2628 N N . ASN B 1 33 ? 21.328 -21.266 -19.609 1 82.44 33 ASN B N 1
ATOM 2629 C CA . ASN B 1 33 ? 20.344 -21.891 -20.484 1 82.44 33 ASN B CA 1
ATOM 2630 C C . ASN B 1 33 ? 18.938 -21.344 -20.25 1 82.44 33 ASN B C 1
ATOM 2632 O O . ASN B 1 33 ? 17.969 -22.094 -20.188 1 82.44 33 ASN B O 1
ATOM 2636 N N . GLY B 1 34 ? 18.797 -20.047 -19.859 1 87 34 GLY B N 1
ATOM 2637 C CA . GLY B 1 34 ? 17.5 -19.406 -19.75 1 87 34 GLY B CA 1
ATOM 2638 C C . GLY B 1 34 ? 16.844 -19.578 -18.391 1 87 34 GLY B C 1
ATOM 2639 O O . GLY B 1 34 ? 15.672 -19.266 -18.219 1 87 34 GLY B O 1
ATOM 2640 N N . GLY B 1 35 ? 17.578 -20.125 -17.469 1 96.75 35 GLY B N 1
ATOM 2641 C CA . GLY B 1 35 ? 17.062 -20.344 -16.125 1 96.75 35 GLY B CA 1
ATOM 2642 C C . GLY B 1 35 ? 17.234 -19.141 -15.219 1 96.75 35 GLY B C 1
ATOM 2643 O O . GLY B 1 35 ? 18.188 -18.375 -15.375 1 96.75 35 GLY B O 1
ATOM 2644 N N . PHE B 1 36 ? 16.234 -18.938 -14.375 1 98.69 36 PHE B N 1
ATOM 2645 C CA . PHE B 1 36 ? 16.297 -17.859 -13.398 1 98.69 36 PHE B CA 1
ATOM 2646 C C . PHE B 1 36 ? 16.094 -18.406 -11.984 1 98.69 36 PHE B C 1
ATOM 2648 O O . PHE B 1 36 ? 15.25 -19.266 -11.758 1 98.69 36 PHE B O 1
ATOM 2655 N N . SER B 1 37 ? 16.891 -17.844 -11.023 1 98.62 37 SER B N 1
ATOM 2656 C CA . SER B 1 37 ? 16.828 -18.297 -9.633 1 98.62 37 SER B CA 1
ATOM 2657 C C . SER B 1 37 ? 16.312 -17.188 -8.719 1 98.62 37 SER B C 1
ATOM 2659 O O . SER B 1 37 ? 16.5 -16 -9.008 1 98.62 37 SER B O 1
ATOM 2661 N N . THR B 1 38 ? 15.617 -17.625 -7.723 1 98.56 38 THR B N 1
ATOM 2662 C CA . THR B 1 38 ? 15.25 -16.734 -6.633 1 98.56 38 THR B CA 1
ATOM 2663 C C . THR B 1 38 ? 16.25 -16.844 -5.484 1 98.56 38 THR B C 1
ATOM 2665 O O . THR B 1 38 ? 17.172 -17.656 -5.527 1 98.56 38 THR B O 1
ATOM 2668 N N . ARG B 1 39 ? 16.062 -16 -4.484 1 98.25 39 ARG B N 1
ATOM 2669 C CA . ARG B 1 39 ? 17.016 -15.953 -3.375 1 98.25 39 ARG B CA 1
ATOM 2670 C C . ARG B 1 39 ? 16.984 -17.25 -2.57 1 98.25 39 ARG B C 1
ATOM 2672 O O . ARG B 1 39 ? 18 -17.688 -2.051 1 98.25 39 ARG B O 1
ATOM 2679 N N . ASP B 1 40 ? 15.742 -17.797 -2.479 1 98.38 40 ASP B N 1
ATOM 2680 C CA . ASP B 1 40 ? 15.609 -18.922 -1.553 1 98.38 40 ASP B CA 1
ATOM 2681 C C . ASP B 1 40 ? 15.258 -20.203 -2.295 1 98.38 40 ASP B C 1
ATOM 2683 O O . ASP B 1 40 ? 15.469 -21.297 -1.778 1 98.38 40 ASP B O 1
ATOM 2687 N N . GLY B 1 41 ? 14.711 -20.125 -3.535 1 97.69 41 GLY B N 1
ATOM 2688 C CA . GLY B 1 41 ? 14.062 -21.266 -4.148 1 97.69 41 GLY B CA 1
ATOM 2689 C C . GLY B 1 41 ? 14.922 -21.938 -5.203 1 97.69 41 GLY B C 1
ATOM 2690 O O . GLY B 1 41 ? 14.5 -22.922 -5.824 1 97.69 41 GLY B O 1
ATOM 2691 N N . GLY B 1 42 ? 16.203 -21.453 -5.441 1 97 42 GLY B N 1
ATOM 2692 C CA . GLY B 1 42 ? 16.984 -21.969 -6.559 1 97 42 GLY B CA 1
ATOM 2693 C C . GLY B 1 42 ? 16.422 -21.562 -7.91 1 97 42 GLY B C 1
ATOM 2694 O O . GLY B 1 42 ? 15.859 -20.484 -8.062 1 97 42 GLY B O 1
ATOM 2695 N N . GLU B 1 43 ? 16.734 -22.375 -8.961 1 97.94 43 GLU B N 1
ATOM 2696 C CA . GLU B 1 43 ? 16.141 -22.094 -10.273 1 97.94 43 GLU B CA 1
ATOM 2697 C C . GLU B 1 43 ? 14.648 -22.406 -10.281 1 97.94 43 GLU B C 1
ATOM 2699 O O . GLU B 1 43 ? 14.242 -23.547 -10.125 1 97.94 43 GLU B O 1
ATOM 2704 N N . GLN B 1 44 ? 13.828 -21.344 -10.531 1 98.62 44 GLN B N 1
ATOM 2705 C CA . GLN B 1 44 ? 12.383 -21.547 -10.43 1 98.62 44 GLN B CA 1
ATOM 2706 C C . GLN B 1 44 ? 11.664 -21.031 -11.672 1 98.62 44 GLN B C 1
ATOM 2708 O O . GLN B 1 44 ? 10.445 -21.172 -11.789 1 98.62 44 GLN B O 1
ATOM 2713 N N . LEU B 1 45 ? 12.375 -20.375 -12.547 1 98.81 45 LEU B N 1
ATOM 2714 C CA . LEU B 1 45 ? 11.797 -19.922 -13.805 1 98.81 45 LEU B CA 1
ATOM 2715 C C . LEU B 1 45 ? 12.711 -20.281 -14.977 1 98.81 45 LEU B C 1
ATOM 2717 O O . LEU B 1 45 ? 13.922 -20.078 -14.906 1 98.81 45 LEU B O 1
ATOM 2721 N N . ARG B 1 46 ? 12.164 -20.844 -16 1 98.5 46 ARG B N 1
ATOM 2722 C CA . ARG B 1 46 ? 12.836 -20.969 -17.297 1 98.5 46 ARG B CA 1
ATOM 2723 C C . ARG B 1 46 ? 11.969 -20.391 -18.406 1 98.5 46 ARG B C 1
ATOM 2725 O O . ARG B 1 46 ? 10.758 -20.594 -18.438 1 98.5 46 ARG B O 1
ATOM 2732 N N . VAL B 1 47 ? 12.586 -19.609 -19.219 1 98.12 47 VAL B N 1
ATOM 2733 C CA . VAL B 1 47 ? 11.93 -19.016 -20.375 1 98.12 47 VAL B CA 1
ATOM 2734 C C . VAL B 1 47 ? 12.406 -19.703 -21.656 1 98.12 47 VAL B C 1
ATOM 2736 O O . VAL B 1 47 ? 13.602 -19.734 -21.938 1 98.12 47 VAL B O 1
ATOM 2739 N N . VAL B 1 48 ? 11.477 -20.25 -22.375 1 97.75 48 VAL B N 1
ATOM 2740 C CA . VAL B 1 48 ? 11.836 -21 -23.578 1 97.75 48 VAL B CA 1
ATOM 2741 C C . VAL B 1 48 ? 11.047 -20.469 -24.766 1 97.75 48 VAL B C 1
ATOM 2743 O O . VAL B 1 48 ? 10.094 -19.703 -24.609 1 97.75 48 VAL B O 1
ATOM 2746 N N . ALA B 1 49 ? 11.477 -20.906 -25.953 1 97.75 49 ALA B N 1
ATOM 2747 C CA . ALA B 1 49 ? 10.836 -20.438 -27.188 1 97.75 49 ALA B CA 1
ATOM 2748 C C . ALA B 1 49 ? 9.5 -21.156 -27.391 1 97.75 49 ALA B C 1
ATOM 2750 O O . ALA B 1 49 ? 9.391 -22.359 -27.203 1 97.75 49 ALA B O 1
ATOM 2751 N N . ALA B 1 50 ? 8.461 -20.406 -27.734 1 96.62 50 ALA B N 1
ATOM 2752 C CA . ALA B 1 50 ? 7.145 -20.875 -28.172 1 96.62 50 ALA B CA 1
ATOM 2753 C C . ALA B 1 50 ? 6.488 -19.875 -29.109 1 96.62 50 ALA B C 1
ATOM 2755 O O . ALA B 1 50 ? 6.812 -18.688 -29.094 1 96.62 50 ALA B O 1
ATOM 2756 N N . PRO B 1 51 ? 5.625 -20.391 -30.047 1 94.19 51 PRO B N 1
ATOM 2757 C CA . PRO B 1 51 ? 4.988 -19.469 -31 1 94.19 51 PRO B CA 1
ATOM 2758 C C . PRO B 1 51 ? 4.105 -18.438 -30.312 1 94.19 51 PRO B C 1
ATOM 2760 O O . PRO B 1 51 ? 3.938 -17.328 -30.812 1 94.19 51 PRO B O 1
ATOM 2763 N N . GLN B 1 52 ? 3.514 -18.797 -29.172 1 93.62 52 GLN B N 1
ATOM 2764 C CA . GLN B 1 52 ? 2.684 -17.922 -28.344 1 93.62 52 GLN B CA 1
ATOM 2765 C C . GLN B 1 52 ? 2.973 -18.109 -26.859 1 93.62 52 GLN B C 1
ATOM 2767 O O . GLN B 1 52 ? 3.465 -19.156 -26.453 1 93.62 52 GLN B O 1
ATOM 2772 N N . ARG B 1 53 ? 2.707 -17 -26.125 1 95.88 53 ARG B N 1
ATOM 2773 C CA . ARG B 1 53 ? 2.943 -17.125 -24.688 1 95.88 53 ARG B CA 1
ATOM 2774 C C . ARG B 1 53 ? 2.072 -18.234 -24.094 1 95.88 53 ARG B C 1
ATOM 2776 O O . ARG B 1 53 ? 0.89 -18.344 -24.422 1 95.88 53 ARG B O 1
ATOM 2783 N N . ARG B 1 54 ? 2.648 -19.016 -23.219 1 96.62 54 ARG B N 1
ATOM 2784 C CA . ARG B 1 54 ? 1.93 -20.125 -22.609 1 96.62 54 ARG B CA 1
ATOM 2785 C C . ARG B 1 54 ? 2.689 -20.688 -21.422 1 96.62 54 ARG B C 1
ATOM 2787 O O . ARG B 1 54 ? 3.896 -20.469 -21.281 1 96.62 54 ARG B O 1
ATOM 2794 N N . LEU B 1 55 ? 1.973 -21.359 -20.562 1 98.44 55 LEU B N 1
ATOM 2795 C CA . LEU B 1 55 ? 2.604 -22.203 -19.562 1 98.44 55 LEU B CA 1
ATOM 2796 C C . LEU B 1 55 ? 3.084 -23.516 -20.172 1 98.44 55 LEU B C 1
ATOM 2798 O O . LEU B 1 55 ? 2.311 -24.219 -20.828 1 98.44 55 LEU B O 1
ATOM 2802 N N . VAL B 1 56 ? 4.32 -23.797 -20.016 1 98.56 56 VAL B N 1
ATOM 2803 C CA . VAL B 1 56 ? 4.891 -25 -20.594 1 98.56 56 VAL B CA 1
ATOM 2804 C C . VAL B 1 56 ? 4.965 -26.109 -19.547 1 98.56 56 VAL B C 1
ATOM 2806 O O . VAL B 1 56 ? 4.676 -27.266 -19.828 1 98.56 56 VAL B O 1
ATOM 2809 N N . GLU B 1 57 ? 5.316 -25.75 -18.391 1 98.88 57 GLU B N 1
ATOM 2810 C CA . GLU B 1 57 ? 5.48 -26.734 -17.328 1 98.88 57 GLU B CA 1
ATOM 2811 C C . GLU B 1 57 ? 5.281 -26.109 -15.953 1 98.88 57 GLU B C 1
ATOM 2813 O O . GLU B 1 57 ? 5.711 -24.984 -15.719 1 98.88 57 GLU B O 1
ATOM 2818 N N . LEU B 1 58 ? 4.613 -26.797 -15.109 1 98.88 58 LEU B N 1
ATOM 2819 C CA . LEU B 1 58 ? 4.461 -26.484 -13.688 1 98.88 58 LEU B CA 1
ATOM 2820 C C . LEU B 1 58 ? 5.145 -27.547 -12.82 1 98.88 58 LEU B C 1
ATOM 2822 O O . LEU B 1 58 ? 4.793 -28.719 -12.883 1 98.88 58 LEU B O 1
ATOM 2826 N N . GLY B 1 59 ? 6.121 -27.078 -12.094 1 98.88 59 GLY B N 1
ATOM 2827 C CA . GLY B 1 59 ? 6.82 -27.984 -11.203 1 98.88 59 GLY B CA 1
ATOM 2828 C C . GLY B 1 59 ? 6.238 -28.016 -9.797 1 98.88 59 GLY B C 1
ATOM 2829 O O . GLY B 1 59 ? 5.941 -26.969 -9.227 1 98.88 59 GLY B O 1
ATOM 2830 N N . VAL B 1 60 ? 6.094 -29.203 -9.242 1 98.81 60 VAL B N 1
ATOM 2831 C CA . VAL B 1 60 ? 5.582 -29.391 -7.891 1 98.81 60 VAL B CA 1
ATOM 2832 C C . VAL B 1 60 ? 6.516 -30.328 -7.117 1 98.81 60 VAL B C 1
ATOM 2834 O O . VAL B 1 60 ? 6.957 -31.344 -7.637 1 98.81 60 VAL B O 1
ATOM 2837 N N . ALA B 1 61 ? 6.785 -29.953 -5.91 1 98.62 61 ALA B N 1
ATOM 2838 C CA . ALA B 1 61 ? 7.664 -30.766 -5.082 1 98.62 61 ALA B CA 1
ATOM 2839 C C . ALA B 1 61 ? 6.863 -31.656 -4.141 1 98.62 61 ALA B C 1
ATOM 2841 O O . ALA B 1 61 ? 5.84 -31.234 -3.596 1 98.62 61 ALA B O 1
ATOM 2842 N N . VAL B 1 62 ? 7.379 -32.875 -3.961 1 98.12 62 VAL B N 1
ATOM 2843 C CA . VAL B 1 62 ? 6.766 -33.844 -3.045 1 98.12 62 VAL B CA 1
ATOM 2844 C C . VAL B 1 62 ? 7.816 -34.375 -2.064 1 98.12 62 VAL B C 1
ATOM 2846 O O . VAL B 1 62 ? 9.016 -34.188 -2.277 1 98.12 62 VAL B O 1
ATOM 2849 N N . ASP B 1 63 ? 7.363 -35.031 -1.011 1 96.75 63 ASP B N 1
ATOM 2850 C CA . ASP B 1 63 ? 8.258 -35.438 0.063 1 96.75 63 ASP B CA 1
ATOM 2851 C C . ASP B 1 63 ? 8.906 -36.781 -0.262 1 96.75 63 ASP B C 1
ATOM 2853 O O . ASP B 1 63 ? 10.078 -37 0.05 1 96.75 63 ASP B O 1
ATOM 2857 N N . HIS B 1 64 ? 8.102 -37.719 -0.839 1 96.38 64 HIS B N 1
ATOM 2858 C CA . HIS B 1 64 ? 8.555 -39.094 -0.946 1 96.38 64 HIS B CA 1
ATOM 2859 C C . HIS B 1 64 ? 8.102 -39.719 -2.258 1 96.38 64 HIS B C 1
ATOM 2861 O O . HIS B 1 64 ? 7.102 -39.312 -2.838 1 96.38 64 HIS B O 1
ATOM 2867 N N . VAL B 1 65 ? 8.844 -40.781 -2.674 1 97.06 65 VAL B N 1
ATOM 2868 C CA . VAL B 1 65 ? 8.5 -41.5 -3.893 1 97.06 65 VAL B CA 1
ATOM 2869 C C . VAL B 1 65 ? 7.117 -42.125 -3.738 1 97.06 65 VAL B C 1
ATOM 2871 O O . VAL B 1 65 ? 6.391 -42.312 -4.719 1 97.06 65 VAL B O 1
ATOM 2874 N N . ASP B 1 66 ? 6.75 -42.438 -2.467 1 97.06 66 ASP B N 1
ATOM 2875 C CA . ASP B 1 66 ? 5.418 -42.969 -2.223 1 97.06 66 ASP B CA 1
ATOM 2876 C C . ASP B 1 66 ? 4.332 -41.969 -2.619 1 97.06 66 ASP B C 1
ATOM 2878 O O . ASP B 1 66 ? 3.238 -42.375 -3.025 1 97.06 66 ASP B O 1
ATOM 2882 N N . ASP B 1 67 ? 4.598 -40.719 -2.479 1 97.5 67 ASP B N 1
ATOM 2883 C CA . ASP B 1 67 ? 3.664 -39.688 -2.908 1 97.5 67 ASP B CA 1
ATOM 2884 C C . ASP B 1 67 ? 3.477 -39.719 -4.422 1 97.5 67 ASP B C 1
ATOM 2886 O O . ASP B 1 67 ? 2.363 -39.531 -4.918 1 97.5 67 ASP B O 1
ATOM 2890 N N . LEU B 1 68 ? 4.551 -39.906 -5.168 1 98.19 68 LEU B N 1
ATOM 2891 C CA . LEU B 1 68 ? 4.488 -40 -6.621 1 98.19 68 LEU B CA 1
ATOM 2892 C C . LEU B 1 68 ? 3.65 -41.188 -7.055 1 98.19 68 LEU B C 1
ATOM 2894 O O . LEU B 1 68 ? 2.865 -41.094 -8 1 98.19 68 LEU B O 1
ATOM 2898 N N . ALA B 1 69 ? 3.859 -42.281 -6.336 1 97.5 69 ALA B N 1
ATOM 2899 C CA . ALA B 1 69 ? 3.084 -43.5 -6.648 1 97.5 69 ALA B CA 1
ATOM 2900 C C . ALA B 1 69 ? 1.593 -43.25 -6.438 1 97.5 69 ALA B C 1
ATOM 2902 O O . ALA B 1 69 ? 0.765 -43.688 -7.227 1 97.5 69 ALA B O 1
ATOM 2903 N N . ARG B 1 70 ? 1.312 -42.625 -5.375 1 97.44 70 ARG B N 1
ATOM 2904 C CA . ARG B 1 70 ? -0.081 -42.312 -5.09 1 97.44 70 ARG B CA 1
ATOM 2905 C C . ARG B 1 70 ? -0.665 -41.406 -6.188 1 97.44 70 ARG B C 1
ATOM 2907 O O . ARG B 1 70 ? -1.795 -41.625 -6.629 1 97.44 70 ARG B O 1
ATOM 2914 N N . VAL B 1 71 ? 0.057 -40.375 -6.613 1 98.25 71 VAL B N 1
ATOM 2915 C CA . VAL B 1 71 ? -0.393 -39.5 -7.668 1 98.25 71 VAL B CA 1
ATOM 2916 C C . VAL B 1 71 ? -0.584 -40.25 -8.969 1 98.25 71 VAL B C 1
ATOM 2918 O O . VAL B 1 71 ? -1.571 -40.062 -9.68 1 98.25 71 VAL B O 1
ATOM 2921 N N . ALA B 1 72 ? 0.352 -41.125 -9.258 1 98.19 72 ALA B N 1
ATOM 2922 C CA . ALA B 1 72 ? 0.243 -41.938 -10.461 1 98.19 72 ALA B CA 1
ATOM 2923 C C . ALA B 1 72 ? -1.046 -42.75 -10.445 1 98.19 72 ALA B C 1
ATOM 2925 O O . ALA B 1 72 ? -1.735 -42.875 -11.461 1 98.19 72 ALA B O 1
ATOM 2926 N N . ALA B 1 73 ? -1.299 -43.375 -9.328 1 98.12 73 ALA B N 1
ATOM 2927 C CA . ALA B 1 73 ? -2.514 -44.188 -9.188 1 98.12 73 ALA B CA 1
ATOM 2928 C C . ALA B 1 73 ? -3.76 -43.312 -9.375 1 98.12 73 ALA B C 1
ATOM 2930 O O . ALA B 1 73 ? -4.723 -43.75 -10.023 1 98.12 73 ALA B O 1
ATOM 2931 N N . ASN B 1 74 ? -3.801 -42.156 -8.773 1 98.38 74 ASN B N 1
ATOM 2932 C CA . ASN B 1 74 ? -4.918 -41.25 -8.93 1 98.38 74 ASN B CA 1
ATOM 2933 C C . ASN B 1 74 ? -5.145 -40.875 -10.398 1 98.38 74 ASN B C 1
ATOM 2935 O O . ASN B 1 74 ? -6.281 -40.875 -10.875 1 98.38 74 ASN B O 1
ATOM 2939 N N . LEU B 1 75 ? -4.02 -40.469 -11.078 1 98.56 75 LEU B N 1
ATOM 2940 C CA . LEU B 1 75 ? -4.105 -40.094 -12.484 1 98.56 75 LEU B CA 1
ATOM 2941 C C . LEU B 1 75 ? -4.586 -41.25 -13.352 1 98.56 75 LEU B C 1
ATOM 2943 O O . LEU B 1 75 ? -5.359 -41.062 -14.289 1 98.56 75 LEU B O 1
ATOM 2947 N N . GLN B 1 76 ? -4.129 -42.406 -13.031 1 98.25 76 GLN B N 1
ATOM 2948 C CA . GLN B 1 76 ? -4.586 -43.594 -13.75 1 98.25 76 GLN B CA 1
ATOM 2949 C C . GLN B 1 76 ? -6.098 -43.75 -13.617 1 98.25 76 GLN B C 1
ATOM 2951 O O . GLN B 1 76 ? -6.777 -44.062 -14.602 1 98.25 76 GLN B O 1
ATOM 2956 N N . ARG B 1 77 ? -6.598 -43.625 -12.461 1 98.19 77 ARG B N 1
ATOM 2957 C CA . ARG B 1 77 ? -8.031 -43.75 -12.211 1 98.19 77 ARG B CA 1
ATOM 2958 C C . ARG B 1 77 ? -8.812 -42.719 -13.023 1 98.19 77 ARG B C 1
ATOM 2960 O O . ARG B 1 77 ? -9.953 -42.969 -13.422 1 98.19 77 ARG B O 1
ATOM 2967 N N . LEU B 1 78 ? -8.203 -41.594 -13.289 1 98.06 78 LEU B N 1
ATOM 2968 C CA . LEU B 1 78 ? -8.852 -40.531 -14.047 1 98.06 78 LEU B CA 1
ATOM 2969 C C . LEU B 1 78 ? -8.656 -40.719 -15.547 1 98.06 78 LEU B C 1
ATOM 2971 O O . LEU B 1 78 ? -9.164 -39.938 -16.359 1 98.06 78 LEU B O 1
ATOM 2975 N N . GLY B 1 79 ? -7.848 -41.719 -15.875 1 98.06 79 GLY B N 1
ATOM 2976 C CA . GLY B 1 79 ? -7.555 -41.969 -17.281 1 98.06 79 GLY B CA 1
ATOM 2977 C C . GLY B 1 79 ? -6.523 -41 -17.859 1 98.06 79 GLY B C 1
ATOM 2978 O O . GLY B 1 79 ? -6.488 -40.781 -19.062 1 98.06 79 GLY B O 1
ATOM 2979 N N . ILE B 1 80 ? -5.75 -40.406 -17.031 1 97.94 80 ILE B N 1
ATOM 2980 C CA . ILE B 1 80 ? -4.727 -39.469 -17.469 1 97.94 80 ILE B CA 1
ATOM 2981 C C . ILE B 1 80 ? -3.359 -40.125 -17.438 1 97.94 80 ILE B C 1
ATOM 2983 O O . ILE B 1 80 ? -2.887 -40.562 -16.391 1 97.94 80 ILE B O 1
ATOM 2987 N N . PRO B 1 81 ? -2.734 -40.219 -18.625 1 97.69 81 PRO B N 1
ATOM 2988 C CA . PRO B 1 81 ? -1.41 -40.875 -18.656 1 97.69 81 PRO B CA 1
ATOM 2989 C C . PRO B 1 81 ? -0.375 -40.094 -17.828 1 97.69 81 PRO B C 1
ATOM 2991 O O . PRO B 1 81 ? -0.383 -38.844 -17.828 1 97.69 81 PRO B O 1
ATOM 2994 N N . ALA B 1 82 ? 0.436 -40.844 -17.109 1 98.12 82 ALA B N 1
ATOM 2995 C CA . ALA B 1 82 ? 1.536 -40.281 -16.312 1 98.12 82 ALA B CA 1
ATOM 2996 C C . ALA B 1 82 ? 2.795 -41.125 -16.469 1 98.12 82 ALA B C 1
ATOM 2998 O O . ALA B 1 82 ? 2.713 -42.375 -16.562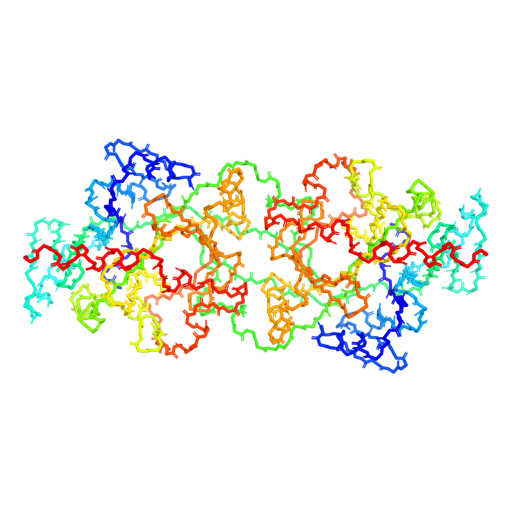 1 98.12 82 ALA B O 1
ATOM 2999 N N . ASP B 1 83 ? 3.895 -40.5 -16.578 1 98.38 83 ASP B N 1
ATOM 3000 C CA . ASP B 1 83 ? 5.188 -41.188 -16.656 1 98.38 83 ASP B CA 1
ATOM 3001 C C . ASP B 1 83 ? 5.945 -41.062 -15.336 1 98.38 83 ASP B C 1
ATOM 3003 O O . ASP B 1 83 ? 6.371 -39.969 -14.961 1 98.38 83 ASP B O 1
ATOM 3007 N N . LEU B 1 84 ? 6.098 -42.125 -14.633 1 97.81 84 LEU B N 1
ATOM 3008 C CA . LEU B 1 84 ? 6.852 -42.188 -13.383 1 97.81 84 LEU B CA 1
ATOM 3009 C C . LEU B 1 84 ? 8.25 -42.719 -13.617 1 97.81 84 LEU B C 1
ATOM 3011 O O . LEU B 1 84 ? 8.406 -43.844 -14.117 1 97.81 84 LEU B O 1
ATOM 3015 N N . ASP B 1 85 ? 9.211 -41.938 -13.406 1 97.06 85 ASP B N 1
ATOM 3016 C CA . ASP B 1 85 ? 10.609 -42.312 -13.562 1 97.06 85 ASP B CA 1
ATOM 3017 C C . ASP B 1 85 ? 11.422 -41.938 -12.328 1 97.06 85 ASP B C 1
ATOM 3019 O O . ASP B 1 85 ? 11.961 -40.812 -12.242 1 97.06 85 ASP B O 1
ATOM 3023 N N . GLY B 1 86 ? 11.602 -42.969 -11.461 1 96.31 86 GLY B N 1
ATOM 3024 C CA . GLY B 1 86 ? 12.359 -42.719 -10.242 1 96.31 86 GLY B CA 1
ATOM 3025 C C . GLY B 1 86 ? 11.688 -41.719 -9.32 1 96.31 86 GLY B C 1
ATOM 3026 O O . GLY B 1 86 ? 10.625 -42 -8.766 1 96.31 86 GLY B O 1
ATOM 3027 N N . ASP B 1 87 ? 12.352 -40.594 -9.242 1 98.06 87 ASP B N 1
ATOM 3028 C CA . ASP B 1 87 ? 11.883 -39.594 -8.297 1 98.06 87 ASP B CA 1
ATOM 3029 C C . ASP B 1 87 ? 11.117 -38.469 -9.008 1 98.06 87 ASP B C 1
ATOM 3031 O O . ASP B 1 87 ? 11.008 -37.375 -8.5 1 98.06 87 ASP B O 1
ATOM 3035 N N . THR B 1 88 ? 10.633 -38.781 -10.188 1 98.62 88 THR B N 1
ATOM 3036 C CA . THR B 1 88 ? 9.914 -37.781 -10.977 1 98.62 88 THR B CA 1
ATOM 3037 C C . THR B 1 88 ? 8.68 -38.406 -11.625 1 98.62 88 THR B C 1
ATOM 3039 O O . THR B 1 88 ? 8.727 -39.531 -12.117 1 98.62 88 THR B O 1
ATOM 3042 N N . LEU B 1 89 ? 7.602 -37.688 -11.586 1 98.69 89 LEU B N 1
ATOM 3043 C CA . LEU B 1 89 ? 6.379 -38.031 -12.305 1 98.69 89 LEU B CA 1
ATOM 3044 C C . LEU B 1 89 ? 5.945 -36.875 -13.211 1 98.69 89 LEU B C 1
ATOM 3046 O O . LEU B 1 89 ? 5.938 -35.719 -12.789 1 98.69 89 LEU B O 1
ATOM 3050 N N . VAL B 1 90 ? 5.688 -37.156 -14.461 1 98.81 90 VAL B N 1
ATOM 3051 C CA . VAL B 1 90 ? 5.242 -36.125 -15.398 1 98.81 90 VAL B CA 1
ATOM 3052 C C . VAL B 1 90 ? 3.889 -36.531 -15.984 1 98.81 90 VAL B C 1
ATOM 3054 O O . VAL B 1 90 ? 3.682 -37.688 -16.375 1 98.81 90 VAL B O 1
ATOM 3057 N N . ALA B 1 91 ? 3.006 -35.656 -15.977 1 98.75 91 ALA B N 1
ATOM 3058 C CA . ALA B 1 91 ? 1.71 -35.781 -16.641 1 98.75 91 ALA B CA 1
ATOM 3059 C C . ALA B 1 91 ? 1.32 -34.5 -17.359 1 98.75 91 ALA B C 1
ATOM 3061 O O . ALA B 1 91 ? 1.804 -33.406 -17.016 1 98.75 91 ALA B O 1
ATOM 3062 N N . THR B 1 92 ? 0.551 -34.594 -18.344 1 98.69 92 THR B N 1
ATOM 3063 C CA . THR B 1 92 ? 0.079 -33.438 -19.094 1 98.69 92 THR B CA 1
ATOM 3064 C C . THR B 1 92 ? -1.325 -33.031 -18.656 1 98.69 92 THR B C 1
ATOM 3066 O O . THR B 1 92 ? -2.223 -33.875 -18.594 1 98.69 92 THR B O 1
ATOM 3069 N N . GLU B 1 93 ? -1.503 -31.797 -18.234 1 98.25 93 GLU B N 1
ATOM 3070 C CA . GLU B 1 93 ? -2.842 -31.281 -17.969 1 98.25 93 GLU B CA 1
ATOM 3071 C C . GLU B 1 93 ? -3.715 -31.359 -19.219 1 98.25 93 GLU B C 1
ATOM 3073 O O . GLU B 1 93 ? -3.314 -30.891 -20.297 1 98.25 93 GLU B O 1
ATOM 3078 N N . PRO B 1 94 ? -4.871 -31.875 -19.156 1 97.19 94 PRO B N 1
ATOM 3079 C CA . PRO B 1 94 ? -5.57 -32.344 -20.359 1 97.19 94 PRO B CA 1
ATOM 3080 C C . PRO B 1 94 ? -6.199 -31.172 -21.141 1 97.19 94 PRO B C 1
ATOM 3082 O O . PRO B 1 94 ? -6.586 -31.359 -22.297 1 97.19 94 PRO B O 1
ATOM 3085 N N . ILE B 1 95 ? -6.41 -30.031 -20.594 1 97.12 95 ILE B N 1
ATOM 3086 C CA . ILE B 1 95 ? -7.105 -28.938 -21.266 1 97.12 95 ILE B CA 1
ATOM 3087 C C . ILE B 1 95 ? -6.09 -27.906 -21.75 1 97.12 95 ILE B C 1
ATOM 3089 O O . ILE B 1 95 ? -6.02 -27.625 -22.953 1 97.12 95 ILE B O 1
ATOM 3093 N N . GLY B 1 96 ? -5.25 -27.438 -20.875 1 94.94 96 GLY B N 1
ATOM 3094 C CA . GLY B 1 96 ? -4.262 -26.422 -21.203 1 94.94 96 GLY B CA 1
ATOM 3095 C C . GLY B 1 96 ? -3.033 -26.984 -21.891 1 94.94 96 GLY B C 1
ATOM 3096 O O . GLY B 1 96 ? -2.277 -26.25 -22.531 1 94.94 96 GLY B O 1
ATOM 3097 N N . GLY B 1 97 ? -2.742 -28.234 -21.672 1 96.94 97 GLY B N 1
ATOM 3098 C CA . GLY B 1 97 ? -1.692 -28.922 -22.406 1 96.94 97 GLY B CA 1
ATOM 3099 C C . GLY B 1 97 ? -0.317 -28.734 -21.797 1 96.94 97 GLY B C 1
ATOM 3100 O O . GLY B 1 97 ? 0.688 -29.156 -22.375 1 96.94 97 GLY B O 1
ATOM 3101 N N . PHE B 1 98 ? -0.21 -28.078 -20.656 1 98.12 98 PHE B N 1
ATOM 3102 C CA . PHE B 1 98 ? 1.097 -27.922 -20.031 1 98.12 98 PHE B CA 1
ATOM 3103 C C . PHE B 1 98 ? 1.448 -29.172 -19.219 1 98.12 98 PHE B C 1
ATOM 3105 O O . PHE B 1 98 ? 0.562 -29.922 -18.812 1 98.12 98 PHE B O 1
ATOM 3112 N N . ARG B 1 99 ? 2.746 -29.359 -19 1 98.69 99 ARG B N 1
ATOM 3113 C CA . ARG B 1 99 ? 3.227 -30.484 -18.203 1 98.69 99 ARG B CA 1
ATOM 3114 C C . ARG B 1 99 ? 3.223 -30.141 -16.719 1 98.69 99 ARG B C 1
ATOM 3116 O O . ARG B 1 99 ? 3.592 -29.031 -16.328 1 98.69 99 ARG B O 1
ATOM 3123 N N . ALA B 1 100 ? 2.736 -31.047 -15.922 1 98.81 100 ALA B N 1
ATOM 3124 C CA . ALA B 1 100 ? 2.977 -31.031 -14.477 1 98.81 100 ALA B CA 1
ATOM 3125 C C . ALA B 1 100 ? 4.105 -31.984 -14.109 1 98.81 100 ALA B C 1
ATOM 3127 O O . ALA B 1 100 ? 4.02 -33.188 -14.367 1 98.81 100 ALA B O 1
ATOM 3128 N N . ARG B 1 101 ? 5.148 -31.469 -13.617 1 98.88 101 ARG B N 1
ATOM 3129 C CA . ARG B 1 101 ? 6.289 -32.281 -13.203 1 98.88 101 ARG B CA 1
ATOM 3130 C C . ARG B 1 101 ? 6.406 -32.312 -11.68 1 98.88 101 ARG B C 1
ATOM 3132 O O . ARG B 1 101 ? 6.73 -31.312 -11.047 1 98.88 101 ARG B O 1
ATOM 3139 N N . LEU B 1 102 ? 6.105 -33.469 -11.086 1 98.81 102 LEU B N 1
ATOM 3140 C CA . LEU B 1 102 ? 6.258 -33.688 -9.648 1 98.81 102 LEU B CA 1
ATOM 3141 C C . LEU B 1 102 ? 7.598 -34.344 -9.344 1 98.81 102 LEU B C 1
ATOM 3143 O O . LEU B 1 102 ? 7.957 -35.344 -9.961 1 98.81 102 LEU B O 1
ATOM 3147 N N . THR B 1 103 ? 8.352 -33.781 -8.508 1 98.75 103 THR B N 1
ATOM 3148 C CA . THR B 1 103 ? 9.68 -34.281 -8.188 1 98.75 103 THR B CA 1
ATOM 3149 C C . THR B 1 103 ? 9.883 -34.344 -6.676 1 98.75 103 THR B C 1
ATOM 3151 O O . THR B 1 103 ? 9.445 -33.438 -5.953 1 98.75 103 THR B O 1
ATOM 3154 N N . VAL B 1 104 ? 10.547 -35.406 -6.18 1 98.44 104 VAL B N 1
ATOM 3155 C CA . VAL B 1 104 ? 10.977 -35.469 -4.785 1 98.44 104 VAL B CA 1
ATOM 3156 C C . VAL B 1 104 ? 12.078 -34.438 -4.551 1 98.44 104 VAL B C 1
ATOM 3158 O O . VAL B 1 104 ? 13.172 -34.531 -5.113 1 98.44 104 VAL B O 1
ATOM 3161 N N . LEU B 1 105 ? 11.727 -33.406 -3.789 1 97.88 105 LEU B N 1
ATOM 3162 C CA . LEU B 1 105 ? 12.656 -32.344 -3.438 1 97.88 105 LEU B CA 1
ATOM 3163 C C . LEU B 1 105 ? 12.57 -32.031 -1.949 1 97.88 105 LEU B C 1
ATOM 3165 O O . LEU B 1 10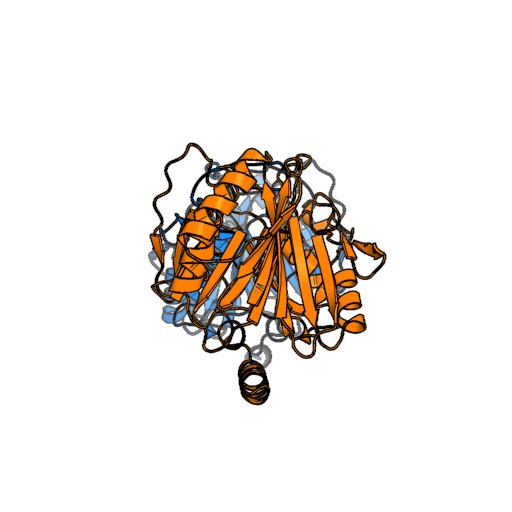5 ? 11.531 -32.219 -1.321 1 97.88 105 LEU B O 1
ATOM 3169 N N . PRO B 1 106 ? 13.719 -31.578 -1.38 1 95.94 106 PRO B N 1
ATOM 3170 C CA . PRO B 1 106 ? 13.609 -31.109 0.003 1 95.94 106 PRO B CA 1
ATOM 3171 C C . PRO B 1 106 ? 12.625 -29.953 0.159 1 95.94 106 PRO B C 1
ATOM 3173 O O . PRO B 1 106 ? 12.453 -29.141 -0.765 1 95.94 106 PRO B O 1
ATOM 3176 N N . ARG B 1 107 ? 11.984 -29.906 1.278 1 95.88 107 ARG B N 1
ATOM 3177 C CA . ARG B 1 107 ? 11.141 -28.766 1.584 1 95.88 107 ARG B CA 1
ATOM 3178 C C . ARG B 1 107 ? 11.953 -27.469 1.614 1 95.88 107 ARG B C 1
ATOM 3180 O O . ARG B 1 107 ? 13.117 -27.469 2.012 1 95.88 107 ARG B O 1
ATOM 3187 N N . LEU B 1 108 ? 11.289 -26.406 1.166 1 95.56 108 LEU B N 1
ATOM 3188 C CA . LEU B 1 108 ? 11.961 -25.109 1.111 1 95.56 108 LEU B CA 1
ATOM 3189 C C . LEU B 1 108 ? 12.203 -24.562 2.514 1 95.56 108 LEU B C 1
ATOM 3191 O O . LEU B 1 108 ? 11.281 -24.516 3.334 1 95.56 108 LEU B O 1
ATOM 3195 N N . HIS B 1 109 ? 13.422 -24.234 2.787 1 94.31 109 HIS B N 1
ATOM 3196 C CA . HIS B 1 109 ? 13.781 -23.531 4.02 1 94.31 109 HIS B CA 1
ATOM 3197 C C . HIS B 1 109 ? 14.141 -22.078 3.742 1 94.31 109 HIS B C 1
ATOM 3199 O O . HIS B 1 109 ? 15.109 -21.797 3.029 1 94.31 109 HIS B O 1
ATOM 3205 N N . GLN B 1 110 ? 13.352 -21.188 4.266 1 96.94 110 GLN B N 1
ATOM 3206 C CA . GLN B 1 110 ? 13.664 -19.766 4.168 1 96.94 110 GLN B CA 1
ATOM 3207 C C . GLN B 1 110 ? 14.188 -19.219 5.496 1 96.94 110 GLN B C 1
ATOM 3209 O O . GLN B 1 110 ? 13.562 -19.422 6.539 1 96.94 110 GLN B O 1
ATOM 3214 N N . GLU B 1 111 ? 15.328 -18.562 5.414 1 96.62 111 GLU B N 1
ATOM 3215 C CA . GLU B 1 111 ? 15.781 -17.859 6.609 1 96.62 111 GLU B CA 1
ATOM 3216 C C . GLU B 1 111 ? 14.773 -16.797 7.047 1 96.62 111 GLU B C 1
ATOM 3218 O O . GLU B 1 111 ? 14.258 -16.047 6.219 1 96.62 111 GLU B O 1
ATOM 3223 N N . ARG B 1 112 ? 14.555 -16.828 8.375 1 96.31 112 ARG B N 1
ATOM 3224 C CA . ARG B 1 112 ? 13.586 -15.883 8.922 1 96.31 112 ARG B CA 1
ATOM 3225 C C . ARG B 1 112 ? 13.992 -14.438 8.633 1 96.31 112 ARG B C 1
ATOM 3227 O O . ARG B 1 112 ? 15.086 -14.016 9 1 96.31 112 ARG B O 1
ATOM 3234 N N . THR B 1 113 ? 13.141 -13.695 7.973 1 95.06 113 THR B N 1
ATOM 3235 C CA . THR B 1 113 ? 13.273 -12.25 7.828 1 95.06 113 THR B CA 1
ATOM 3236 C C . THR B 1 113 ? 12.5 -11.523 8.922 1 95.06 113 THR B C 1
ATOM 3238 O O . THR B 1 113 ? 11.297 -11.734 9.078 1 95.06 113 THR B O 1
ATOM 3241 N N . PRO B 1 114 ? 13.172 -10.703 9.734 1 94.88 114 PRO B N 1
ATOM 3242 C CA . PRO B 1 114 ? 12.445 -9.984 10.781 1 94.88 114 PRO B CA 1
ATOM 3243 C C . PRO B 1 114 ? 11.328 -9.094 10.219 1 94.88 114 PRO B C 1
ATOM 3245 O O . PRO B 1 114 ? 11.477 -8.531 9.133 1 94.88 114 PRO B O 1
ATOM 3248 N N . ALA B 1 115 ? 10.227 -9.016 10.969 1 95.31 115 ALA B N 1
ATOM 3249 C CA . ALA B 1 115 ? 9.148 -8.117 10.57 1 95.31 115 ALA B CA 1
ATOM 3250 C C . ALA B 1 115 ? 9.617 -6.664 10.555 1 95.31 115 ALA B C 1
ATOM 3252 O O . ALA B 1 115 ? 10.367 -6.238 11.438 1 95.31 115 ALA B O 1
ATOM 3253 N N . THR B 1 116 ? 9.227 -5.898 9.562 1 94.62 116 THR B N 1
ATOM 3254 C CA . THR B 1 116 ? 9.516 -4.469 9.531 1 94.62 116 THR B CA 1
ATOM 3255 C C . THR B 1 116 ? 8.734 -3.738 10.617 1 94.62 116 THR B C 1
ATOM 3257 O O . THR B 1 116 ? 7.516 -3.9 10.734 1 94.62 116 THR B O 1
ATOM 3260 N N . PRO B 1 117 ? 9.375 -2.953 11.438 1 96 117 PRO B N 1
ATOM 3261 C CA . PRO B 1 117 ? 8.633 -2.176 12.43 1 96 117 PRO B CA 1
ATOM 3262 C C . PRO B 1 117 ? 7.906 -0.978 11.82 1 96 117 PRO B C 1
ATOM 3264 O O . PRO B 1 117 ? 8.492 -0.236 11.023 1 96 117 PRO B O 1
ATOM 3267 N N . TYR B 1 118 ? 6.664 -0.813 12.094 1 96.62 118 TYR B N 1
ATOM 3268 C CA . TYR B 1 118 ? 5.852 0.338 11.727 1 96.62 118 TYR B CA 1
ATOM 3269 C C . TYR B 1 118 ? 5.297 1.038 12.961 1 96.62 118 TYR B C 1
ATOM 3271 O O . TYR B 1 118 ? 4.859 0.383 13.906 1 96.62 118 TYR B O 1
ATOM 3279 N N . ASN B 1 119 ? 5.359 2.365 12.961 1 97.94 119 ASN B N 1
ATOM 3280 C CA . ASN B 1 119 ? 4.715 3.125 14.023 1 97.94 119 ASN B CA 1
ATOM 3281 C C . ASN B 1 119 ? 3.203 3.199 13.828 1 97.94 119 ASN B C 1
ATOM 3283 O O . ASN B 1 119 ? 2.721 3.184 12.695 1 97.94 119 ASN B O 1
ATOM 3287 N N . GLY B 1 120 ? 2.445 3.104 14.922 1 97 120 GLY B N 1
ATOM 3288 C CA . GLY B 1 120 ? 0.994 3.197 14.914 1 97 120 GLY B CA 1
ATOM 3289 C C . GLY B 1 120 ? 0.433 3.939 16.109 1 97 120 GLY B C 1
ATOM 3290 O O . GLY B 1 120 ? 1.189 4.461 16.938 1 97 120 GLY B O 1
ATOM 3291 N N . PRO B 1 121 ? -0.91 4.137 16.172 1 97.31 121 PRO B N 1
ATOM 3292 C CA . PRO B 1 121 ? -1.525 4.867 17.281 1 97.31 121 PRO B CA 1
ATOM 3293 C C . PRO B 1 121 ? -1.13 4.305 18.656 1 97.31 121 PRO B C 1
ATOM 3295 O O . PRO B 1 121 ? -1.385 3.135 18.938 1 97.31 121 PRO B O 1
ATOM 3298 N N . GLY B 1 122 ? -0.459 5.176 19.453 1 96.06 122 GLY B N 1
ATOM 3299 C CA . GLY B 1 122 ? -0.053 4.801 20.797 1 96.06 122 GLY B CA 1
ATOM 3300 C C . GLY B 1 122 ? 1.138 3.861 20.812 1 96.06 122 GLY B C 1
ATOM 3301 O O . GLY B 1 122 ? 1.429 3.246 21.844 1 96.06 122 GLY B O 1
ATOM 3302 N N . ARG B 1 123 ? 1.749 3.74 19.703 1 95.06 123 ARG B N 1
ATOM 3303 C CA . ARG B 1 123 ? 2.809 2.742 19.578 1 95.06 123 ARG B CA 1
ATOM 3304 C C . ARG B 1 123 ? 3.949 3.262 18.703 1 95.06 123 ARG B C 1
ATOM 3306 O O . ARG B 1 123 ? 3.781 3.449 17.5 1 95.06 123 ARG B O 1
ATOM 3313 N N . ILE B 1 124 ? 5.094 3.514 19.297 1 95.31 124 ILE B N 1
ATOM 3314 C CA . ILE B 1 124 ? 6.32 3.863 18.578 1 95.31 124 ILE B CA 1
ATOM 3315 C C . ILE B 1 124 ? 7.293 2.686 18.625 1 95.31 124 ILE B C 1
ATOM 3317 O O . ILE B 1 124 ? 7.918 2.418 19.641 1 95.31 124 ILE B O 1
ATOM 3321 N N . GLU B 1 125 ? 7.422 1.995 17.531 1 96.19 125 GLU B N 1
ATOM 3322 C CA . GLU B 1 125 ? 8.25 0.793 17.469 1 96.19 125 GLU B CA 1
ATOM 3323 C C . GLU B 1 125 ? 9.609 1.094 16.844 1 96.19 125 GLU B C 1
ATOM 3325 O O . GLU B 1 125 ? 10.523 0.269 16.906 1 96.19 125 GLU B O 1
ATOM 3330 N N . ARG B 1 126 ? 9.672 2.264 16.312 1 95.69 126 ARG B N 1
ATOM 3331 C CA . ARG B 1 126 ? 10.938 2.711 15.734 1 95.69 126 ARG B CA 1
ATOM 3332 C C . ARG B 1 126 ? 11.078 4.227 15.836 1 95.69 126 ARG B C 1
ATOM 3334 O O . ARG B 1 126 ? 10.078 4.945 15.891 1 95.69 126 ARG B O 1
ATOM 3341 N N . THR B 1 127 ? 12.305 4.656 15.867 1 96.25 127 THR B N 1
ATOM 3342 C CA . THR B 1 127 ? 12.633 6.07 15.75 1 96.25 127 THR B CA 1
ATOM 3343 C C . THR B 1 127 ? 13.523 6.328 14.539 1 96.25 127 THR B C 1
ATOM 3345 O O . THR B 1 127 ? 14.141 5.398 14.008 1 96.25 127 THR B O 1
ATOM 3348 N N . GLY B 1 128 ? 13.523 7.543 14.086 1 95.06 128 GLY B N 1
ATOM 3349 C CA . GLY B 1 128 ? 14.32 7.867 12.914 1 95.06 128 GLY B CA 1
ATOM 3350 C C . GLY B 1 128 ? 13.656 7.465 11.609 1 95.06 128 GLY B C 1
ATOM 3351 O O . GLY B 1 128 ? 12.438 7.289 11.555 1 95.06 128 GLY B O 1
ATOM 3352 N N . ARG B 1 129 ? 14.445 7.445 10.594 1 94.81 129 ARG B N 1
ATOM 3353 C CA . ARG B 1 129 ? 13.914 7.129 9.273 1 94.81 129 ARG B CA 1
ATOM 3354 C C . ARG B 1 129 ? 13.508 5.664 9.18 1 94.81 129 ARG B C 1
ATOM 3356 O O . ARG B 1 129 ? 14.211 4.785 9.68 1 94.81 129 ARG B O 1
ATOM 3363 N N . ALA B 1 130 ? 12.422 5.383 8.578 1 96 130 ALA B N 1
ATOM 3364 C CA . ALA B 1 130 ? 11.898 4.027 8.453 1 96 130 ALA B CA 1
ATOM 3365 C C . ALA B 1 130 ? 12.852 3.141 7.656 1 96 130 ALA B C 1
ATOM 3367 O O . ALA B 1 130 ? 13.43 3.582 6.664 1 96 130 ALA B O 1
ATOM 3368 N N . PRO B 1 131 ? 12.906 1.874 8.016 1 94.31 131 PRO B N 1
ATOM 3369 C CA . PRO B 1 131 ? 13.781 0.949 7.297 1 94.31 131 PRO B CA 1
ATOM 3370 C C . PRO B 1 131 ? 13.445 0.85 5.812 1 94.31 131 PRO B C 1
ATOM 3372 O O . PRO B 1 131 ? 14.344 0.708 4.977 1 94.31 131 PRO B O 1
ATOM 3375 N N . GLY B 1 132 ? 12.219 0.872 5.504 1 91.06 132 GLY B N 1
ATOM 3376 C CA . GLY B 1 132 ? 11.805 0.756 4.117 1 91.06 132 GLY B CA 1
ATOM 3377 C C . GLY B 1 132 ? 12.391 1.832 3.225 1 91.06 132 GLY B C 1
ATOM 3378 O O . GLY B 1 132 ? 12.578 1.618 2.023 1 91.06 132 GLY B O 1
ATOM 3379 N N . ILE B 1 133 ? 12.672 2.943 3.818 1 92.38 133 ILE B N 1
ATOM 3380 C CA . ILE B 1 133 ? 13.219 4.074 3.072 1 92.38 133 ILE B CA 1
ATOM 3381 C C . ILE B 1 133 ? 14.734 3.938 2.961 1 92.38 133 ILE B C 1
ATOM 3383 O O . ILE B 1 133 ? 15.336 4.441 2.014 1 92.38 133 ILE B O 1
ATOM 3387 N N . LEU B 1 134 ? 15.289 3.291 3.865 1 94.19 134 LEU B N 1
ATOM 3388 C CA . LEU B 1 134 ? 16.734 3.213 3.949 1 94.19 134 LEU B CA 1
ATOM 3389 C C . LEU B 1 134 ? 17.281 2.076 3.084 1 94.19 134 LEU B C 1
ATOM 3391 O O . LEU B 1 134 ? 18.469 2.029 2.783 1 94.19 134 LEU B O 1
ATOM 3395 N N . ARG B 1 135 ? 16.406 1.156 2.658 1 94.38 135 ARG B N 1
ATOM 3396 C CA . ARG B 1 135 ? 16.812 0.07 1.771 1 94.38 135 ARG B CA 1
ATOM 3397 C C . ARG B 1 135 ? 17.078 0.585 0.359 1 94.38 135 ARG B C 1
ATOM 3399 O O . ARG B 1 135 ? 16.188 1.188 -0.26 1 94.38 135 ARG B O 1
ATOM 3406 N N . THR B 1 136 ? 18.25 0.378 -0.103 1 92.81 136 THR B N 1
ATOM 3407 C CA . THR B 1 136 ? 18.578 0.914 -1.417 1 92.81 136 THR B CA 1
ATOM 3408 C C . THR B 1 136 ? 18.938 -0.211 -2.389 1 92.81 136 THR B C 1
ATOM 3410 O O . THR B 1 136 ? 19.047 0.014 -3.596 1 92.81 136 THR B O 1
ATOM 3413 N N . GLU B 1 137 ? 19.156 -1.39 -1.86 1 96.06 137 GLU B N 1
ATOM 3414 C CA . GLU B 1 137 ? 19.484 -2.518 -2.723 1 96.06 137 GLU B CA 1
ATOM 3415 C C . GLU B 1 137 ? 18.297 -2.918 -3.594 1 96.06 137 GLU B C 1
ATOM 3417 O O . GLU B 1 137 ? 17.141 -2.775 -3.184 1 96.06 137 GLU B O 1
ATOM 3422 N N . PRO B 1 138 ? 18.578 -3.379 -4.781 1 96.88 138 PRO B N 1
ATOM 3423 C CA . PRO B 1 138 ? 17.469 -3.838 -5.633 1 96.88 138 PRO B CA 1
ATOM 3424 C C . PRO B 1 138 ? 16.625 -4.926 -4.973 1 96.88 138 PRO B C 1
ATOM 3426 O O . PRO B 1 138 ? 17.156 -5.766 -4.242 1 96.88 138 PRO B O 1
ATOM 3429 N N . VAL B 1 139 ? 15.383 -4.855 -5.246 1 98.25 139 VAL B N 1
ATOM 3430 C CA . VAL B 1 139 ? 14.477 -5.887 -4.742 1 98.25 139 VAL B CA 1
ATOM 3431 C C . VAL B 1 139 ? 14.727 -7.199 -5.484 1 98.25 139 VAL B C 1
ATOM 3433 O O . VAL B 1 139 ? 14.773 -7.227 -6.715 1 98.25 139 VAL B O 1
ATOM 3436 N N . ARG B 1 140 ? 14.922 -8.273 -4.789 1 98.38 140 ARG B N 1
ATOM 3437 C CA . ARG B 1 140 ? 15.125 -9.617 -5.328 1 98.38 140 ARG B CA 1
ATOM 3438 C C . ARG B 1 140 ? 14.102 -10.594 -4.762 1 98.38 140 ARG B C 1
ATOM 3440 O O . ARG B 1 140 ? 14.062 -10.828 -3.551 1 98.38 140 ARG B O 1
ATOM 3447 N N . PRO B 1 141 ? 13.297 -11.203 -5.617 1 98.81 141 PRO B N 1
ATOM 3448 C CA . PRO B 1 141 ? 12.258 -12.125 -5.129 1 98.81 141 PRO B CA 1
ATOM 3449 C C . PRO B 1 141 ? 12.836 -13.281 -4.32 1 98.81 141 PRO B C 1
ATOM 3451 O O . PRO B 1 141 ? 13.914 -13.789 -4.641 1 98.81 141 PRO B O 1
ATOM 3454 N N . ARG B 1 142 ? 12.102 -13.695 -3.32 1 98.81 142 ARG B N 1
ATOM 3455 C CA . ARG B 1 142 ? 12.516 -14.727 -2.375 1 98.81 142 ARG B CA 1
ATOM 3456 C C . ARG B 1 142 ? 12.18 -16.125 -2.895 1 98.81 142 ARG B C 1
ATOM 3458 O O . ARG B 1 142 ? 12.945 -17.062 -2.695 1 98.81 142 ARG B O 1
ATOM 3465 N N . ARG B 1 143 ? 11.039 -16.25 -3.572 1 98.75 143 ARG B N 1
ATOM 3466 C CA . ARG B 1 143 ? 10.594 -17.531 -4.109 1 98.75 143 ARG B CA 1
ATOM 3467 C C . ARG B 1 143 ? 9.391 -17.359 -5.031 1 98.75 143 ARG B C 1
ATOM 3469 O O . ARG B 1 143 ? 8.711 -16.328 -4.98 1 98.75 143 ARG B O 1
ATOM 3476 N N . LEU B 1 144 ? 9.141 -18.375 -5.848 1 98.88 144 LEU B N 1
ATOM 3477 C CA . LEU B 1 144 ? 7.898 -18.5 -6.605 1 98.88 144 LEU B CA 1
ATOM 3478 C C . LEU B 1 144 ? 6.723 -18.797 -5.68 1 98.88 144 LEU B C 1
ATOM 3480 O O . LEU B 1 144 ? 6.781 -19.719 -4.875 1 98.88 144 LEU B O 1
ATOM 3484 N N . GLY B 1 145 ? 5.684 -17.984 -5.762 1 98.69 145 GLY B N 1
ATOM 3485 C CA . GLY B 1 145 ? 4.5 -18.188 -4.941 1 98.69 145 GLY B CA 1
ATOM 3486 C C . GLY B 1 145 ? 3.422 -18.984 -5.637 1 98.69 145 GLY B C 1
ATOM 3487 O O . GLY B 1 145 ? 3.002 -20.031 -5.145 1 98.69 145 GLY B O 1
ATOM 3488 N N . HIS B 1 146 ? 2.986 -18.453 -6.754 1 98.88 146 HIS B N 1
ATOM 3489 C CA . HIS B 1 146 ? 1.913 -19.141 -7.465 1 98.88 146 HIS B CA 1
ATOM 3490 C C . HIS B 1 146 ? 1.923 -18.797 -8.945 1 98.88 146 HIS B C 1
ATOM 3492 O O . HIS B 1 146 ? 2.662 -17.906 -9.383 1 98.88 146 HIS B O 1
ATOM 3498 N N . ALA B 1 147 ? 1.194 -19.578 -9.672 1 98.88 147 ALA B N 1
ATOM 3499 C CA . ALA B 1 147 ? 0.896 -19.328 -11.086 1 98.88 147 ALA B CA 1
ATOM 3500 C C . ALA B 1 147 ? -0.608 -19.359 -11.344 1 98.88 147 ALA B C 1
ATOM 3502 O O . ALA B 1 147 ? -1.353 -20.016 -10.609 1 98.88 147 ALA B O 1
ATOM 3503 N N . VAL B 1 148 ? -1.013 -18.625 -12.312 1 98.56 148 VAL B N 1
ATOM 3504 C CA . VAL B 1 148 ? -2.426 -18.562 -12.672 1 98.56 148 VAL B CA 1
ATOM 3505 C C . VAL B 1 148 ? -2.588 -18.828 -14.164 1 98.56 148 VAL B C 1
ATOM 3507 O O . VAL B 1 148 ? -1.879 -18.234 -14.984 1 98.56 148 VAL B O 1
ATOM 3510 N N . ALA B 1 149 ? -3.512 -19.641 -14.516 1 97.69 149 ALA B N 1
ATOM 3511 C CA . ALA B 1 149 ? -3.766 -19.953 -15.922 1 97.69 149 ALA B CA 1
ATOM 3512 C C . ALA B 1 149 ? -5.258 -19.891 -16.234 1 97.69 149 ALA B C 1
ATOM 3514 O O . ALA B 1 149 ? -6.09 -20.297 -15.414 1 97.69 149 ALA B O 1
ATOM 3515 N N . GLY B 1 150 ? -5.5 -19.438 -17.391 1 96.5 150 GLY B N 1
ATOM 3516 C CA . GLY B 1 150 ? -6.832 -19.609 -17.953 1 96.5 150 GLY B CA 1
ATOM 3517 C C . GLY B 1 150 ? -7.055 -20.984 -18.562 1 96.5 150 GLY B C 1
ATOM 3518 O O . GLY B 1 150 ? -6.148 -21.562 -19.172 1 96.5 150 GLY B O 1
ATOM 3519 N N . THR B 1 151 ? -8.227 -21.469 -18.422 1 97.44 151 THR B N 1
ATOM 3520 C CA . THR B 1 151 ? -8.586 -22.766 -18.953 1 97.44 151 THR B CA 1
ATOM 3521 C C . THR B 1 151 ? -9.977 -22.734 -19.594 1 97.44 151 THR B C 1
ATOM 3523 O O . THR B 1 151 ? -10.883 -22.094 -19.062 1 97.44 151 THR B O 1
ATOM 3526 N N . THR B 1 152 ? -10.195 -23.453 -20.656 1 97 152 THR B N 1
ATOM 3527 C CA . THR B 1 152 ? -11.477 -23.5 -21.359 1 97 152 THR B CA 1
ATOM 3528 C C . THR B 1 152 ? -12.422 -24.5 -20.688 1 97 152 THR B C 1
ATOM 3530 O O . THR B 1 152 ? -13.602 -24.578 -21.031 1 97 152 THR B O 1
ATOM 3533 N N . ASP B 1 153 ? -11.938 -25.25 -19.797 1 98.5 153 ASP B N 1
ATOM 3534 C CA . ASP B 1 153 ? -12.727 -26.234 -19.062 1 98.5 153 ASP B CA 1
ATOM 3535 C C . ASP B 1 153 ? -12.258 -26.344 -17.625 1 98.5 153 ASP B C 1
ATOM 3537 O O . ASP B 1 153 ? -11.453 -27.219 -17.281 1 98.5 153 ASP B O 1
ATOM 3541 N N . LEU B 1 154 ? -12.828 -25.5 -16.781 1 98.5 154 LEU B N 1
ATOM 3542 C CA . LEU B 1 154 ? -12.406 -25.375 -15.391 1 98.5 154 LEU B CA 1
ATOM 3543 C C . LEU B 1 154 ? -12.594 -26.688 -14.641 1 98.5 154 LEU B C 1
ATOM 3545 O O . LEU B 1 154 ? -11.727 -27.094 -13.867 1 98.5 154 LEU B O 1
ATOM 3549 N N . ALA B 1 155 ? -13.688 -27.328 -14.836 1 98.38 155 ALA B N 1
ATOM 3550 C CA . ALA B 1 155 ? -13.992 -28.578 -14.125 1 98.38 155 ALA B CA 1
ATOM 3551 C C . ALA B 1 155 ? -12.93 -29.625 -14.391 1 98.38 155 ALA B C 1
ATOM 3553 O O . ALA B 1 155 ? -12.469 -30.312 -13.469 1 98.38 155 ALA B O 1
ATOM 3554 N N . ALA B 1 156 ? -12.547 -29.766 -15.641 1 98.5 156 ALA B N 1
ATOM 3555 C CA . ALA B 1 156 ? -11.531 -30.75 -16.016 1 98.5 156 ALA B CA 1
ATOM 3556 C C . ALA B 1 156 ? -10.18 -30.406 -15.391 1 98.5 156 ALA B C 1
ATOM 3558 O O . ALA B 1 156 ? -9.477 -31.297 -14.898 1 98.5 156 ALA B O 1
ATOM 3559 N N . THR B 1 157 ? -9.828 -29.125 -15.477 1 98.62 157 THR B N 1
ATOM 3560 C CA . THR B 1 157 ? -8.57 -28.688 -14.875 1 98.62 157 THR B CA 1
ATOM 3561 C C . THR B 1 157 ? -8.57 -28.938 -13.375 1 98.62 157 THR B C 1
ATOM 3563 O O . THR B 1 157 ? -7.578 -29.422 -12.82 1 98.62 157 THR B O 1
ATOM 3566 N N . MET B 1 158 ? -9.656 -28.703 -12.719 1 98.5 158 MET B N 1
ATOM 3567 C CA . MET B 1 158 ? -9.766 -28.922 -11.281 1 98.5 158 MET B CA 1
ATOM 3568 C C . MET B 1 158 ? -9.641 -30.406 -10.953 1 98.5 158 MET B C 1
ATOM 3570 O O . MET B 1 158 ? -8.984 -30.781 -9.977 1 98.5 158 MET B O 1
ATOM 3574 N N . ARG B 1 159 ? -10.32 -31.203 -11.75 1 98.5 159 ARG B N 1
ATOM 3575 C CA . ARG B 1 159 ? -10.227 -32.656 -11.539 1 98.5 159 ARG B CA 1
ATOM 3576 C C . ARG B 1 159 ? -8.773 -33.125 -11.602 1 98.5 159 ARG B C 1
ATOM 3578 O O . ARG B 1 159 ? -8.336 -33.938 -10.781 1 98.5 159 ARG B O 1
ATOM 3585 N N . PHE B 1 160 ? -8.023 -32.625 -12.562 1 98.75 160 PHE B N 1
ATOM 3586 C CA . PHE B 1 160 ? -6.609 -32.938 -12.719 1 98.75 160 PHE B CA 1
ATOM 3587 C C . PHE B 1 160 ? -5.828 -32.562 -11.469 1 98.75 160 PHE B C 1
ATOM 3589 O O . PHE B 1 160 ? -5.051 -33.375 -10.945 1 98.75 160 PHE B O 1
ATOM 3596 N N . PHE B 1 161 ? -6.012 -31.375 -10.953 1 98.81 161 PHE B N 1
ATOM 3597 C CA . PHE B 1 161 ? -5.215 -30.859 -9.844 1 98.81 161 PHE B CA 1
ATOM 3598 C C . PHE B 1 161 ? -5.66 -31.469 -8.523 1 98.81 161 PHE B C 1
ATOM 3600 O O . PHE B 1 161 ? -4.828 -31.875 -7.707 1 98.81 161 PHE B O 1
ATOM 3607 N N . VAL B 1 162 ? -6.957 -31.562 -8.289 1 98.44 162 VAL B N 1
ATOM 3608 C CA . VAL B 1 162 ? -7.484 -31.938 -6.977 1 98.44 162 VAL B CA 1
ATOM 3609 C C . VAL B 1 162 ? -7.516 -33.469 -6.844 1 98.44 162 VAL B C 1
ATOM 3611 O O . VAL B 1 162 ? -6.879 -34.031 -5.949 1 98.44 162 VAL B O 1
ATOM 3614 N N . GLU B 1 163 ? -8.172 -34.125 -7.742 1 98.38 163 GLU B N 1
ATOM 3615 C CA . GLU B 1 163 ? -8.273 -35.562 -7.672 1 98.38 163 GLU B CA 1
ATOM 3616 C C . GLU B 1 163 ? -7 -36.25 -8.188 1 98.38 163 GLU B C 1
ATOM 3618 O O . GLU B 1 163 ? -6.617 -37.312 -7.707 1 98.38 163 GLU B O 1
ATOM 3623 N N . GLY B 1 164 ? -6.426 -35.656 -9.188 1 98.44 164 GLY B N 1
ATOM 3624 C CA . GLY B 1 164 ? -5.23 -36.219 -9.781 1 98.44 164 GLY B CA 1
ATOM 3625 C C . GLY B 1 164 ? -3.975 -35.969 -8.977 1 98.44 164 GLY B C 1
ATOM 3626 O O . GLY B 1 164 ? -3.426 -36.875 -8.359 1 98.44 164 GLY B O 1
ATOM 3627 N N . LEU B 1 165 ? -3.549 -34.719 -8.875 1 98.44 165 LEU B N 1
ATOM 3628 C CA . LEU B 1 165 ? -2.26 -34.375 -8.297 1 98.44 165 LEU B CA 1
ATOM 3629 C C . LEU B 1 165 ? -2.346 -34.312 -6.773 1 98.44 165 LEU B C 1
ATOM 3631 O O . LEU B 1 165 ? -1.338 -34.469 -6.082 1 98.44 165 LEU B O 1
ATOM 3635 N N . GLY B 1 166 ? -3.527 -33.969 -6.25 1 97.44 166 GLY B N 1
ATOM 3636 C CA . GLY B 1 166 ? -3.688 -33.969 -4.805 1 97.44 166 GLY B CA 1
ATOM 3637 C C . GLY B 1 166 ? -3.695 -32.562 -4.234 1 97.44 166 GLY B C 1
ATOM 3638 O O . GLY B 1 166 ? -3.529 -32.375 -3.025 1 97.44 166 GLY B O 1
ATOM 3639 N N . PHE B 1 167 ? -3.832 -31.5 -5.07 1 98 167 PHE B N 1
ATOM 3640 C CA . PHE B 1 167 ? -4.02 -30.156 -4.57 1 98 167 PHE B CA 1
ATOM 3641 C C . PHE B 1 167 ? -5.305 -30.047 -3.764 1 98 167 PHE B C 1
ATOM 3643 O O . PHE B 1 167 ? -6.211 -30.859 -3.918 1 98 167 PHE B O 1
ATOM 3650 N N . LYS B 1 168 ? -5.332 -29.078 -2.891 1 97.5 168 LYS B N 1
ATOM 3651 C CA . LYS B 1 168 ? -6.547 -28.75 -2.145 1 97.5 168 LYS B CA 1
ATOM 3652 C C . LYS B 1 168 ? -7.125 -27.406 -2.584 1 97.5 168 LYS B C 1
ATOM 3654 O O . LYS B 1 168 ? -6.387 -26.516 -3.012 1 97.5 168 LYS B O 1
ATOM 3659 N N . VAL B 1 169 ? -8.422 -27.281 -2.48 1 97.94 169 VAL B N 1
ATOM 3660 C CA . VAL B 1 169 ? -9.086 -26.031 -2.811 1 97.94 169 VAL B CA 1
ATOM 3661 C C . VAL B 1 169 ? -9.07 -25.094 -1.6 1 97.94 169 VAL B C 1
ATOM 3663 O O . VAL B 1 169 ? -9.453 -25.5 -0.497 1 97.94 169 VAL B O 1
ATOM 3666 N N . SER B 1 170 ? -8.625 -23.875 -1.788 1 98.12 170 SER B N 1
ATOM 3667 C CA . SER B 1 170 ? -8.648 -22.891 -0.72 1 98.12 170 SER B CA 1
ATOM 3668 C C . SER B 1 170 ? -9.906 -22.016 -0.795 1 98.12 170 SER B C 1
ATOM 3670 O O . SER B 1 170 ? -10.508 -21.703 0.231 1 98.12 170 SER B O 1
ATOM 3672 N N . ASP B 1 171 ? -10.258 -21.531 -1.979 1 98.56 171 ASP B N 1
ATOM 3673 C CA . ASP B 1 171 ? -11.461 -20.734 -2.236 1 98.56 171 ASP B CA 1
ATOM 3674 C C . ASP B 1 171 ? -11.867 -20.812 -3.705 1 98.56 171 ASP B C 1
ATOM 3676 O O . ASP B 1 171 ? -11.102 -21.297 -4.543 1 98.56 171 ASP B O 1
ATOM 3680 N N . TYR B 1 172 ? -13.047 -20.406 -3.928 1 98.44 172 TYR B N 1
ATOM 3681 C CA . TYR B 1 172 ? -13.57 -20.312 -5.285 1 98.44 172 TYR B CA 1
ATOM 3682 C C . TYR B 1 172 ? -13.844 -18.859 -5.656 1 98.44 172 TYR B C 1
ATOM 3684 O O . TYR B 1 172 ? -14.117 -18.031 -4.785 1 98.44 172 TYR B O 1
ATOM 3692 N N . ILE B 1 173 ? -13.641 -18.562 -6.934 1 97.38 173 ILE B N 1
ATOM 3693 C CA . ILE B 1 173 ? -14.18 -17.328 -7.5 1 97.38 173 ILE B CA 1
ATOM 3694 C C . ILE B 1 173 ? -15.492 -17.625 -8.219 1 97.38 173 ILE B C 1
ATOM 3696 O O . ILE B 1 173 ? -15.5 -17.969 -9.398 1 97.38 173 ILE B O 1
ATOM 3700 N N . GLY B 1 174 ? -16.562 -17.422 -7.52 1 96.5 174 GLY B N 1
ATOM 3701 C CA . GLY B 1 174 ? -17.812 -17.906 -8.094 1 96.5 174 GLY B CA 1
ATOM 3702 C C . GLY B 1 174 ? -17.703 -19.312 -8.664 1 96.5 174 GLY B C 1
ATOM 3703 O O . GLY B 1 174 ? -17.234 -20.234 -7.984 1 96.5 174 GLY B O 1
ATOM 3704 N N . ASP B 1 175 ? -18.188 -19.438 -9.859 1 96.06 175 ASP B N 1
ATOM 3705 C CA . ASP B 1 175 ? -18.047 -20.688 -10.594 1 96.06 175 ASP B CA 1
ATOM 3706 C C . ASP B 1 175 ? -17 -20.562 -11.703 1 96.06 175 ASP B C 1
ATOM 3708 O O . ASP B 1 175 ? -16.984 -21.359 -12.641 1 96.06 175 ASP B O 1
ATOM 3712 N N . LYS B 1 176 ? -16.141 -19.5 -11.531 1 96.19 176 LYS B N 1
ATOM 3713 C CA . LYS B 1 176 ? -15.258 -19.172 -12.648 1 96.19 176 LYS B CA 1
ATOM 3714 C C . LYS B 1 176 ? -13.797 -19.344 -12.266 1 96.19 176 LYS B C 1
ATOM 3716 O O . LYS B 1 176 ? -12.906 -19.125 -13.086 1 96.19 176 LYS B O 1
ATOM 3721 N N . GLY B 1 177 ? -13.562 -19.688 -11.078 1 97.56 177 GLY B N 1
ATOM 3722 C CA . GLY B 1 177 ? -12.172 -19.875 -10.68 1 97.56 177 GLY B CA 1
ATOM 3723 C C . GLY B 1 177 ? -12.016 -20.672 -9.398 1 97.56 177 GLY B C 1
ATOM 3724 O O . GLY B 1 177 ? -12.953 -20.766 -8.602 1 97.56 177 GLY B O 1
ATOM 3725 N N . ALA B 1 178 ? -10.844 -21.219 -9.234 1 98.56 178 ALA B N 1
ATOM 3726 C CA . ALA B 1 178 ? -10.516 -21.969 -8.023 1 98.56 178 ALA B CA 1
ATOM 3727 C C . ALA B 1 178 ? -9.07 -21.719 -7.598 1 98.56 178 ALA B C 1
ATOM 3729 O O . ALA B 1 178 ? -8.141 -21.875 -8.398 1 98.56 178 ALA B O 1
ATOM 3730 N N . PHE B 1 179 ? -8.969 -21.297 -6.352 1 98.69 179 PHE B N 1
ATOM 3731 C CA . PHE B 1 179 ? -7.656 -21.203 -5.727 1 98.69 179 PHE B CA 1
ATOM 3732 C C . PHE B 1 179 ? -7.219 -22.562 -5.191 1 98.69 179 PHE B C 1
ATOM 3734 O O . PHE B 1 179 ? -7.871 -23.141 -4.316 1 98.69 179 PHE B O 1
ATOM 3741 N N . LEU B 1 180 ? -6.066 -23.031 -5.699 1 98.69 180 LEU B N 1
ATOM 3742 C CA . LEU B 1 180 ? -5.594 -24.375 -5.355 1 98.69 180 LEU B CA 1
ATOM 3743 C C . LEU B 1 180 ? -4.242 -24.297 -4.645 1 98.69 180 LEU B C 1
ATOM 3745 O O . LEU B 1 180 ? -3.389 -23.484 -5.004 1 98.69 180 LEU B O 1
ATOM 3749 N N . ARG B 1 181 ? -4.07 -25.188 -3.66 1 98.12 181 ARG B N 1
ATOM 3750 C CA . ARG B 1 181 ? -2.828 -25.141 -2.898 1 98.12 181 ARG B CA 1
ATOM 3751 C C . ARG B 1 181 ? -2.197 -26.531 -2.801 1 98.12 181 ARG B C 1
ATOM 3753 O O . ARG B 1 181 ? -2.904 -27.531 -2.695 1 98.12 181 ARG B O 1
ATOM 3760 N N . CYS B 1 182 ? -0.905 -26.547 -2.848 1 97.88 182 CYS B N 1
ATOM 3761 C CA . CYS B 1 182 ? -0.119 -27.75 -2.578 1 97.88 182 CYS B CA 1
ATOM 3762 C C . CYS B 1 182 ? 0.774 -27.547 -1.358 1 97.88 182 CYS B C 1
ATOM 3764 O O . CYS B 1 182 ? 1.611 -28.406 -1.054 1 97.88 182 CYS B O 1
ATOM 3766 N N . SER B 1 183 ? 0.722 -26.422 -0.709 1 96.81 183 SER B N 1
ATOM 3767 C CA . SER B 1 183 ? 1.487 -26.047 0.473 1 96.81 183 SER B CA 1
ATOM 3768 C C . SER B 1 183 ? 0.6 -25.359 1.506 1 96.81 183 SER B C 1
ATOM 3770 O O . SER B 1 183 ? -0.627 -25.406 1.406 1 96.81 183 SER B O 1
ATOM 3772 N N . ASN B 1 184 ? 1.234 -24.75 2.518 1 96 184 ASN B N 1
ATOM 3773 C CA . ASN B 1 184 ? 0.475 -24.047 3.543 1 96 184 ASN B CA 1
ATOM 3774 C C . ASN B 1 184 ? 0.046 -22.656 3.066 1 96 184 ASN B C 1
ATOM 3776 O O . ASN B 1 184 ? -0.747 -21.984 3.73 1 96 184 ASN B O 1
ATOM 3780 N N . ASP B 1 185 ? 0.584 -22.234 1.938 1 97.38 185 ASP B N 1
ATOM 3781 C CA . ASP B 1 185 ? 0.081 -21 1.352 1 97.38 185 ASP B CA 1
ATOM 3782 C C . ASP B 1 185 ? -1.387 -21.141 0.952 1 97.38 185 ASP B C 1
ATOM 3784 O O . ASP B 1 185 ? -1.832 -22.219 0.569 1 97.38 185 ASP B O 1
ATOM 3788 N N . HIS B 1 186 ? -2.076 -20.062 1.003 1 98.19 186 HIS B N 1
ATOM 3789 C CA . HIS B 1 186 ? -3.467 -20.062 0.565 1 98.19 186 HIS B CA 1
ATOM 3790 C C . HIS B 1 186 ? -3.602 -20.641 -0.845 1 98.19 186 HIS B C 1
ATOM 3792 O O . HIS B 1 186 ? -4.531 -21.391 -1.129 1 98.19 186 HIS B O 1
ATOM 3798 N N . HIS B 1 187 ? -2.68 -20.266 -1.724 1 98.44 187 HIS B N 1
ATOM 3799 C CA . HIS B 1 187 ? -2.762 -20.844 -3.057 1 98.44 187 HIS B CA 1
ATOM 3800 C C . HIS B 1 187 ? -1.396 -20.875 -3.736 1 98.44 187 HIS B C 1
ATOM 3802 O O . HIS B 1 187 ? -0.564 -19.984 -3.492 1 98.44 187 HIS B O 1
ATOM 3808 N N . ASN B 1 188 ? -1.257 -21.875 -4.535 1 98.81 188 ASN B N 1
ATOM 3809 C CA . ASN B 1 188 ? -0.071 -22.062 -5.363 1 98.81 188 ASN B CA 1
ATOM 3810 C C . ASN B 1 188 ? -0.422 -22.062 -6.848 1 98.81 188 ASN B C 1
ATOM 3812 O O . ASN B 1 188 ? 0.449 -21.859 -7.699 1 98.81 188 ASN B O 1
ATOM 3816 N N . PHE B 1 189 ? -1.623 -22.344 -7.141 1 98.88 189 PHE B N 1
ATOM 3817 C CA . PHE B 1 189 ? -2.135 -22.297 -8.5 1 98.88 189 PHE B CA 1
ATOM 3818 C C . PHE B 1 189 ? -3.572 -21.797 -8.523 1 98.88 189 PHE B C 1
ATOM 3820 O O . PHE B 1 189 ? -4.379 -22.156 -7.668 1 98.88 189 PHE B O 1
ATOM 3827 N N . LEU B 1 190 ? -3.898 -20.969 -9.445 1 98.69 190 LEU B N 1
ATOM 3828 C CA . LEU B 1 190 ? -5.266 -20.516 -9.68 1 98.69 190 LEU B CA 1
ATOM 3829 C C . LEU B 1 190 ? -5.715 -20.859 -11.094 1 98.69 190 LEU B C 1
ATOM 3831 O O . LEU B 1 190 ? -5.062 -20.469 -12.07 1 98.69 190 LEU B O 1
ATOM 3835 N N . ALA B 1 191 ? -6.742 -21.594 -11.211 1 98.5 191 ALA B N 1
ATOM 3836 C CA . ALA B 1 191 ? -7.387 -21.891 -12.492 1 98.5 191 ALA B CA 1
ATOM 3837 C C . ALA B 1 191 ? -8.578 -20.953 -12.727 1 98.5 191 ALA B C 1
ATOM 3839 O O . ALA B 1 191 ? -9.461 -20.844 -11.875 1 98.5 191 ALA B O 1
ATOM 3840 N N . LEU B 1 192 ? -8.562 -20.328 -13.844 1 97 192 LEU B N 1
ATOM 3841 C CA . LEU B 1 192 ? -9.625 -19.391 -14.203 1 97 192 LEU B CA 1
ATOM 3842 C C . LEU B 1 192 ? -10.344 -19.844 -15.469 1 97 192 LEU B C 1
ATOM 3844 O O . LEU B 1 192 ? -9.703 -20.156 -16.469 1 97 192 LEU B O 1
ATOM 3848 N N . GLN B 1 193 ? -11.641 -19.859 -15.383 1 96.81 193 GLN B N 1
ATOM 3849 C CA . GLN B 1 193 ? -12.398 -20.125 -16.594 1 96.81 193 GLN B CA 1
ATOM 3850 C C . GLN B 1 193 ? -12.164 -19.031 -17.641 1 96.81 193 GLN B C 1
ATOM 3852 O O . GLN B 1 193 ? -12.273 -17.844 -17.328 1 96.81 193 GLN B O 1
ATOM 3857 N N . SER B 1 194 ? -11.812 -19.453 -18.828 1 95 194 SER B N 1
ATOM 3858 C CA . SER B 1 194 ? -11.484 -18.531 -19.906 1 95 194 SER B CA 1
ATOM 3859 C C . SER B 1 194 ? -11.828 -19.125 -21.266 1 95 194 SER B C 1
ATOM 3861 O O . SER B 1 194 ? -11.945 -20.344 -21.406 1 95 194 SER B O 1
ATOM 3863 N N . PRO B 1 195 ? -12.031 -18.234 -22.312 1 92.06 195 PRO B N 1
ATOM 3864 C CA . PRO B 1 195 ? -12.297 -18.766 -23.656 1 92.06 195 PRO B CA 1
ATOM 3865 C C . PRO B 1 195 ? -11.062 -19.406 -24.297 1 92.06 195 PRO B C 1
ATOM 3867 O O . PRO B 1 195 ? -11.18 -20.125 -25.281 1 92.06 195 PRO B O 1
ATOM 3870 N N . VAL B 1 196 ? -9.93 -19.125 -23.734 1 92.25 196 VAL B N 1
ATOM 3871 C CA . VAL B 1 196 ? -8.695 -19.703 -24.266 1 92.25 196 VAL B CA 1
ATOM 3872 C C . VAL B 1 196 ? -7.797 -20.125 -23.109 1 92.25 196 VAL B C 1
ATOM 3874 O O . VAL B 1 196 ? -7.918 -19.609 -21.984 1 92.25 196 VAL B O 1
ATOM 3877 N N . ASN B 1 197 ? -6.969 -21.125 -23.422 1 93.88 197 ASN B N 1
ATOM 3878 C CA . ASN B 1 197 ? -5.93 -21.516 -22.469 1 93.88 197 ASN B CA 1
ATOM 3879 C C . ASN B 1 197 ? -4.719 -20.594 -22.562 1 93.88 197 ASN B C 1
ATOM 3881 O O . ASN B 1 197 ? -4.242 -20.281 -23.656 1 93.88 197 ASN B O 1
ATOM 3885 N N . TYR B 1 198 ? -4.234 -20.078 -21.438 1 94 198 TYR B N 1
ATOM 3886 C CA . TYR B 1 198 ? -3.078 -19.188 -21.438 1 94 198 TYR B CA 1
ATOM 3887 C C . TYR B 1 198 ? -2.504 -19.062 -20.031 1 94 198 TYR B C 1
ATOM 3889 O O . TYR B 1 198 ? -3.152 -19.438 -19.047 1 94 198 TYR B O 1
ATOM 3897 N N . LEU B 1 199 ? -1.277 -18.688 -19.938 1 97.44 199 LEU B N 1
ATOM 3898 C CA . LEU B 1 199 ? -0.686 -18.281 -18.672 1 97.44 199 LEU B CA 1
ATOM 3899 C C . LEU B 1 199 ? -1.069 -16.844 -18.328 1 97.44 199 LEU B C 1
ATOM 3901 O O . LEU B 1 199 ? -0.778 -15.93 -19.094 1 97.44 199 LEU B O 1
ATOM 3905 N N . HIS B 1 200 ? -1.759 -16.672 -17.25 1 97.5 200 HIS B N 1
ATOM 3906 C CA . HIS B 1 200 ? -2.15 -15.328 -16.844 1 97.5 200 HIS B CA 1
ATOM 3907 C C . HIS B 1 200 ? -1.004 -14.609 -16.141 1 97.5 200 HIS B C 1
ATOM 3909 O O . HIS B 1 200 ? -0.536 -13.57 -16.609 1 97.5 200 HIS B O 1
ATOM 3915 N N . HIS B 1 201 ? -0.541 -15.164 -15.008 1 98.56 201 HIS B N 1
ATOM 3916 C CA . HIS B 1 201 ? 0.602 -14.539 -14.352 1 98.56 201 HIS B CA 1
ATOM 3917 C C . HIS B 1 201 ? 1.335 -15.539 -13.453 1 98.56 201 HIS B C 1
ATOM 3919 O O . HIS B 1 201 ? 0.825 -16.625 -13.18 1 98.56 201 HIS B O 1
ATOM 3925 N N . THR B 1 202 ? 2.549 -15.18 -13.148 1 98.88 202 THR B N 1
ATOM 3926 C CA . THR B 1 202 ? 3.334 -15.781 -12.078 1 98.88 202 THR B CA 1
ATOM 3927 C C . THR B 1 202 ? 3.557 -14.781 -10.945 1 98.88 202 THR B C 1
ATOM 3929 O O . THR B 1 202 ? 3.604 -13.57 -11.18 1 98.88 202 THR B O 1
ATOM 3932 N N . SER B 1 203 ? 3.664 -15.32 -9.781 1 98.88 203 SER B N 1
ATOM 3933 C CA . SER B 1 203 ? 3.752 -14.477 -8.594 1 98.88 203 SER B CA 1
ATOM 3934 C C . SER B 1 203 ? 4.996 -14.805 -7.773 1 98.88 203 SER B C 1
ATOM 3936 O O . SER B 1 203 ? 5.305 -15.977 -7.551 1 98.88 203 SER B O 1
ATOM 3938 N N . TRP B 1 204 ? 5.645 -13.789 -7.281 1 98.94 204 TRP B N 1
ATOM 3939 C CA . TRP B 1 204 ? 6.965 -13.914 -6.672 1 98.94 204 TRP B CA 1
ATOM 3940 C C . TRP B 1 204 ? 7.027 -13.172 -5.344 1 98.94 204 TRP B C 1
ATOM 3942 O O . TRP B 1 204 ? 6.727 -11.984 -5.277 1 98.94 204 TRP B O 1
ATOM 3952 N N . GLN B 1 205 ? 7.449 -13.82 -4.285 1 98.88 205 GLN B N 1
ATOM 3953 C CA . GLN B 1 205 ? 7.441 -13.297 -2.924 1 98.88 205 GLN B CA 1
ATOM 3954 C C . GLN B 1 205 ? 8.57 -12.297 -2.711 1 98.88 205 GLN B C 1
ATOM 3956 O O . GLN B 1 205 ? 9.703 -12.531 -3.129 1 98.88 205 GLN B O 1
ATOM 3961 N N . VAL B 1 206 ? 8.242 -11.211 -2.119 1 98.69 206 VAL B N 1
ATOM 3962 C CA . VAL B 1 206 ? 9.25 -10.289 -1.613 1 98.69 206 VAL B CA 1
ATOM 3963 C C . VAL B 1 206 ? 9.055 -10.078 -0.114 1 98.69 206 VAL B C 1
ATOM 3965 O O . VAL B 1 206 ? 8.156 -10.672 0.491 1 98.69 206 VAL B O 1
ATOM 3968 N N . ASP B 1 207 ? 9.852 -9.336 0.537 1 97.5 207 ASP B N 1
ATOM 3969 C CA . ASP B 1 207 ? 9.992 -9.344 1.989 1 97.5 207 ASP B CA 1
ATOM 3970 C C . ASP B 1 207 ? 8.773 -8.727 2.668 1 97.5 207 ASP B C 1
ATOM 3972 O O . ASP B 1 207 ? 8.352 -9.18 3.732 1 97.5 207 ASP B O 1
ATOM 3976 N N . ASP B 1 208 ? 8.32 -7.629 2.137 1 97.62 208 ASP B N 1
ATOM 3977 C CA . ASP B 1 208 ? 7.246 -6.867 2.758 1 97.62 208 ASP B CA 1
ATOM 3978 C C . ASP B 1 208 ? 6.633 -5.875 1.771 1 97.62 208 ASP B C 1
ATOM 3980 O O . ASP B 1 208 ? 6.973 -5.883 0.587 1 97.62 208 ASP B O 1
ATOM 3984 N N . ILE B 1 209 ? 5.711 -5.117 2.199 1 97.94 209 ILE B N 1
ATOM 3985 C CA . ILE B 1 209 ? 4.965 -4.219 1.328 1 97.94 209 ILE B CA 1
ATOM 3986 C C . ILE B 1 209 ? 5.902 -3.168 0.74 1 97.94 209 ILE B C 1
ATOM 3988 O O . ILE B 1 209 ? 5.719 -2.727 -0.396 1 97.94 209 ILE B O 1
ATOM 3992 N N . ASP B 1 210 ? 6.918 -2.717 1.519 1 98.06 210 ASP B N 1
ATOM 3993 C CA . ASP B 1 210 ? 7.895 -1.776 0.982 1 98.06 210 ASP B CA 1
ATOM 3994 C C . ASP B 1 210 ? 8.617 -2.367 -0.225 1 98.06 210 ASP B C 1
ATOM 3996 O O . ASP B 1 210 ? 8.844 -1.678 -1.223 1 98.06 210 ASP B O 1
ATOM 4000 N N . ASP B 1 211 ? 8.953 -3.635 -0.17 1 98.44 211 ASP B N 1
ATOM 4001 C CA . ASP B 1 211 ? 9.641 -4.273 -1.286 1 98.44 211 ASP B CA 1
ATOM 4002 C C . ASP B 1 211 ? 8.703 -4.449 -2.48 1 98.44 211 ASP B C 1
ATOM 4004 O O . ASP B 1 211 ? 9.141 -4.395 -3.631 1 98.44 211 ASP B O 1
ATOM 4008 N N . VAL B 1 212 ? 7.402 -4.688 -2.215 1 98.62 212 VAL B N 1
ATOM 4009 C CA . VAL B 1 212 ? 6.449 -4.672 -3.316 1 98.62 212 VAL B CA 1
ATOM 4010 C C . VAL B 1 212 ? 6.496 -3.322 -4.027 1 98.62 212 VAL B C 1
ATOM 4012 O O . VAL B 1 212 ? 6.652 -3.264 -5.25 1 98.62 212 VAL B O 1
ATOM 4015 N N . GLY B 1 213 ? 6.41 -2.287 -3.244 1 98.19 213 GLY B N 1
ATOM 4016 C CA . GLY B 1 213 ? 6.438 -0.943 -3.801 1 98.19 213 GLY B CA 1
ATOM 4017 C C . GLY B 1 213 ? 7.75 -0.604 -4.477 1 98.19 213 GLY B C 1
ATOM 4018 O O . GLY B 1 213 ? 7.766 -0.099 -5.602 1 98.19 213 GLY B O 1
ATOM 4019 N N . ARG B 1 214 ? 8.859 -0.858 -3.805 1 98.12 214 ARG B N 1
ATOM 4020 C CA . ARG B 1 214 ? 10.188 -0.558 -4.332 1 98.12 214 ARG B CA 1
ATOM 4021 C C . ARG B 1 214 ? 10.445 -1.309 -5.637 1 98.12 214 ARG B C 1
ATOM 4023 O O . ARG B 1 214 ? 10.992 -0.746 -6.586 1 98.12 214 ARG B O 1
ATOM 4030 N N . GLY B 1 215 ? 10.055 -2.584 -5.617 1 98.5 215 GLY B N 1
ATOM 4031 C CA . GLY B 1 215 ? 10.227 -3.373 -6.828 1 98.5 215 GLY B CA 1
ATOM 4032 C C . GLY B 1 215 ? 9.469 -2.82 -8.016 1 98.5 215 GLY B C 1
ATOM 4033 O O . GLY B 1 215 ? 10.031 -2.646 -9.094 1 98.5 215 GLY B O 1
ATOM 4034 N N . ALA B 1 216 ? 8.211 -2.572 -7.793 1 98.31 216 ALA B N 1
ATOM 4035 C CA . ALA B 1 216 ? 7.387 -2.016 -8.859 1 98.31 216 ALA B CA 1
ATOM 4036 C C . ALA B 1 216 ? 7.93 -0.668 -9.328 1 98.31 216 ALA B C 1
ATOM 4038 O O . ALA B 1 216 ? 8.008 -0.41 -10.531 1 98.31 216 ALA B O 1
ATOM 4039 N N . TYR B 1 217 ? 8.273 0.146 -8.344 1 97 217 TYR B N 1
ATOM 4040 C CA . TYR B 1 217 ? 8.797 1.468 -8.664 1 97 217 TYR B CA 1
ATOM 4041 C C . TYR B 1 217 ? 10.016 1.363 -9.57 1 97 217 TYR B C 1
ATOM 4043 O O . TYR B 1 217 ? 10.094 2.045 -10.594 1 97 217 TYR B O 1
ATOM 4051 N N . ALA B 1 218 ? 10.93 0.548 -9.258 1 97.56 218 ALA B N 1
ATOM 4052 C CA . ALA B 1 218 ? 12.148 0.367 -10.039 1 97.56 218 ALA B CA 1
ATOM 4053 C C . ALA B 1 218 ? 11.828 -0.161 -11.438 1 97.56 218 ALA B C 1
ATOM 4055 O O . ALA B 1 218 ? 12.414 0.286 -12.422 1 97.56 218 ALA B O 1
ATOM 4056 N N . MET B 1 219 ? 10.914 -1.073 -11.508 1 98.38 219 MET B N 1
ATOM 4057 C CA . MET B 1 219 ? 10.562 -1.697 -12.781 1 98.38 219 MET B CA 1
ATOM 4058 C C . MET B 1 219 ? 9.875 -0.698 -13.703 1 98.38 219 MET B C 1
ATOM 4060 O O . MET B 1 219 ? 9.914 -0.843 -14.93 1 98.38 219 MET B O 1
ATOM 4064 N N . LEU B 1 220 ? 9.273 0.292 -13.125 1 97.62 220 LEU B N 1
ATOM 4065 C CA . LEU B 1 220 ? 8.453 1.211 -13.914 1 97.62 220 LEU B CA 1
ATOM 4066 C C . LEU B 1 220 ? 9.25 2.455 -14.289 1 97.62 220 LEU B C 1
ATOM 4068 O O . LEU B 1 220 ? 8.844 3.209 -15.18 1 97.62 220 LEU B O 1
ATOM 4072 N N . GLU B 1 221 ? 10.336 2.713 -13.531 1 94.62 221 GLU B N 1
ATOM 4073 C CA . GLU B 1 221 ? 11.188 3.842 -13.875 1 94.62 221 GLU B CA 1
ATOM 4074 C C . GLU B 1 221 ? 11.664 3.75 -15.328 1 94.62 221 GLU B C 1
ATOM 4076 O O . GLU B 1 221 ? 12.344 2.793 -15.703 1 94.62 221 GLU B O 1
ATOM 4081 N N . ASP B 1 222 ? 11.219 4.672 -16.188 1 94.56 222 ASP B N 1
ATOM 4082 C CA . ASP B 1 222 ? 11.562 4.781 -17.609 1 94.56 222 ASP B CA 1
ATOM 4083 C C . ASP B 1 222 ? 10.828 3.727 -18.438 1 94.56 222 ASP B C 1
ATOM 4085 O O . ASP B 1 222 ? 11.086 3.578 -19.625 1 94.56 222 ASP B O 1
ATOM 4089 N N . ASN B 1 223 ? 9.961 2.881 -17.734 1 97.19 223 ASN B N 1
ATOM 4090 C CA . ASN B 1 223 ? 9.172 1.853 -18.406 1 97.19 223 ASN B CA 1
ATOM 4091 C C . ASN B 1 223 ? 7.738 1.813 -17.891 1 97.19 223 ASN B C 1
ATOM 4093 O O . ASN B 1 223 ? 7.285 0.784 -17.391 1 97.19 223 ASN B O 1
ATOM 4097 N N . PRO B 1 224 ? 7.055 2.902 -18.047 1 95.5 224 PRO B N 1
ATOM 4098 C CA . PRO B 1 224 ? 5.695 2.967 -17.516 1 95.5 224 PRO B CA 1
ATOM 4099 C C . PRO B 1 224 ? 4.754 1.957 -18.172 1 95.5 224 PRO B C 1
ATOM 4101 O O . PRO B 1 224 ? 3.732 1.589 -17.594 1 95.5 224 PRO B O 1
ATOM 4104 N N . GLU B 1 225 ? 5.082 1.51 -19.328 1 94.88 225 GLU B N 1
ATOM 4105 C CA . GLU B 1 225 ? 4.242 0.58 -20.078 1 94.88 225 GLU B CA 1
ATOM 4106 C C . GLU B 1 225 ? 4.172 -0.778 -19.391 1 94.88 225 GLU B C 1
ATOM 4108 O O . GLU B 1 225 ? 3.309 -1.6 -19.703 1 94.88 225 GLU B O 1
ATOM 4113 N N . ARG B 1 226 ? 5.023 -1.059 -18.391 1 97.75 226 ARG B N 1
ATOM 4114 C CA . ARG B 1 226 ? 5.051 -2.328 -17.672 1 97.75 226 ARG B CA 1
ATOM 4115 C C . ARG B 1 226 ? 3.938 -2.395 -16.641 1 97.75 226 ARG B C 1
ATOM 4117 O O . ARG B 1 226 ? 3.635 -3.469 -16.109 1 97.75 226 ARG B O 1
ATOM 4124 N N . HIS B 1 227 ? 3.328 -1.279 -16.297 1 97.25 227 HIS B N 1
ATOM 4125 C CA . HIS B 1 227 ? 2.344 -1.243 -15.211 1 97.25 227 HIS B CA 1
ATOM 4126 C C . HIS B 1 227 ? 1.062 -1.966 -15.617 1 97.25 227 HIS B C 1
ATOM 4128 O O . HIS B 1 227 ? 0.562 -1.779 -16.734 1 97.25 227 HIS B O 1
ATOM 4134 N N . VAL B 1 228 ? 0.513 -2.715 -14.672 1 96.75 228 VAL B N 1
ATOM 4135 C CA . VAL B 1 228 ? -0.782 -3.338 -14.93 1 96.75 228 VAL B CA 1
ATOM 4136 C C . VAL B 1 228 ? -1.763 -2.963 -13.82 1 96.75 228 VAL B C 1
ATOM 4138 O O . VAL B 1 228 ? -2.801 -2.35 -14.086 1 96.75 228 VAL B O 1
ATOM 4141 N N . TRP B 1 229 ? -1.437 -3.34 -12.617 1 96.81 229 TRP B N 1
ATOM 4142 C CA . TRP B 1 229 ? -2.412 -3.205 -11.539 1 96.81 229 TRP B CA 1
ATOM 4143 C C . TRP B 1 229 ? -1.722 -3.178 -10.18 1 96.81 229 TRP B C 1
ATOM 4145 O O . TRP B 1 229 ? -0.847 -4.004 -9.898 1 96.81 229 TRP B O 1
ATOM 4155 N N . GLY B 1 230 ? -2.111 -2.293 -9.25 1 94.62 230 GLY B N 1
ATOM 4156 C CA . GLY B 1 230 ? -1.558 -2.141 -7.914 1 94.62 230 GLY B CA 1
ATOM 4157 C C . GLY B 1 230 ? -1.159 -0.712 -7.594 1 94.62 230 GLY B C 1
ATOM 4158 O O . GLY B 1 230 ? -1.256 0.172 -8.445 1 94.62 230 GLY B O 1
ATOM 4159 N N . LEU B 1 231 ? -0.807 -0.609 -6.402 1 95.88 231 LEU B N 1
ATOM 4160 C CA . LEU B 1 231 ? -0.733 -1.478 -5.234 1 95.88 231 LEU B CA 1
ATOM 4161 C C . LEU B 1 231 ? -2.119 -1.722 -4.648 1 95.88 231 LEU B C 1
ATOM 4163 O O . LEU B 1 231 ? -2.945 -0.807 -4.598 1 95.88 231 LEU B O 1
ATOM 4167 N N . GLY B 1 232 ? -2.391 -2.887 -4.164 1 96.62 232 GLY B N 1
ATOM 4168 C CA . GLY B 1 232 ? -3.598 -3.242 -3.436 1 96.62 232 GLY B CA 1
ATOM 4169 C C . GLY B 1 232 ? -3.438 -4.488 -2.588 1 96.62 232 GLY B C 1
ATOM 4170 O O . GLY B 1 232 ? -2.324 -4.984 -2.404 1 96.62 232 GLY B O 1
ATOM 4171 N N . ARG B 1 233 ? -4.504 -4.891 -1.966 1 97.75 233 ARG B N 1
ATOM 4172 C CA . ARG B 1 233 ? -4.547 -6.121 -1.185 1 97.75 233 ARG B CA 1
ATOM 4173 C C . ARG B 1 233 ? -5.652 -7.047 -1.68 1 97.75 233 ARG B C 1
ATOM 4175 O O . ARG B 1 233 ? -6.789 -6.617 -1.867 1 97.75 233 ARG B O 1
ATOM 4182 N N . HIS B 1 234 ? -5.277 -8.273 -1.914 1 97.75 234 HIS B N 1
ATOM 4183 C CA . HIS B 1 234 ? -6.262 -9.281 -2.303 1 97.75 234 HIS B CA 1
ATOM 4184 C C . HIS B 1 234 ? -7.184 -9.633 -1.137 1 97.75 234 HIS B C 1
ATOM 4186 O O . HIS B 1 234 ? -6.766 -9.586 0.023 1 97.75 234 HIS B O 1
ATOM 4192 N N . HIS B 1 235 ? -8.453 -9.961 -1.468 1 96.5 235 HIS B N 1
ATOM 4193 C CA . HIS B 1 235 ? -9.312 -10.555 -0.456 1 96.5 235 HIS B CA 1
ATOM 4194 C C . HIS B 1 235 ? -8.961 -12.023 -0.212 1 96.5 235 HIS B C 1
ATOM 4196 O O . HIS B 1 235 ? -8.633 -12.406 0.913 1 96.5 235 HIS B O 1
ATOM 4202 N N . ALA B 1 236 ? -8.984 -12.805 -1.333 1 96.44 236 ALA B N 1
ATOM 4203 C CA . ALA B 1 236 ? -8.547 -14.195 -1.256 1 96.44 236 ALA B CA 1
ATOM 4204 C C . ALA B 1 236 ? -7.035 -14.289 -1.102 1 96.44 236 ALA B C 1
ATOM 4206 O O . ALA B 1 236 ? -6.285 -13.664 -1.856 1 96.44 236 ALA B O 1
ATOM 4207 N N . GLY B 1 237 ? -6.555 -14.992 -0.115 1 97.31 237 GLY B N 1
ATOM 4208 C CA . GLY B 1 237 ? -5.129 -15.125 0.136 1 97.31 237 GLY B CA 1
ATOM 4209 C C . GLY B 1 237 ? -4.535 -13.938 0.866 1 97.31 237 GLY B C 1
ATOM 4210 O O . GLY B 1 237 ? -3.441 -14.031 1.43 1 97.31 237 GLY B O 1
ATOM 4211 N N . SER B 1 238 ? -5.164 -12.766 0.732 1 97.81 238 SER B N 1
ATOM 4212 C CA . SER B 1 238 ? -4.938 -11.555 1.511 1 97.81 238 SER B CA 1
ATOM 4213 C C . SER B 1 238 ? -3.541 -10.992 1.262 1 97.81 238 SER B C 1
ATOM 4215 O O . SER B 1 238 ? -2.988 -10.289 2.113 1 97.81 238 SER B O 1
ATOM 4217 N N . ASN B 1 239 ? -2.863 -11.359 0.228 1 98.38 239 ASN B N 1
ATOM 4218 C CA . ASN B 1 239 ? -1.54 -10.797 -0.024 1 98.38 239 ASN B CA 1
ATOM 4219 C C . ASN B 1 239 ? -1.628 -9.406 -0.63 1 98.38 239 ASN B C 1
ATOM 4221 O O . ASN B 1 239 ? -2.566 -9.102 -1.368 1 98.38 239 ASN B O 1
ATOM 4225 N N . PHE B 1 240 ? -0.661 -8.539 -0.326 1 98.38 240 PHE B N 1
ATOM 4226 C CA . PHE B 1 240 ? -0.414 -7.32 -1.093 1 98.38 240 PHE B CA 1
ATOM 4227 C C . PHE B 1 240 ? 0.13 -7.652 -2.477 1 98.38 240 PHE B C 1
ATOM 4229 O O . PHE B 1 240 ? 0.837 -8.648 -2.648 1 98.38 240 PHE B O 1
ATOM 4236 N N . PHE B 1 241 ? -0.191 -6.727 -3.393 1 98.44 241 PHE B N 1
ATOM 4237 C CA . PHE B 1 241 ? 0.241 -7.082 -4.738 1 98.44 241 PHE B CA 1
ATOM 4238 C C . PHE B 1 241 ? 0.592 -5.836 -5.543 1 98.44 241 PHE B C 1
ATOM 4240 O O . PHE B 1 241 ? 0.073 -4.75 -5.273 1 98.44 241 PHE B O 1
ATOM 4247 N N . TRP B 1 242 ? 1.494 -6.016 -6.473 1 98.69 242 TRP B N 1
ATOM 4248 C CA . TRP B 1 242 ? 1.681 -5.172 -7.645 1 98.69 242 TRP B CA 1
ATOM 4249 C C . TRP B 1 242 ? 1.961 -6.016 -8.883 1 98.69 242 TRP B C 1
ATOM 4251 O O . TRP B 1 242 ? 2.918 -6.793 -8.914 1 98.69 242 TRP B O 1
ATOM 4261 N N . TYR B 1 243 ? 1.117 -5.824 -9.93 1 98.56 243 TYR B N 1
ATOM 4262 C CA . TYR B 1 243 ? 1.245 -6.566 -11.18 1 98.56 243 TYR B CA 1
ATOM 4263 C C . TYR B 1 243 ? 1.934 -5.727 -12.25 1 98.56 243 TYR B C 1
ATOM 4265 O O . TYR B 1 243 ? 1.583 -4.562 -12.453 1 98.56 243 TYR B O 1
ATOM 4273 N N . LEU B 1 244 ? 2.828 -6.375 -12.891 1 98.56 244 LEU B N 1
ATOM 4274 C CA . LEU B 1 244 ? 3.518 -5.84 -14.062 1 98.56 244 LEU B CA 1
ATOM 4275 C C . LEU B 1 244 ? 3.32 -6.742 -15.273 1 98.56 244 LEU B C 1
ATOM 4277 O O . LEU B 1 244 ? 2.725 -7.816 -15.156 1 98.56 244 LEU B O 1
ATOM 4281 N N . LYS B 1 245 ? 3.775 -6.293 -16.391 1 98.12 245 LYS B N 1
ATOM 4282 C CA . LYS B 1 245 ? 3.637 -7.062 -17.625 1 98.12 245 LYS B CA 1
ATOM 4283 C C . LYS B 1 245 ? 4.988 -7.254 -18.297 1 98.12 245 LYS B C 1
ATOM 4285 O O . LYS B 1 245 ? 5.734 -6.289 -18.5 1 98.12 245 LYS B O 1
ATOM 4290 N N . ASP B 1 246 ? 5.254 -8.5 -18.625 1 98 246 ASP B N 1
ATOM 4291 C CA . ASP B 1 246 ? 6.484 -8.766 -19.359 1 98 246 ASP B CA 1
ATOM 4292 C C . ASP B 1 246 ? 6.285 -8.531 -20.859 1 98 246 ASP B C 1
ATOM 4294 O O . ASP B 1 246 ? 5.164 -8.289 -21.312 1 98 246 ASP B O 1
ATOM 4298 N N . PRO B 1 247 ? 7.305 -8.523 -21.672 1 97.19 247 PRO B N 1
ATOM 4299 C CA . PRO B 1 247 ? 7.219 -8.164 -23.094 1 97.19 247 PRO B CA 1
ATOM 4300 C C . PRO B 1 247 ? 6.379 -9.156 -23.891 1 97.19 247 PRO B C 1
ATOM 4302 O O . PRO B 1 247 ? 5.941 -8.836 -25 1 97.19 247 PRO B O 1
ATOM 4305 N N . ALA B 1 248 ? 6.176 -10.375 -23.375 1 96 248 ALA B N 1
ATOM 4306 C CA . ALA B 1 248 ? 5.391 -11.383 -24.094 1 96 248 ALA B CA 1
ATOM 4307 C C . ALA B 1 248 ? 3.906 -11.258 -23.766 1 96 248 ALA B C 1
ATOM 4309 O O . ALA B 1 248 ? 3.066 -11.891 -24.406 1 96 248 ALA B O 1
ATOM 4310 N N . GLY B 1 249 ? 3.602 -10.492 -22.703 1 95.5 249 GLY B N 1
ATOM 4311 C CA . GLY B 1 249 ? 2.209 -10.273 -22.344 1 95.5 249 GLY B CA 1
ATOM 4312 C C . GLY B 1 249 ? 1.798 -11.008 -21.094 1 95.5 249 GLY B C 1
ATOM 4313 O O . GLY B 1 249 ? 0.659 -10.875 -20.625 1 95.5 249 GLY B O 1
ATOM 4314 N N . ASN B 1 250 ? 2.672 -11.789 -20.5 1 97.12 250 ASN B N 1
ATOM 4315 C CA . ASN B 1 250 ? 2.389 -12.375 -19.188 1 97.12 250 ASN B CA 1
ATOM 4316 C C . ASN B 1 250 ? 2.449 -11.336 -18.078 1 97.12 250 ASN B C 1
ATOM 4318 O O . ASN B 1 250 ? 3.283 -10.43 -18.125 1 97.12 250 ASN B O 1
ATOM 4322 N N . PHE B 1 251 ? 1.665 -11.531 -17.125 1 98.38 251 PHE B N 1
ATOM 4323 C CA . PHE B 1 251 ? 1.797 -10.672 -15.945 1 98.38 251 PHE B CA 1
ATOM 4324 C C . PHE B 1 251 ? 2.734 -11.289 -14.922 1 98.38 251 PHE B C 1
ATOM 4326 O O . PHE B 1 251 ? 2.896 -12.516 -14.883 1 98.38 251 PHE B O 1
ATOM 4333 N N . SER B 1 252 ? 3.379 -10.492 -14.219 1 98.81 252 SER B N 1
ATOM 4334 C CA . SER B 1 252 ? 4.223 -10.852 -13.086 1 98.81 252 SER B CA 1
ATOM 4335 C C . SER B 1 252 ? 3.848 -10.062 -11.844 1 98.81 252 SER B C 1
ATOM 4337 O O . SER B 1 252 ? 3.697 -8.836 -11.898 1 98.81 252 SER B O 1
ATOM 4339 N N . GLU B 1 253 ? 3.725 -10.773 -10.781 1 98.88 253 GLU B N 1
ATOM 4340 C CA . GLU B 1 253 ? 3.27 -10.156 -9.539 1 98.88 253 GLU B CA 1
ATOM 4341 C C . GLU B 1 253 ? 4.379 -10.148 -8.484 1 98.88 253 GLU B C 1
ATOM 4343 O O . GLU B 1 253 ? 4.977 -11.188 -8.203 1 98.88 253 GLU B O 1
ATOM 4348 N N . TYR B 1 254 ? 4.723 -8.984 -7.922 1 98.94 254 TYR B N 1
ATOM 4349 C CA . TYR B 1 254 ? 5.324 -8.938 -6.594 1 98.94 254 TYR B CA 1
ATOM 4350 C C . TYR B 1 254 ? 4.27 -9.094 -5.508 1 98.94 254 TYR B C 1
ATOM 4352 O O . TYR B 1 254 ? 3.254 -8.391 -5.516 1 98.94 254 TYR B O 1
ATOM 4360 N N . PHE B 1 255 ? 4.512 -10.047 -4.582 1 98.81 255 PHE B N 1
ATOM 4361 C CA . PHE B 1 255 ? 3.545 -10.156 -3.494 1 98.81 255 PHE B CA 1
ATOM 4362 C C . PHE B 1 255 ? 4.25 -10.242 -2.146 1 98.81 255 PHE B C 1
ATOM 4364 O O . PHE B 1 255 ? 5.418 -10.633 -2.074 1 98.81 255 PHE B O 1
ATOM 4371 N N . SER B 1 256 ? 3.576 -9.805 -1.182 1 98.38 256 SER B N 1
ATOM 4372 C CA . SER B 1 256 ? 3.945 -10.062 0.206 1 98.38 256 SER B CA 1
ATOM 4373 C C . SER B 1 256 ? 2.719 -10.359 1.062 1 98.38 256 SER B C 1
ATOM 4375 O O . SER B 1 256 ? 1.59 -10.07 0.657 1 98.38 256 SER B O 1
ATOM 4377 N N . ASP B 1 257 ? 2.951 -11 2 1 97.25 257 ASP B N 1
ATOM 4378 C CA . ASP B 1 257 ? 1.892 -11.43 2.906 1 97.25 257 ASP B CA 1
ATOM 4379 C C . ASP B 1 257 ? 0.95 -12.414 2.221 1 97.25 257 ASP B C 1
ATOM 4381 O O . ASP B 1 257 ? 0.493 -12.172 1.103 1 97.25 257 ASP B O 1
ATOM 4385 N N . MET B 1 258 ? 0.765 -13.539 2.688 1 97.44 258 MET B N 1
ATOM 4386 C CA . MET B 1 258 ? -0.136 -14.578 2.197 1 97.44 258 MET B CA 1
ATOM 4387 C C . MET B 1 258 ? -0.79 -15.328 3.357 1 97.44 258 MET B C 1
ATOM 4389 O O . MET B 1 258 ? -0.124 -15.664 4.34 1 97.44 258 MET B O 1
ATOM 4393 N N . ASP B 1 259 ? -2.086 -15.5 3.215 1 97.94 259 ASP B N 1
ATOM 4394 C CA . ASP B 1 259 ? -2.732 -16.344 4.215 1 97.94 259 ASP B CA 1
ATOM 4395 C C . ASP B 1 259 ? -2.086 -17.719 4.273 1 97.94 259 ASP B C 1
ATOM 4397 O O . ASP B 1 259 ? -1.746 -18.297 3.234 1 97.94 259 ASP B O 1
ATOM 4401 N N . CYS B 1 260 ? -1.876 -18.188 5.418 1 97.75 260 CYS B N 1
ATOM 4402 C CA . CYS B 1 260 ? -1.309 -19.516 5.668 1 97.75 260 CYS B CA 1
ATOM 4403 C C . CYS B 1 260 ? -2.367 -20.469 6.207 1 97.75 260 CYS B C 1
ATOM 4405 O O . CYS B 1 260 ? -3.078 -20.141 7.156 1 97.75 260 CYS B O 1
ATOM 4407 N N . ILE B 1 261 ? -2.49 -21.547 5.574 1 97.06 261 ILE B N 1
ATOM 4408 C CA . ILE B 1 261 ? -3.391 -22.625 5.996 1 97.06 261 ILE B CA 1
ATOM 4409 C C . ILE B 1 261 ? -2.58 -23.828 6.453 1 97.06 261 ILE B C 1
ATOM 4411 O O . ILE B 1 261 ? -2.189 -24.672 5.637 1 97.06 261 ILE B O 1
ATOM 4415 N N . PRO B 1 262 ? -2.428 -23.969 7.738 1 93.12 262 PRO B N 1
ATOM 4416 C CA . PRO B 1 262 ? -1.644 -25.109 8.219 1 93.12 262 PRO B CA 1
ATOM 4417 C C . PRO B 1 262 ? -2.289 -26.438 7.875 1 93.12 262 PRO B C 1
ATOM 4419 O O . PRO B 1 262 ? -3.516 -26.547 7.816 1 93.12 262 PRO B O 1
ATOM 4422 N N . GLU B 1 263 ? -1.467 -27.453 7.699 1 87.19 263 GLU B N 1
ATOM 4423 C CA . GLU B 1 263 ? -1.897 -28.781 7.262 1 87.19 263 GLU B CA 1
ATOM 4424 C C . GLU B 1 263 ? -2.945 -29.359 8.211 1 87.19 263 GLU B C 1
ATOM 4426 O O . GLU B 1 263 ? -3.885 -30.031 7.77 1 87.19 263 GLU B O 1
ATOM 4431 N N . GLU B 1 264 ? -2.777 -29.062 9.438 1 87.19 264 GLU B N 1
ATOM 4432 C CA . GLU B 1 264 ? -3.631 -29.703 10.445 1 87.19 264 GLU B CA 1
ATOM 4433 C C . GLU B 1 264 ? -4.898 -28.891 10.68 1 87.19 264 GLU B C 1
ATOM 4435 O O . GLU B 1 264 ? -5.797 -29.328 11.406 1 87.19 264 GLU B O 1
ATOM 4440 N N . GLU B 1 265 ? -4.973 -27.734 10.094 1 87.31 265 GLU B N 1
ATOM 4441 C CA . GLU B 1 265 ? -6.125 -26.859 10.32 1 87.31 265 GLU B CA 1
ATOM 4442 C C . GLU B 1 265 ? -7.238 -27.156 9.312 1 87.31 265 GLU B C 1
ATOM 4444 O O . GLU B 1 265 ? -6.969 -27.406 8.141 1 87.31 265 GLU B O 1
ATOM 4449 N N . ILE B 1 266 ? -8.383 -27.109 9.844 1 89.44 266 ILE B N 1
ATOM 4450 C CA . ILE B 1 266 ? -9.547 -27.234 8.969 1 89.44 266 ILE B CA 1
ATOM 4451 C C . ILE B 1 266 ? -9.781 -25.906 8.234 1 89.44 266 ILE B C 1
ATOM 4453 O O . ILE B 1 266 ? -9.805 -24.844 8.852 1 89.44 266 ILE B O 1
ATOM 4457 N N . TRP B 1 267 ? -9.805 -25.969 6.941 1 94.62 267 TRP B N 1
ATOM 4458 C CA . TRP B 1 267 ? -10.102 -24.828 6.09 1 94.62 267 TRP B CA 1
ATOM 4459 C C . TRP B 1 267 ? -11.391 -25.047 5.309 1 94.62 267 TRP B C 1
ATOM 4461 O O . TRP B 1 267 ? -11.555 -26.062 4.641 1 94.62 267 TRP B O 1
ATOM 4471 N N . GLU B 1 268 ? -12.305 -24.172 5.492 1 95.06 268 GLU B N 1
ATOM 4472 C CA . GLU B 1 268 ? -13.539 -24.219 4.723 1 95.06 268 GLU B CA 1
ATOM 4473 C C . GLU B 1 268 ? -13.5 -23.25 3.543 1 95.06 268 GLU B C 1
ATOM 4475 O O . GLU B 1 268 ? -13.641 -22.031 3.721 1 95.06 268 GLU B O 1
ATOM 4480 N N . PRO B 1 269 ? -13.32 -23.812 2.357 1 96.75 269 PRO B N 1
ATOM 4481 C CA . PRO B 1 269 ? -13.305 -22.938 1.182 1 96.75 269 PRO B CA 1
ATOM 4482 C C . PRO B 1 269 ? -14.555 -22.062 1.083 1 96.75 269 PRO B C 1
ATOM 4484 O O . PRO B 1 269 ? -15.656 -22.516 1.399 1 96.75 269 PRO B O 1
ATOM 4487 N N . GLU B 1 270 ? -14.414 -20.859 0.696 1 96.81 270 GLU B N 1
ATOM 4488 C CA . GLU B 1 270 ? -15.516 -19.953 0.435 1 96.81 270 GLU B CA 1
ATOM 4489 C C . GLU B 1 270 ? -15.711 -19.734 -1.062 1 96.81 270 GLU B C 1
ATOM 4491 O O . GLU B 1 270 ? -14.781 -19.906 -1.847 1 96.81 270 GLU B O 1
ATOM 4496 N N . VAL B 1 271 ? -16.922 -19.469 -1.412 1 97.69 271 VAL B N 1
ATOM 4497 C CA . VAL B 1 271 ? -17.219 -18.969 -2.748 1 97.69 271 VAL B CA 1
ATOM 4498 C C . VAL B 1 271 ? -17.266 -17.438 -2.729 1 97.69 271 VAL B C 1
ATOM 4500 O O . VAL B 1 271 ? -18.203 -16.844 -2.211 1 97.69 271 VAL B O 1
ATOM 4503 N N . LEU B 1 272 ? -16.234 -16.875 -3.285 1 95.56 272 LEU B N 1
ATOM 4504 C CA . LEU B 1 272 ? -16.094 -15.43 -3.289 1 95.56 272 LEU B CA 1
ATOM 4505 C C . LEU B 1 272 ? -16.719 -14.828 -4.543 1 95.56 272 LEU B C 1
ATOM 4507 O O . LEU B 1 272 ? -16.375 -15.211 -5.66 1 95.56 272 LEU B O 1
ATOM 4511 N N . ASP B 1 273 ? -17.562 -13.891 -4.301 1 91.25 273 ASP B N 1
ATOM 4512 C CA . ASP B 1 273 ? -18.297 -13.289 -5.414 1 91.25 273 ASP B CA 1
ATOM 4513 C C . ASP B 1 273 ? -17.812 -11.875 -5.699 1 91.25 273 ASP B C 1
ATOM 4515 O O . ASP B 1 273 ? -17.328 -11.18 -4.797 1 91.25 273 ASP B O 1
ATOM 4519 N N . GLY B 1 274 ? -17.922 -11.508 -6.961 1 84.94 274 GLY B N 1
ATOM 4520 C CA . GLY B 1 274 ? -17.609 -10.141 -7.363 1 84.94 274 GLY B CA 1
ATOM 4521 C C . GLY B 1 274 ? -16.188 -9.75 -7.07 1 84.94 274 GLY B C 1
ATOM 4522 O O . GLY B 1 274 ? -15.25 -10.484 -7.398 1 84.94 274 GLY B O 1
ATOM 4523 N N . ALA B 1 275 ? -16.031 -8.562 -6.578 1 80.81 275 ALA B N 1
ATOM 4524 C CA . ALA B 1 275 ? -14.727 -7.965 -6.352 1 80.81 275 ALA B CA 1
ATOM 4525 C C . ALA B 1 275 ? -13.922 -8.781 -5.34 1 80.81 275 ALA B C 1
ATOM 4527 O O . ALA B 1 275 ? -12.688 -8.828 -5.406 1 80.81 275 ALA B O 1
ATOM 4528 N N . ARG B 1 276 ? -14.578 -9.469 -4.496 1 85.62 276 ARG B N 1
ATOM 4529 C CA . ARG B 1 276 ? -13.906 -10.195 -3.422 1 85.62 276 ARG B CA 1
ATOM 4530 C C . ARG B 1 276 ? -13.117 -11.375 -3.973 1 85.62 276 ARG B C 1
ATOM 4532 O O . ARG B 1 276 ? -12.242 -11.914 -3.291 1 85.62 276 ARG B O 1
ATOM 4539 N N . GLY B 1 277 ? -13.438 -11.734 -5.148 1 85 277 GLY B N 1
ATOM 4540 C CA . GLY B 1 277 ? -12.617 -12.734 -5.812 1 85 277 GLY B CA 1
ATOM 4541 C C . GLY B 1 277 ? -11.258 -12.203 -6.242 1 85 277 GLY B C 1
ATOM 4542 O O . GLY B 1 277 ? -10.359 -12.977 -6.574 1 85 277 GLY B O 1
ATOM 4543 N N . LEU B 1 278 ? -11.188 -10.883 -6.152 1 88.06 278 LEU B N 1
ATOM 4544 C CA . LEU B 1 278 ? -9.984 -10.281 -6.711 1 88.06 278 LEU B CA 1
ATOM 4545 C C . LEU B 1 278 ? -9.242 -9.461 -5.652 1 88.06 278 LEU B C 1
ATOM 4547 O O . LEU B 1 278 ? -8.047 -9.672 -5.422 1 88.06 278 LEU B O 1
ATOM 4551 N N . PHE B 1 279 ? -9.883 -8.57 -5.039 1 89.88 279 PHE B N 1
ATOM 4552 C CA . PHE B 1 279 ? -9.156 -7.676 -4.148 1 89.88 279 PHE B CA 1
ATOM 4553 C C . PHE B 1 279 ? -10.062 -7.184 -3.023 1 89.88 279 PHE B C 1
ATOM 4555 O O . PHE B 1 279 ? -11.289 -7.238 -3.135 1 89.88 279 PHE B O 1
ATOM 4562 N N . ASN B 1 280 ? -9.469 -6.828 -1.916 1 92.5 280 ASN B N 1
ATOM 4563 C CA . ASN B 1 280 ? -10.148 -6.23 -0.77 1 92.5 280 ASN B CA 1
ATOM 4564 C C . ASN B 1 280 ? -10.141 -4.707 -0.842 1 92.5 280 ASN B C 1
ATOM 4566 O O . ASN B 1 280 ? -11.164 -4.062 -0.599 1 92.5 280 ASN B O 1
ATOM 4570 N N . TRP B 1 281 ? -9.016 -4.094 -1.149 1 93.81 281 TRP B N 1
ATOM 4571 C CA . TRP B 1 281 ? -8.922 -2.662 -1.415 1 93.81 281 TRP B CA 1
ATOM 4572 C C . TRP B 1 281 ? -7.812 -2.369 -2.422 1 93.81 281 TRP B C 1
ATOM 4574 O O . TRP B 1 281 ? -6.957 -3.219 -2.68 1 93.81 281 TRP B O 1
ATOM 4584 N N . GLY B 1 282 ? -7.719 -1.26 -2.988 1 91.81 282 GLY B N 1
ATOM 4585 C CA . GLY B 1 282 ? -6.855 -0.827 -4.074 1 91.81 282 GLY B CA 1
ATOM 4586 C C . GLY B 1 282 ? -7.621 -0.254 -5.254 1 91.81 282 GLY B C 1
ATOM 4587 O O . GLY B 1 282 ? -8.844 -0.117 -5.195 1 91.81 282 GLY B O 1
ATOM 4588 N N . PRO B 1 283 ? -6.91 0.141 -6.277 1 89.75 283 PRO B N 1
ATOM 4589 C CA . PRO B 1 283 ? -7.645 0.543 -7.477 1 89.75 283 PRO B CA 1
ATOM 4590 C C . PRO B 1 283 ? -8.414 -0.614 -8.117 1 89.75 283 PRO B C 1
ATOM 4592 O O . PRO B 1 283 ? -8.039 -1.777 -7.938 1 89.75 283 PRO B O 1
ATOM 4595 N N . PRO B 1 284 ? -9.461 -0.315 -8.789 1 89.81 284 PRO B N 1
ATOM 4596 C CA . PRO B 1 284 ? -10.102 -1.395 -9.539 1 89.81 284 PRO B CA 1
ATOM 4597 C C . PRO B 1 284 ? -9.18 -2.02 -10.586 1 89.81 284 PRO B C 1
ATOM 4599 O O . PRO B 1 284 ? -8.359 -1.32 -11.188 1 89.81 284 PRO B O 1
ATOM 4602 N N . PRO B 1 285 ? -9.305 -3.342 -10.727 1 92.38 285 PRO B N 1
ATOM 4603 C CA . PRO B 1 285 ? -8.484 -3.947 -11.781 1 92.38 285 PRO B CA 1
ATOM 4604 C C . PRO B 1 285 ? -8.82 -3.414 -13.172 1 92.38 285 PRO B C 1
ATOM 4606 O O . PRO B 1 285 ? -9.992 -3.225 -13.492 1 92.38 285 PRO B O 1
ATOM 4609 N N . PRO B 1 286 ? -7.805 -3.15 -13.953 1 91.69 286 PRO B N 1
ATOM 4610 C CA . PRO B 1 286 ? -8.102 -2.768 -15.336 1 91.69 286 PRO B CA 1
ATOM 4611 C C . PRO B 1 286 ? -8.766 -3.891 -16.125 1 91.69 286 PRO B C 1
ATOM 4613 O O . PRO B 1 286 ? -8.531 -5.07 -15.852 1 91.69 286 PRO B O 1
ATOM 4616 N N . PRO B 1 287 ? -9.57 -3.496 -17.125 1 89.31 287 PRO B N 1
ATOM 4617 C CA . PRO B 1 287 ? -10.219 -4.52 -17.938 1 89.31 287 PRO B CA 1
ATOM 4618 C C . PRO B 1 287 ? -9.227 -5.516 -18.531 1 89.31 287 PRO B C 1
ATOM 4620 O O . PRO B 1 287 ? -9.539 -6.703 -18.672 1 89.31 287 PRO B O 1
ATOM 4623 N N . SER B 1 288 ? -8.07 -5.062 -18.859 1 89.5 288 SER B N 1
ATOM 4624 C CA . SER B 1 288 ? -7.066 -5.91 -19.5 1 89.5 288 SER B CA 1
ATOM 4625 C C . SER B 1 288 ? -6.547 -6.977 -18.531 1 89.5 288 SER B C 1
ATOM 4627 O O . SER B 1 288 ? -5.961 -7.973 -18.969 1 89.5 288 SER B O 1
ATOM 4629 N N . PHE B 1 289 ? -6.688 -6.703 -17.281 1 92.69 289 PHE B N 1
ATOM 4630 C CA . PHE B 1 289 ? -6.285 -7.703 -16.297 1 92.69 289 PHE B CA 1
ATOM 4631 C C . PHE B 1 289 ? -7.23 -8.898 -16.328 1 92.69 289 PHE B C 1
ATOM 4633 O O . PHE B 1 289 ? -6.797 -10.039 -16.172 1 92.69 289 PHE B O 1
ATOM 4640 N N . LEU B 1 290 ? -8.445 -8.594 -16.516 1 84.75 290 LEU B N 1
ATOM 4641 C CA . LEU B 1 290 ? -9.484 -9.609 -16.516 1 84.75 290 LEU B CA 1
ATOM 4642 C C . LEU B 1 290 ? -9.586 -10.281 -17.875 1 84.75 290 LEU B C 1
ATOM 4644 O O . LEU B 1 290 ? -9.836 -11.484 -17.969 1 84.75 290 LEU B O 1
ATOM 4648 N N . HIS B 1 291 ? -9.406 -9.461 -18.875 1 86.25 291 HIS B N 1
ATOM 4649 C CA . HIS B 1 291 ? -9.445 -9.898 -20.266 1 86.25 291 HIS B CA 1
ATOM 4650 C C . HIS B 1 291 ? -8.25 -9.367 -21.047 1 86.25 291 HIS B C 1
ATOM 4652 O O . HIS B 1 291 ? -8.375 -8.398 -21.797 1 86.25 291 HIS B O 1
ATOM 4658 N N . PRO B 1 292 ? -7.18 -10.125 -20.891 1 83.88 292 PRO B N 1
ATOM 4659 C CA . PRO B 1 292 ? -5.992 -9.648 -21.594 1 83.88 292 PRO B CA 1
ATOM 4660 C C . PRO B 1 292 ? -6.254 -9.414 -23.094 1 83.88 292 PRO B C 1
ATOM 4662 O O . PRO B 1 292 ? -6.988 -10.18 -23.719 1 83.88 292 PRO B O 1
ATOM 4665 N N . GLU B 1 293 ? -5.672 -8.375 -23.594 1 79.31 293 GLU B N 1
ATOM 4666 C CA . GLU B 1 293 ? -5.992 -7.828 -24.922 1 79.31 293 GLU B CA 1
ATOM 4667 C C . GLU B 1 293 ? -5.609 -8.805 -26.016 1 79.31 293 GLU B C 1
ATOM 4669 O O . GLU B 1 293 ? -6.188 -8.781 -27.109 1 79.31 293 GLU B O 1
ATOM 4674 N N . ASP B 1 294 ? -4.676 -9.594 -25.734 1 83.44 294 ASP B N 1
ATOM 4675 C CA . ASP B 1 294 ? -4.145 -10.438 -26.797 1 83.44 294 ASP B CA 1
ATOM 4676 C C . ASP B 1 294 ? -4.891 -11.766 -26.859 1 83.44 294 ASP B C 1
ATOM 4678 O O . ASP B 1 294 ? -4.527 -12.648 -27.641 1 83.44 294 ASP B O 1
ATOM 4682 N N . LEU B 1 295 ? -5.891 -11.914 -26.125 1 80.75 295 LEU B N 1
ATOM 4683 C CA . LEU B 1 295 ? -6.582 -13.195 -26.062 1 80.75 295 LEU B CA 1
ATOM 4684 C C . LEU B 1 295 ? -7.199 -13.547 -27.422 1 80.75 295 LEU B C 1
ATOM 4686 O O . LEU B 1 295 ? -7.219 -14.711 -27.812 1 80.75 295 LEU B O 1
ATOM 4690 N N . ALA B 1 296 ? -7.652 -12.5 -28 1 74.94 296 ALA B N 1
ATOM 4691 C CA . ALA B 1 296 ? -8.227 -12.727 -29.328 1 74.94 296 ALA B CA 1
ATOM 4692 C C . ALA B 1 296 ? -7.184 -13.312 -30.281 1 74.94 296 ALA B C 1
ATOM 4694 O O . ALA B 1 296 ? -7.496 -14.203 -31.078 1 74.94 296 ALA B O 1
ATOM 4695 N N . GLY B 1 297 ? -6.016 -12.789 -30.203 1 76.5 297 GLY B N 1
ATOM 4696 C CA . GLY B 1 297 ? -4.934 -13.312 -31.016 1 76.5 297 GLY B CA 1
ATOM 4697 C C . GLY B 1 297 ? -4.566 -14.742 -30.672 1 76.5 297 GLY B C 1
ATOM 4698 O O . GLY B 1 297 ? -4.262 -15.547 -31.547 1 76.5 297 GLY B O 1
ATOM 4699 N N . LEU B 1 298 ? -4.688 -15.047 -29.422 1 77.94 298 LEU B N 1
ATOM 4700 C CA . LEU B 1 298 ? -4.383 -16.391 -28.969 1 77.94 298 LEU B CA 1
ATOM 4701 C C . LEU B 1 298 ? -5.445 -17.391 -29.438 1 77.94 298 LEU B C 1
ATOM 4703 O O . LEU B 1 298 ? -5.145 -18.562 -29.656 1 77.94 298 LEU B O 1
ATOM 4707 N N . MET B 1 299 ? -6.648 -16.953 -29.609 1 71.44 299 MET B N 1
ATOM 4708 C CA . MET B 1 299 ? -7.754 -17.781 -30.078 1 71.44 299 MET B CA 1
ATOM 4709 C C . MET B 1 299 ? -7.551 -18.172 -31.547 1 71.44 299 MET B C 1
ATOM 4711 O O . MET B 1 299 ? -7.836 -19.312 -31.922 1 71.44 299 MET B O 1
ATOM 4715 N N . THR B 1 300 ? -7.184 -17.203 -32.344 1 64.5 300 THR B N 1
ATOM 4716 C CA . THR B 1 300 ? -7 -17.453 -33.75 1 64.5 300 THR B CA 1
ATOM 4717 C C . THR B 1 300 ? -5.84 -18.422 -34 1 64.5 300 THR B C 1
ATOM 4719 O O . THR B 1 300 ? -5.906 -19.266 -34.875 1 64.5 300 THR B O 1
ATOM 4722 N N . GLY B 1 301 ? -4.84 -18.297 -33.25 1 50.97 301 GLY B N 1
ATOM 4723 C CA . GLY B 1 301 ? -3.736 -19.234 -33.375 1 50.97 301 GLY B CA 1
ATOM 4724 C C . GLY B 1 301 ? -4.094 -20.641 -32.906 1 50.97 301 GLY B C 1
ATOM 4725 O O . GLY B 1 301 ? -3.559 -21.609 -33.438 1 50.97 301 GLY B O 1
ATOM 4726 N N . ALA B 1 302 ? -4.98 -20.812 -32.062 1 54.28 302 ALA B N 1
ATOM 4727 C CA . ALA B 1 302 ? -5.438 -22.094 -31.562 1 54.28 302 ALA B CA 1
ATOM 4728 C C . ALA B 1 302 ? -6.297 -22.828 -32.594 1 54.28 302 ALA B C 1
ATOM 4730 O O . ALA B 1 302 ? -6.277 -24.062 -32.656 1 54.28 302 ALA B O 1
ATOM 4731 N N . HIS B 1 303 ? -6.988 -22.078 -33.375 1 46.09 303 HIS B N 1
ATOM 4732 C CA . HIS B 1 303 ? -7.848 -22.672 -34.375 1 46.09 303 HIS B CA 1
ATOM 4733 C C . HIS B 1 303 ? -7.066 -22.984 -35.656 1 46.09 303 HIS B C 1
ATOM 4735 O O . HIS B 1 303 ? -7.531 -23.75 -36.5 1 46.09 303 HIS B O 1
ATOM 4741 N N . SER B 1 304 ? -6.051 -22.234 -35.812 1 39.69 304 SER B N 1
ATOM 4742 C CA . SER B 1 304 ? -5.371 -22.516 -37.062 1 39.69 304 SER B CA 1
ATOM 4743 C C . SER B 1 304 ? -4.605 -23.828 -37 1 39.69 304 SER B C 1
ATOM 4745 O O . SER B 1 304 ? -4.129 -24.328 -38.031 1 39.69 304 SER B O 1
ATOM 4747 N N . LYS B 1 305 ? -4.117 -24.328 -35.969 1 41.34 305 LYS B N 1
ATOM 4748 C CA . LYS B 1 305 ? -3.426 -25.609 -36.031 1 41.34 305 LYS B CA 1
ATOM 4749 C C . LYS B 1 305 ? -4.395 -26.75 -36.344 1 41.34 305 LYS B C 1
ATOM 4751 O O . LYS B 1 305 ? -4.047 -27.922 -36.219 1 41.34 305 LYS B O 1
ATOM 4756 N N . VAL B 1 306 ? -5.738 -26.5 -36.719 1 33.41 306 VAL B N 1
ATOM 4757 C CA . VAL B 1 306 ? -6.414 -27.672 -37.25 1 33.41 306 VAL B CA 1
ATOM 4758 C C . VAL B 1 306 ? -6.043 -27.859 -38.719 1 33.41 306 VAL B C 1
ATOM 4760 O O . VAL B 1 306 ? -6.113 -26.906 -39.5 1 33.41 306 VAL B O 1
#

Secondary structure (DSSP, 8-state):
--EEEEEEEEEEES-HHHHHHHHHHHTPEE-STTEEEETTTEEEEEEEE-SS-EEEEEEEEES-HHHHHHHHHHHHHTT--EEEETTEEEEE-TTT--EEEEEE-PPP--PPPPPPP--BTTB----BS-HHHH--SPP---EEEEEEEEES-HHHHHIIIIIII--EEEEEETTTEEEEESSSBS-SEEEEE-SS-EEEEEEEE-SSHHHHHHHHHHHHTT-GGGEEEEEEE-SSTT-EEEEEE-TTS-EEEEEE---B--TTS----EEE-GGGGT-SBSSPPPHHHHS-TTHHHHHHHHHHT-/--EEEEEEEEEEES-HHHHHHHHHHHTPEE-STTEEEETTTEEEEEEEE-SS-EEEEEEEEES-HHHHHHHHHHHHHTT--EEEETTEEEEE-TTT--EEEEEE-PPP--PPPPPPP--BTTB----BS-HHHH--SPP---EEEEEEEEES-HHHHHIIIIIII--EEEEEETTTEEEEESSSBS-SEEEEE-SS-EEEEEEEE-SSHHHHHHHHHHHHTT-GGGEEEEEEE-SSTT-EEEEEE-TTS-EEEEEE---B--TTS----EEE-GGGGT-SBSSPPPHHHHS-TTHHHHHHHHHHT-

Solvent-accessible surface area (backbone atoms only — not comparable to full-atom values): 31025 Å² total; per-residue (Å²): 116,59,40,59,36,66,46,31,40,31,36,21,19,64,52,44,69,62,37,52,52,46,43,43,70,63,29,36,42,73,55,72,94,48,28,24,22,33,76,55,53,44,67,31,37,32,57,38,81,28,94,50,58,29,54,46,30,43,27,33,24,23,72,42,61,67,47,52,52,51,28,47,53,34,20,50,76,71,70,41,74,63,50,76,56,87,56,33,34,40,33,59,45,87,82,64,63,23,34,39,37,38,32,59,44,82,79,87,70,49,72,66,51,81,81,80,76,63,30,32,49,54,33,79,67,57,64,47,79,47,64,72,70,69,60,77,72,80,51,53,33,39,28,74,48,31,39,30,32,28,21,68,46,50,67,61,53,45,44,47,39,37,64,20,67,59,34,42,73,42,34,27,30,52,95,43,28,39,31,24,16,40,40,42,47,34,44,37,36,35,47,28,54,33,97,45,59,36,44,46,32,42,29,30,29,32,67,33,67,55,41,31,36,47,37,51,37,61,58,30,63,98,32,64,82,28,64,63,43,65,56,33,30,25,41,63,42,41,21,36,39,32,35,30,46,45,84,66,67,36,32,38,28,36,26,19,34,54,20,26,46,55,81,87,52,89,77,80,55,46,74,26,57,76,61,42,48,58,35,66,29,42,73,80,77,45,66,51,76,80,49,50,79,58,49,64,61,53,47,55,57,64,58,58,78,107,116,59,41,59,38,66,46,31,38,31,37,22,19,66,53,44,70,61,38,52,52,46,43,43,70,63,30,34,43,73,55,72,94,49,26,23,21,34,76,55,53,42,68,32,38,33,57,37,81,28,94,52,58,29,52,46,31,42,27,33,24,22,73,42,59,66,47,51,51,51,28,48,52,34,20,51,76,71,68,42,73,63,50,77,57,84,55,33,33,39,32,60,44,88,82,64,62,23,33,39,38,39,31,60,44,82,79,86,71,50,73,66,50,80,80,81,74,62,30,33,50,53,34,78,68,57,64,46,77,46,66,70,70,68,60,77,72,79,50,52,32,39,28,75,48,30,39,30,32,28,22,70,47,49,68,62,53,46,45,47,39,38,64,18,68,59,35,42,73,44,32,26,30,54,95,43,28,39,30,25,15,40,40,43,45,36,45,36,37,33,46,28,55,34,95,45,60,34,45,48,33,42,29,30,29,32,68,35,67,55,41,31,35,46,38,52,37,60,59,30,63,98,31,65,84,28,64,63,43,66,55,32,28,24,41,63,42,42,21,35,37,32,33,30,46,45,84,68,68,36,30,40,29,34,27,20,35,55,20,25,46,55,81,87,53,89,75,80,54,46,72,26,58,77,61,41,49,58,37,66,30,43,73,78,76,44,68,51,75,78,49,49,80,58,50,66,60,54,46,54,58,63,59,58,77,106

Organism: NCBI:txid1656884

Radius of gyration: 27.64 Å; Cα contacts (8 Å, |Δi|>4): 1522; chains: 2; bounding box: 45×90×68 Å

Foldseek 3Di:
DQWAAWLAWEKEFQCLVQLLVLVVLLAWPDDPPQFTQFPFRGTHYGYDYDPAIATAEIEIEGADVVLVVVLCVLCVVVVWDWDDDVQWIWTAQDFLGHIYIYGHDDHTDDDDDDDFDDADVVGDPDDDDGPLVVDDDAWTFHDWAAWEKEGQDQVSNCCCVCRRNNWDWQAAAAPFKTATPRHQFSHHYMYGYDNDIHTAEIETETDDPSNQVRSVVSSCVVPVVQFFFDQFFALRQGWGWGWGAGPSGHIYIYTYHGHTHDPPDDHDYYHDYDCNRGGDDGDDGDPCSVPPPCVVVVVVVVVVVD/DQWAAWQAWEKEFQCLVQLLVLVVLLAWPDDPPQFTQFPFRGTHYGYDYDPAIATAEIEIEGADVVLVVVLCVLCVVVVWDWDDDVQWIWTAQDFLGHIYIYGHDDHTDDDDDDDFDDADVVGDPDDDDGPLVVDDDAWTFHDWAAWEKEGQDQVSNCCCVCRRNNWDWQAAAAPFKTATPRHQFSHHYMYGYDNDIHTAEIETETDDVSNQVRSVVSSCVVPVVQFFFDQFFALRQGWGWGWTAGPSGHIYIYTYHGHTHDPVDDHDYYHDYDCNRGGDDGDDGDPCSVPPPCVVVVVVVVVVVD

pLDDT: mean 94.82, std 8.73, range [33.41, 98.94]

Nearest PDB structures (foldseek):
  3b59-assembly1_F  TM=7.993E-01  e=8.150E-23  Novosphingobium aromaticivorans DSM 12444
  3vb0-assembly4_D  TM=7.471E-01  e=2.147E-20  Rhizorhabdus wittichii RW1
  3hpv-assembly1_D  TM=7.696E-01  e=1.093E-17  Pseudomonas alkylphenolica
  1kmy-assembly1_A  TM=7.575E-01  e=5.327E-18  Paraburkholderia xenovorans LB400
  2wl9-assembly1_D  TM=6.937E-01  e=4.087E-17  Rhodococcus sp. DK17